Protein AF-0000000067824342 (afdb_homodimer)

Nearest PDB structures (foldseek):
  2a8i-assembly1_A  TM=8.427E-01  e=1.294E-23  Homo sapiens
  4o48-assembly1_B  TM=7.522E-01  e=8.226E-19  Cavia porcellus
  2zak-assembly1_A  TM=7.603E-01  e=1.027E-16  Escherichia coli K-12
  9gaf-assembly1_A  TM=7.137E-01  e=9.092E-17  Elizabethkingia meningoseptica
  9gaf-assembly1_C  TM=7.128E-01  e=8.721E-16  Elizabethkingia meningoseptica

Organism: Candidozyma auris (NCBI:txid498019)

Secondary structure (DSSP, 8-state):
--EEEEEEEEE---GGGHHHHHHHHHHHHHS--HHHHHHHHHTSTTSSSSTTPPB-TTS-B-EEEEEEEEETTEEEEEEEEEE-S-S-HHHHHHHHHHHHHHHHHHS--TTPPPPSEEEHHHHHHHHS-S-------HHHHHHHHHHTT-SS--TT-----EEEEEESSSEEEEEEE--STTPPTTBPPGGGSBTTTEEEEEETTEEEEEEEEE-HHHHHHTTHHHHHHHHHHHHHHTT----HHHHHHHHHHHHHTTB----B-TTS-B---EEEEEEEEETTEEEEEEEESSSEEEEEEE-TT--EEEEEEE-S-GGGBTB-EEEEEE-/--EEEEEEEEE---GGGHHHHHHHHHHHHHS--HHHHHHHHHTSTTSSSSTTPPB-TTS-B-EEEEEEEEETTEEEEEEEEEE-S-S-HHHHHHHHHHHHHHHHHHS--TTPPPPSEEEHHHHHHHHS-S-------HHHHHHHHHHTT-SS--TT-----EEEEEESSSEEEEEEE--STTPPTTBPPGGGSBTTTEEEEEETTEEEEEEEEE-HHHHHHTTHHHHHHHHHHHHHHTT----HHHHHHHHHHHHHTTB----B-TTS-B---EEEEEEEEETTEEEEEEEESSSEEEEEEE-TT--EEEEEEE-S-GGGBTB-EEEEEE-

Solvent-accessible surface area (backbone atoms only — not comparable to full-atom values): 31995 Å² total; per-residue (Å²): 113,38,36,38,38,36,34,65,18,12,27,47,73,58,74,90,45,45,66,58,51,51,51,50,49,52,56,25,57,70,57,81,34,64,60,57,22,49,34,54,51,19,55,28,67,89,27,24,15,26,19,22,13,26,32,22,74,82,70,46,44,35,21,17,19,24,41,39,38,32,56,94,54,27,37,43,55,41,19,36,37,53,42,51,33,45,34,30,49,63,51,49,48,55,50,33,48,51,53,51,52,54,55,64,69,70,46,70,43,34,81,54,60,67,75,33,31,34,34,30,81,59,36,38,88,83,50,41,70,91,71,74,40,79,23,74,30,74,65,40,50,51,52,44,69,68,38,74,84,47,66,55,45,70,89,65,64,55,30,18,25,28,32,40,37,29,40,54,92,40,40,41,34,37,26,32,17,14,40,48,68,53,28,61,57,45,53,56,38,20,26,34,32,79,30,15,15,31,30,75,48,51,55,95,60,34,34,33,38,25,37,36,21,26,46,34,44,42,30,42,70,49,28,38,13,37,52,41,44,50,51,51,50,52,39,55,74,67,68,46,88,58,63,60,44,56,54,45,51,52,48,50,55,61,48,52,70,25,31,60,55,52,38,56,49,97,85,68,39,71,40,55,42,38,20,42,44,32,38,44,31,49,70,93,43,35,37,38,33,33,39,28,13,28,48,22,40,36,34,34,36,26,24,58,85,65,52,72,49,77,45,80,46,64,50,87,50,73,88,41,56,46,43,76,50,67,46,72,46,78,73,114,38,35,38,38,36,35,65,17,11,27,50,71,59,73,91,42,45,66,58,52,51,51,51,49,51,55,26,58,68,58,81,34,64,60,57,22,49,34,52,50,20,54,27,67,88,27,23,15,26,19,24,13,26,31,23,73,83,70,47,44,36,20,17,17,25,40,39,37,32,54,94,53,27,36,44,53,40,19,38,35,53,44,51,33,44,35,30,50,64,51,51,49,55,49,34,49,51,53,50,51,54,55,63,68,69,46,71,42,33,81,53,59,68,76,33,30,33,33,30,82,58,33,38,87,83,50,41,72,90,72,75,40,79,23,73,30,72,66,41,50,52,52,44,70,66,36,71,82,45,66,56,45,71,88,64,64,55,28,19,25,30,31,40,37,28,38,54,91,41,41,41,34,38,28,30,17,15,40,49,67,52,26,61,57,44,54,56,38,19,24,36,34,76,30,14,16,30,31,75,46,51,54,93,59,34,36,34,38,24,37,36,22,26,44,35,43,41,31,41,70,48,28,38,15,36,51,39,43,51,49,52,50,52,40,55,72,67,67,47,88,60,62,61,44,56,55,45,52,51,46,51,54,60,46,51,71,26,34,59,57,51,38,59,47,98,84,70,39,71,39,56,43,38,21,41,43,32,37,43,31,48,70,93,43,35,36,37,32,33,37,29,12,29,48,22,42,37,34,32,35,25,24,59,86,65,52,72,48,78,44,81,47,63,49,88,51,73,87,42,56,46,42,76,49,67,45,72,45,77,73

Radius of gyration: 23.12 Å; Cα contacts (8 Å, |Δi|>4): 1811; chains: 2; bounding box: 53×66×58 Å

InterPro domains:
  IPR000246 Peptidase T2, asparaginase 2 [PF01112] (24-231)
  IPR000246 Peptidase T2, asparaginase 2 [PTHR10188] (2-300)
  IPR029055 Nucleophile aminohydrolases, N-terminal [SSF56235] (2-311)

Sequence (662 aa):
MAFLVIHVGAGNHPESQKEDYKRLLRTALRSRSFVQSSAIIERSPLTNTGYGSSLDRFGKASCDCTLVQSTDGAVDVLSLLGVDDKTSPTRECVQVKKKIDDEFSSVDKLGLSKPTVLQYEKIRDQFGTGESSSLVSSNSKALYEKYKNLTSAPIESIQDTIGVLHWDKKLSMATSSGGTFLKFPGRVSCAGIYGSGIAHIEMENLSISCMCSGNGDDIIKIRLASIVADNLLQSHKKEKWPEYPKVIVDSIIEQSRHASLSGLNDKSEPIIYVGVLAVIRIGERATLIYCHSTESFYFGFSNFKGEREIVLSRQLDKSHIGSFVSGQYKLMAFLVIHVGAGNHPESQKEDYKRLLRTALRSRSFVQSSAIIERSPLT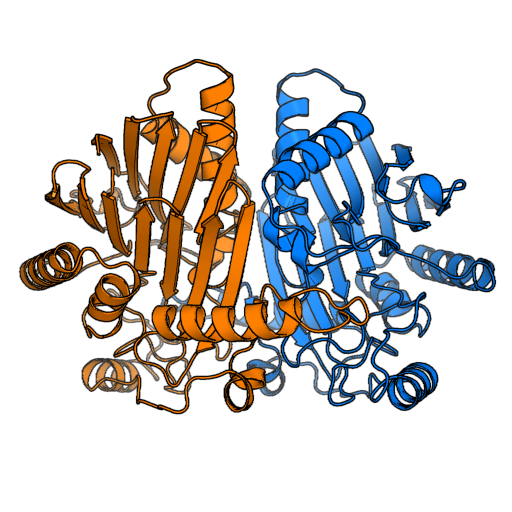NTGYGSSLDRFGKASCDCTLVQSTDGAVDVLSLLGVDDKTSPTRECVQVKKKIDDEFSSVDKLGLSKPTVLQYEKIRDQFGTGESSSLVSSNSKALYEKYKNLTSAPIESIQDTIGVLHWDKKLSMATSSGGTFLKFPGRVSCAGIYGSGIAHIEMENLSISCMCSGNGDDIIKIRLASIVADNLLQSHKKEKWPEYPKVIVDSIIEQSRHASLSGLNDKSEPIIYVGVLAVIRIGERATLIYCHSTESFYFGFSNFKGEREIVLSRQLDKSHIGSFVSGQYKL

Foldseek 3Di:
DKKKKKWQFFAFQDPVCVVVVVVLQVVLLVVLDQQSSQLSSLLDCSGQHQAVHAAALVRAWFKKKKKWKDAPQDIAIAIEFTHGFGSRVPNFRVQLVVVLVVVCVPDPCVPPDRDHYDHCVVCCVPRTDPHGHHRHDPVNNVQCVVPSPPPDHDPRFRQGWMKMWMDDNMIMIMIMGRGTHNHDVRDGFLRRPELQQWYWDGDDQKIKIKGKHWHRVLSVQLSLRNQLRVQVVVCVVVVPPDPSQVSSQVSQVVSSVPGPAPDADPVRHHADFMKMWMWMGGHPWIKIKIKGLHQWIWMKMQDPVRDIDTDTDGDPDPVSRRPMDMDMDID/DKKKKKWQFFAFQDPVCVVVLVVLQVVLLVVLDQQSSQLSSLLDCSGQHQAVHAAALVRAWFKKKKKWKDAPQDIAIAIEFTHGFGSRVVNFRVQLVVVLVVVCVPDPCVPPDRDHYDHCVVCCVPRTDPHGHHRHDPVNNVQCVVPSPPPDHDPRFRQGWMKMWMDDNMIMIMIMGRGTHNHDVRDGFLRRPELQQWYWDGDDQKIKIKGKHWHRVLSVQLSLRNQLRVQVVVCVVVVPPDPSQVSSQVSQVVSSVPGPADDADPVRHHADFMKMWMWMGGHPWIKIKIKGLHQWIWMKMQDPVRDIDTDTDGDPDPVSRRPMDMDMDID

pLDDT: mean 91.69, std 9.99, range [50.28, 98.94]

Structure (mmCIF, N/CA/C/O backbone):
data_AF-0000000067824342-model_v1
#
loop_
_entity.id
_entity.type
_entity.pdbx_description
1 polymer 'Uncharacterized protein'
#
loop_
_atom_site.group_PDB
_atom_site.id
_atom_site.type_symbol
_atom_site.label_atom_id
_atom_site.label_alt_id
_atom_site.label_comp_id
_atom_site.label_asym_id
_atom_site.label_entity_id
_atom_site.label_seq_id
_atom_site.pdbx_PDB_ins_code
_atom_site.Cartn_x
_atom_site.Cartn_y
_atom_site.Cartn_z
_atom_site.occupancy
_atom_site.B_iso_or_equiv
_atom_site.auth_seq_id
_atom_site.auth_comp_id
_atom_site.auth_asym_id
_atom_site.auth_atom_id
_atom_site.pdbx_PDB_model_num
ATOM 1 N N . MET A 1 1 ? 27.125 -16.047 -3.258 1 77 1 MET A N 1
ATOM 2 C CA . MET A 1 1 ? 26.016 -16.984 -3.061 1 77 1 MET A CA 1
ATOM 3 C C . MET A 1 1 ? 24.703 -16.406 -3.576 1 77 1 MET A C 1
ATOM 5 O O . MET A 1 1 ? 24.281 -15.344 -3.121 1 77 1 MET A O 1
ATOM 9 N N . ALA A 1 2 ? 24.281 -16.984 -4.793 1 90.31 2 ALA A N 1
ATOM 10 C CA . ALA A 1 2 ? 23.109 -16.438 -5.469 1 90.31 2 ALA A CA 1
ATOM 11 C C . ALA A 1 2 ? 21.969 -17.453 -5.496 1 90.31 2 ALA A C 1
ATOM 13 O O . ALA A 1 2 ? 22.203 -18.656 -5.508 1 90.31 2 ALA A O 1
ATOM 14 N N . PHE A 1 3 ? 20.781 -17.062 -5.254 1 95.88 3 PHE A N 1
ATOM 15 C CA . PHE A 1 3 ? 19.625 -17.938 -5.441 1 95.88 3 PHE A CA 1
ATOM 16 C C . PHE A 1 3 ? 18.5 -17.188 -6.137 1 95.88 3 PHE A C 1
ATOM 18 O O . PHE A 1 3 ? 18.484 -15.953 -6.172 1 95.88 3 PHE A O 1
ATOM 25 N N . LEU A 1 4 ? 17.625 -17.922 -6.766 1 97.81 4 LEU A N 1
ATOM 26 C CA . LEU A 1 4 ? 16.438 -17.422 -7.48 1 97.81 4 LEU A CA 1
ATOM 27 C C . LEU A 1 4 ? 15.188 -18.156 -7.023 1 97.81 4 LEU A C 1
ATOM 29 O O . LEU A 1 4 ? 15.195 -19.391 -6.887 1 97.81 4 LEU A O 1
ATOM 33 N N . VAL A 1 5 ? 14.164 -17.422 -6.641 1 98.5 5 VAL A N 1
ATOM 34 C CA . VAL A 1 5 ? 12.875 -17.969 -6.242 1 98.5 5 VAL A CA 1
ATOM 35 C C . VAL A 1 5 ? 11.766 -17.375 -7.113 1 98.5 5 VAL A C 1
ATOM 37 O O . VAL A 1 5 ? 11.695 -16.156 -7.285 1 98.5 5 VAL A O 1
ATOM 40 N N . ILE A 1 6 ? 10.93 -18.25 -7.668 1 98.44 6 ILE A N 1
ATOM 41 C CA . ILE A 1 6 ? 9.852 -17.812 -8.555 1 98.44 6 ILE A CA 1
ATOM 42 C C . ILE A 1 6 ? 8.547 -18.5 -8.164 1 98.44 6 ILE A C 1
ATOM 44 O O . ILE A 1 6 ? 8.523 -19.719 -7.938 1 98.44 6 ILE A O 1
ATOM 48 N N . HIS A 1 7 ? 7.496 -17.75 -8.008 1 98.56 7 HIS A N 1
ATOM 49 C CA . HIS A 1 7 ? 6.188 -18.391 -7.992 1 98.56 7 HIS A CA 1
ATOM 50 C C . HIS A 1 7 ? 5.309 -17.891 -9.133 1 98.56 7 HIS A C 1
ATOM 52 O O . HIS A 1 7 ? 5.457 -16.75 -9.586 1 98.56 7 HIS A O 1
ATOM 58 N N . VAL A 1 8 ? 4.391 -18.75 -9.586 1 97.31 8 VAL A N 1
ATOM 59 C CA . VAL A 1 8 ? 3.512 -18.375 -10.695 1 97.31 8 VAL A CA 1
ATOM 60 C C . VAL A 1 8 ? 2.072 -18.266 -10.195 1 97.31 8 VAL A C 1
ATOM 62 O O . VAL A 1 8 ? 1.127 -18.516 -10.945 1 97.31 8 VAL A O 1
ATOM 65 N N . GLY A 1 9 ? 1.97 -17.984 -8.844 1 95.94 9 GLY A N 1
ATOM 66 C CA . GLY A 1 9 ? 0.672 -17.609 -8.305 1 95.94 9 GLY A CA 1
ATOM 67 C C . GLY A 1 9 ? 0.017 -18.703 -7.492 1 95.94 9 GLY A C 1
ATOM 68 O O . GLY A 1 9 ? 0.355 -19.875 -7.645 1 95.94 9 GLY A O 1
ATOM 69 N N . ALA A 1 10 ? -0.822 -18.312 -6.566 1 95.81 10 ALA A N 1
ATOM 70 C CA . ALA A 1 10 ? -1.728 -19.156 -5.801 1 95.81 10 ALA A CA 1
ATOM 71 C C . ALA A 1 10 ? -3.158 -19.047 -6.316 1 95.81 10 ALA A C 1
ATOM 73 O O . ALA A 1 10 ? -3.643 -17.938 -6.578 1 95.81 10 ALA A O 1
ATOM 74 N N . GLY A 1 11 ? -3.744 -20.094 -6.512 1 92.5 11 GLY A N 1
ATOM 75 C CA . GLY A 1 11 ? -5.098 -20.156 -7.039 1 92.5 11 GLY A CA 1
ATOM 76 C C . GLY A 1 11 ? -5.512 -21.562 -7.43 1 92.5 11 GLY A C 1
ATOM 77 O O . GLY A 1 11 ? -5.336 -22.516 -6.656 1 92.5 11 GLY A O 1
ATOM 78 N N . ASN A 1 12 ? -6.141 -21.625 -8.594 1 90.12 12 ASN A N 1
ATOM 79 C CA . ASN A 1 12 ? -6.613 -22.906 -9.109 1 90.12 12 ASN A CA 1
ATOM 80 C C . ASN A 1 12 ? -6.027 -23.219 -10.484 1 90.12 12 ASN A C 1
ATOM 82 O O . ASN A 1 12 ? -6.688 -23 -11.508 1 90.12 12 ASN A O 1
ATOM 86 N N . HIS A 1 13 ? -4.801 -23.812 -10.492 1 91.56 13 HIS A N 1
ATOM 87 C CA . HIS A 1 13 ? -4.16 -24.203 -11.742 1 91.56 13 HIS A CA 1
ATOM 88 C C . HIS A 1 13 ? -4.77 -25.5 -12.297 1 91.56 13 HIS A C 1
ATOM 90 O O . HIS A 1 13 ? -4.852 -26.5 -11.586 1 91.56 13 HIS A O 1
ATOM 96 N N . PRO A 1 14 ? -5.102 -25.438 -13.547 1 89 14 PRO A N 1
ATOM 97 C CA . PRO A 1 14 ? -5.633 -26.672 -14.117 1 89 14 PRO A CA 1
ATOM 98 C C . PRO A 1 14 ? -4.621 -27.812 -14.078 1 89 14 PRO A C 1
ATOM 100 O O . PRO A 1 14 ? -3.463 -27.641 -14.453 1 89 14 PRO A O 1
ATOM 103 N N . GLU A 1 15 ? -5.09 -28.953 -13.719 1 90 15 GLU A N 1
ATOM 104 C CA . GLU A 1 1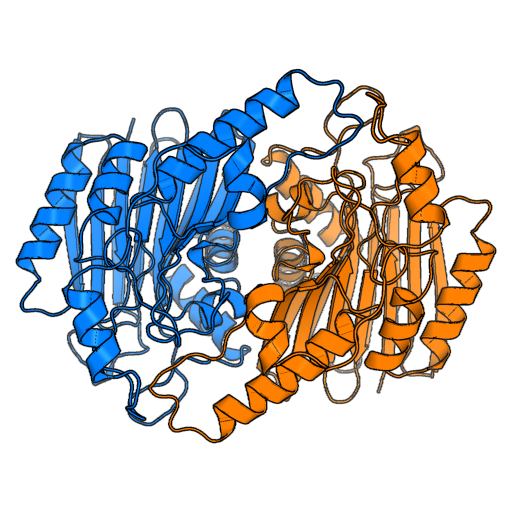5 ? -4.215 -30.125 -13.633 1 90 15 GLU A CA 1
ATOM 105 C C . GLU A 1 15 ? -3.703 -30.516 -15.016 1 90 15 GLU A C 1
ATOM 107 O O . GLU A 1 15 ? -2.582 -31.016 -15.148 1 90 15 GLU A O 1
ATOM 112 N N . SER A 1 16 ? -4.516 -30.219 -16 1 92.75 16 SER A N 1
ATOM 113 C CA . SER A 1 16 ? -4.168 -30.594 -17.375 1 92.75 16 SER A CA 1
ATOM 114 C C . SER A 1 16 ? -2.955 -29.797 -17.859 1 92.75 16 SER A C 1
ATOM 116 O O . SER A 1 16 ? -2.295 -30.203 -18.812 1 92.75 16 SER A O 1
ATOM 118 N N . GLN A 1 17 ? -2.629 -28.719 -17.156 1 93.69 17 GLN A N 1
ATOM 119 C CA . GLN A 1 17 ? -1.523 -27.875 -17.594 1 93.69 17 GLN A CA 1
ATOM 120 C C . GLN A 1 17 ? -0.331 -27.984 -16.656 1 93.69 17 GLN A C 1
ATOM 122 O O . GLN A 1 17 ? 0.585 -27.172 -16.688 1 93.69 17 GLN A O 1
ATOM 127 N N . LYS A 1 18 ? -0.395 -28.969 -15.867 1 95.06 18 LYS A N 1
ATOM 128 C CA . LYS A 1 18 ? 0.636 -29.156 -14.852 1 95.06 18 LYS A CA 1
ATOM 129 C C . LYS A 1 18 ? 2.025 -29.203 -15.477 1 95.06 18 LYS A C 1
ATOM 131 O O . LYS A 1 18 ? 2.947 -28.531 -15.016 1 95.06 18 LYS A O 1
ATOM 136 N N . GLU A 1 19 ? 2.154 -29.984 -16.531 1 97.38 19 GLU A N 1
ATOM 137 C CA . GLU A 1 19 ? 3.449 -30.141 -17.172 1 97.38 19 GLU A CA 1
ATOM 138 C C . GLU A 1 19 ? 3.887 -28.844 -17.859 1 97.38 19 GLU A C 1
ATOM 140 O O . GLU A 1 19 ? 5.082 -28.547 -17.938 1 97.38 19 GLU A O 1
ATOM 145 N N . ASP A 1 20 ? 2.961 -28.109 -18.344 1 97.19 20 ASP A N 1
ATOM 146 C CA . ASP A 1 20 ? 3.271 -26.812 -18.953 1 97.19 20 ASP A CA 1
ATOM 147 C C . ASP A 1 20 ? 3.846 -25.844 -17.938 1 97.19 20 ASP A C 1
ATOM 149 O O . ASP A 1 20 ? 4.82 -25.141 -18.203 1 97.19 20 ASP A O 1
ATOM 153 N N . TYR A 1 21 ? 3.244 -25.844 -16.766 1 96.75 21 TYR A N 1
ATOM 154 C CA . TYR A 1 21 ? 3.748 -24.984 -15.695 1 96.75 21 TYR A CA 1
ATOM 155 C C . TYR A 1 21 ? 5.141 -25.422 -15.258 1 96.75 21 TYR A C 1
ATOM 157 O O . TYR A 1 21 ? 6.008 -24.594 -14.992 1 96.75 21 TYR A O 1
ATOM 165 N N . LYS A 1 22 ? 5.273 -26.719 -15.18 1 97.94 22 LYS A N 1
ATOM 166 C CA . LYS A 1 22 ? 6.582 -27.266 -14.812 1 97.94 22 LYS A CA 1
ATOM 167 C C . LYS A 1 22 ? 7.656 -26.812 -15.797 1 97.94 22 LYS A C 1
ATOM 169 O O . LYS A 1 22 ? 8.734 -26.375 -15.391 1 97.94 22 LYS A O 1
ATOM 174 N N . ARG A 1 23 ? 7.391 -26.938 -17.016 1 98.12 23 ARG A N 1
ATOM 175 C CA . ARG A 1 23 ? 8.328 -26.531 -18.062 1 98.12 23 ARG A CA 1
ATOM 176 C C . ARG A 1 23 ? 8.609 -25.047 -18 1 98.12 23 ARG A C 1
ATOM 178 O O . ARG A 1 23 ? 9.75 -24.609 -18.188 1 98.12 23 ARG A O 1
ATOM 185 N N . LEU A 1 24 ? 7.582 -24.297 -17.781 1 97.62 24 LEU A N 1
ATOM 186 C CA . LEU A 1 24 ? 7.73 -22.844 -17.688 1 97.62 24 LEU A CA 1
ATOM 187 C C . LEU A 1 24 ? 8.672 -22.469 -16.562 1 97.62 24 LEU A C 1
ATOM 189 O O . LEU A 1 24 ? 9.602 -21.672 -16.75 1 97.62 24 LEU A O 1
ATOM 193 N N . LEU A 1 25 ? 8.445 -23.047 -15.383 1 98.06 25 LEU A N 1
ATOM 194 C CA . LEU A 1 25 ? 9.281 -22.766 -14.219 1 98.06 25 LEU A CA 1
ATOM 195 C C . LEU A 1 25 ? 10.719 -23.219 -14.453 1 98.06 25 LEU A C 1
ATOM 197 O O . LEU A 1 25 ? 11.664 -22.516 -14.086 1 98.06 25 LEU A O 1
ATOM 201 N N . ARG A 1 26 ? 10.828 -24.359 -15.062 1 97.75 26 ARG A N 1
ATOM 202 C CA . ARG A 1 26 ? 12.164 -24.875 -15.367 1 97.75 26 ARG A CA 1
ATOM 203 C C . ARG A 1 26 ? 12.93 -23.906 -16.266 1 97.75 26 ARG A C 1
ATOM 205 O O . ARG A 1 26 ? 14.102 -23.625 -16.031 1 97.75 26 ARG A O 1
ATOM 212 N N . THR A 1 27 ? 12.266 -23.484 -17.266 1 98 27 THR A N 1
ATOM 213 C CA . THR A 1 27 ? 12.883 -22.547 -18.203 1 98 27 THR A CA 1
ATOM 214 C C . THR A 1 27 ? 13.266 -21.25 -17.516 1 98 27 THR A C 1
ATOM 216 O O . THR A 1 27 ? 14.359 -20.734 -17.734 1 98 27 THR A O 1
ATOM 219 N N . ALA A 1 28 ? 12.367 -20.703 -16.734 1 97.88 28 ALA A N 1
ATOM 220 C CA . ALA A 1 28 ? 12.617 -19.453 -16.031 1 97.88 28 ALA A CA 1
ATOM 221 C C . ALA A 1 28 ? 13.797 -19.594 -15.07 1 97.88 28 ALA A C 1
ATOM 223 O O . ALA A 1 28 ? 14.617 -18.672 -14.961 1 97.88 28 ALA A O 1
ATOM 224 N N . LEU A 1 29 ? 13.922 -20.703 -14.414 1 97.5 29 LEU A N 1
ATOM 225 C CA . LEU A 1 29 ? 14.969 -20.922 -13.422 1 97.5 29 LEU A CA 1
ATOM 226 C C . LEU A 1 29 ? 16.328 -21.109 -14.094 1 97.5 29 LEU A C 1
ATOM 228 O O . LEU A 1 29 ? 17.359 -20.859 -13.484 1 97.5 29 LEU A O 1
ATOM 232 N N . ARG A 1 30 ? 16.375 -21.484 -15.32 1 94.94 30 ARG A N 1
ATOM 233 C CA . ARG A 1 30 ? 17.625 -21.703 -16.062 1 94.94 30 ARG A CA 1
ATOM 234 C C . ARG A 1 30 ? 18.281 -20.375 -16.406 1 94.94 30 ARG A C 1
ATOM 236 O O . ARG A 1 30 ? 19.5 -20.297 -16.562 1 94.94 30 ARG A O 1
ATOM 243 N N . SER A 1 31 ? 17.562 -19.297 -16.562 1 88.75 31 SER A N 1
ATOM 244 C CA . SER A 1 31 ? 18.094 -18 -16.953 1 88.75 31 SER A CA 1
ATOM 245 C C . SER A 1 31 ? 18.969 -17.422 -15.844 1 88.75 31 SER A C 1
ATOM 247 O O . SER A 1 31 ? 19.891 -16.641 -16.109 1 88.75 31 SER A O 1
ATOM 249 N N . ARG A 1 32 ? 18.922 -17.656 -14.656 1 79.06 32 ARG A N 1
ATOM 250 C CA . ARG A 1 32 ? 19.594 -17.172 -13.453 1 79.06 32 ARG A CA 1
ATOM 251 C C . ARG A 1 32 ? 19.625 -15.648 -13.422 1 79.06 32 ARG A C 1
ATOM 253 O O . ARG A 1 32 ? 20.453 -15.047 -12.742 1 79.06 32 ARG A O 1
ATOM 260 N N . SER A 1 33 ? 18.875 -15 -14.297 1 91.38 33 SER A N 1
ATOM 261 C CA . SER A 1 33 ? 18.719 -13.547 -14.352 1 91.38 33 SER A CA 1
ATOM 262 C C . SER A 1 33 ? 17.344 -13.125 -13.844 1 91.38 33 SER A C 1
ATOM 264 O O . SER A 1 33 ? 16.328 -13.703 -14.234 1 91.38 33 SER A O 1
ATOM 266 N N . PHE A 1 34 ? 17.453 -12.141 -12.984 1 96.94 34 PHE A N 1
ATOM 267 C CA . PHE A 1 34 ? 16.219 -11.609 -12.422 1 96.94 34 PHE A CA 1
ATOM 268 C C . PHE A 1 34 ? 15.281 -11.141 -13.531 1 96.94 34 PHE A C 1
ATOM 270 O O . PHE A 1 34 ? 14.125 -11.562 -13.594 1 96.94 34 PHE A O 1
ATOM 277 N N . VAL A 1 35 ? 15.742 -10.281 -14.445 1 97.62 35 VAL A N 1
ATOM 278 C CA . VAL A 1 35 ? 14.93 -9.664 -15.484 1 97.62 35 VAL A CA 1
ATOM 279 C C . VAL A 1 35 ? 14.492 -10.719 -16.5 1 97.62 35 VAL A C 1
ATOM 281 O O . VAL A 1 35 ? 13.336 -10.742 -16.922 1 97.62 35 VAL A O 1
ATOM 284 N N . GLN A 1 36 ? 15.375 -11.617 -16.859 1 97.5 36 GLN A N 1
ATOM 285 C CA . GLN A 1 36 ? 15.062 -12.625 -17.859 1 97.5 36 GLN A CA 1
ATOM 286 C C . GLN A 1 36 ? 14.062 -13.641 -17.328 1 97.5 36 GLN A C 1
ATOM 288 O O . GLN A 1 36 ? 13.133 -14.055 -18.031 1 97.5 36 GLN A O 1
ATOM 293 N N . SER A 1 37 ? 14.273 -14.094 -16.078 1 97.75 37 SER A N 1
ATOM 294 C CA . SER A 1 37 ? 13.352 -15.055 -15.484 1 97.75 37 SER A CA 1
ATOM 295 C C . SER A 1 37 ? 11.945 -14.469 -15.375 1 97.75 37 SER A C 1
ATOM 297 O O . SER A 1 37 ? 10.961 -15.148 -15.688 1 97.75 37 SER A O 1
ATOM 299 N N . SER A 1 38 ? 11.875 -13.203 -14.969 1 98 38 SER A N 1
ATOM 300 C CA . SER A 1 38 ? 10.578 -12.539 -14.883 1 98 38 SER A CA 1
ATOM 301 C C . SER A 1 38 ? 9.914 -12.445 -16.25 1 98 38 SER A C 1
ATOM 303 O O . SER A 1 38 ? 8.711 -12.688 -16.375 1 98 38 SER A O 1
ATOM 305 N N . ALA A 1 39 ? 10.727 -12.109 -17.219 1 97.69 39 ALA A N 1
ATOM 306 C CA . ALA A 1 39 ? 10.195 -11.93 -18.562 1 97.69 39 ALA A CA 1
ATOM 307 C C . ALA A 1 39 ? 9.641 -13.242 -19.109 1 97.69 39 ALA A C 1
ATOM 309 O O . ALA A 1 39 ? 8.602 -13.25 -19.781 1 97.69 39 ALA A O 1
ATOM 310 N N . ILE A 1 40 ? 10.32 -14.32 -18.859 1 98.06 40 ILE A N 1
ATOM 311 C CA . ILE A 1 40 ? 9.898 -15.633 -19.344 1 98.06 40 ILE A CA 1
ATOM 312 C C . ILE A 1 40 ? 8.516 -15.969 -18.797 1 98.06 40 ILE A C 1
ATOM 314 O O . ILE A 1 40 ? 7.633 -16.406 -19.547 1 98.06 40 ILE A O 1
ATOM 318 N N . ILE A 1 41 ? 8.289 -15.703 -17.547 1 97.25 41 ILE A N 1
ATOM 319 C CA . ILE A 1 41 ? 7.02 -16.016 -16.906 1 97.25 41 ILE A CA 1
ATOM 320 C C . ILE A 1 41 ? 5.945 -15.039 -17.375 1 97.25 41 ILE A C 1
ATOM 322 O O . ILE A 1 41 ? 4.812 -15.438 -17.641 1 97.25 41 ILE A O 1
ATOM 326 N N . GLU A 1 42 ? 6.262 -13.789 -17.547 1 97.25 42 GLU A N 1
ATOM 327 C CA . GLU A 1 42 ? 5.305 -12.734 -17.859 1 97.25 42 GLU A CA 1
ATOM 328 C C . GLU A 1 42 ? 4.883 -12.789 -19.312 1 97.25 42 GLU A C 1
ATOM 330 O O . GLU A 1 42 ? 3.799 -12.32 -19.672 1 97.25 42 GLU A O 1
ATOM 335 N N . ARG A 1 43 ? 5.684 -13.43 -20.141 1 96.75 43 ARG A N 1
ATOM 336 C CA . ARG A 1 43 ? 5.371 -13.531 -21.562 1 96.75 43 ARG A CA 1
ATOM 337 C C . ARG A 1 43 ? 4.617 -14.82 -21.875 1 96.75 43 ARG A C 1
ATOM 339 O O . ARG A 1 43 ? 4.258 -15.07 -23.016 1 96.75 43 ARG A O 1
ATOM 346 N N . SER A 1 44 ? 4.391 -15.609 -20.875 1 96.12 44 SER A N 1
ATOM 347 C CA . SER A 1 44 ? 3.664 -16.859 -21.062 1 96.12 44 SER A CA 1
ATOM 348 C C . SER A 1 44 ? 2.162 -16.656 -20.891 1 96.12 44 SER A C 1
ATOM 350 O O . SER A 1 44 ? 1.723 -15.992 -19.938 1 96.12 44 SER A O 1
ATOM 352 N N . PRO A 1 45 ? 1.364 -17.25 -21.75 1 93.31 45 PRO A N 1
ATOM 353 C CA . PRO A 1 45 ? -0.088 -17.172 -21.578 1 93.31 45 PRO A CA 1
ATOM 354 C C . PRO A 1 45 ? -0.598 -18 -20.406 1 93.31 45 PRO A C 1
ATOM 356 O O . PRO A 1 45 ? -1.782 -17.938 -20.062 1 93.31 45 PRO A O 1
ATOM 359 N N . LEU A 1 46 ? 0.351 -18.766 -19.766 1 93.56 46 LEU A N 1
ATOM 360 C CA . LEU A 1 46 ? -0.047 -19.609 -18.641 1 93.56 46 LEU A CA 1
ATOM 361 C C . LEU A 1 46 ? -0.25 -18.781 -17.391 1 93.56 46 LEU A C 1
ATOM 363 O O . LEU A 1 46 ? -0.878 -19.234 -16.422 1 93.56 46 LEU A O 1
ATOM 367 N N . THR A 1 47 ? 0.332 -17.594 -17.391 1 94.56 47 THR A N 1
ATOM 368 C CA . THR A 1 47 ? 0.268 -16.766 -16.188 1 94.56 47 THR A CA 1
ATOM 369 C C . THR A 1 47 ? -0.634 -15.555 -16.422 1 94.56 47 THR A C 1
ATOM 371 O O . THR A 1 47 ? -0.897 -15.18 -17.562 1 94.56 47 THR A O 1
ATOM 374 N N . ASN A 1 48 ? -1.143 -15.016 -15.289 1 93.25 48 ASN A N 1
ATOM 375 C CA . ASN A 1 48 ? -2.045 -13.867 -15.344 1 93.25 48 ASN A CA 1
ATOM 376 C C . ASN A 1 48 ? -1.297 -12.555 -15.156 1 93.25 48 ASN A C 1
ATOM 378 O O . ASN A 1 48 ? -1.599 -11.789 -14.234 1 93.25 48 ASN A O 1
ATOM 382 N N . THR A 1 49 ? -0.358 -12.305 -16 1 95.94 49 THR A N 1
ATOM 383 C CA . THR A 1 49 ? 0.417 -11.07 -16.062 1 95.94 49 THR A CA 1
ATOM 384 C C . THR A 1 49 ? 1.077 -10.906 -17.422 1 95.94 49 THR A C 1
ATOM 386 O O . THR A 1 49 ? 1.399 -11.898 -18.094 1 95.94 49 THR A O 1
ATOM 389 N N . GLY A 1 50 ? 1.305 -9.633 -17.828 1 95.81 50 GLY A N 1
ATOM 390 C CA . GLY A 1 50 ? 1.885 -9.438 -19.141 1 95.81 50 GLY A CA 1
ATOM 391 C C . GLY A 1 50 ? 1.027 -10 -20.266 1 95.81 50 GLY A C 1
ATOM 392 O O . GLY A 1 50 ? -0.169 -9.711 -20.344 1 95.81 50 GLY A O 1
ATOM 393 N N . TYR A 1 51 ? 1.607 -10.82 -21.078 1 95.69 51 TYR A N 1
ATOM 394 C CA . TYR A 1 51 ? 0.891 -11.398 -22.203 1 95.69 51 TYR A CA 1
ATOM 395 C C . TYR A 1 51 ? -0.139 -12.422 -21.734 1 95.69 51 TYR A C 1
ATOM 397 O O . TYR A 1 51 ? 0.202 -13.383 -21.031 1 95.69 51 TYR A O 1
ATOM 405 N N . GLY A 1 52 ? -1.396 -12.172 -22.109 1 93.38 52 GLY A N 1
ATOM 406 C CA . GLY A 1 52 ? -2.449 -13.109 -21.766 1 93.38 52 GLY A CA 1
ATOM 407 C C . GLY A 1 52 ? -3.094 -12.797 -20.422 1 93.38 52 GLY A C 1
ATOM 408 O O . GLY A 1 52 ? -3.871 -13.602 -19.906 1 93.38 52 GLY A O 1
ATOM 409 N N . SER A 1 53 ? -2.811 -11.656 -19.844 1 93.75 53 SER A N 1
ATOM 410 C CA . SER A 1 53 ? -3.371 -11.297 -18.547 1 93.75 53 SER A CA 1
ATOM 411 C C . SER A 1 53 ? -4.887 -11.133 -18.625 1 93.75 53 SER A C 1
ATOM 413 O O . SER A 1 53 ? -5.441 -10.961 -19.719 1 93.75 53 SER A O 1
ATOM 415 N N . SER A 1 54 ? -5.539 -11.18 -17.5 1 91.44 54 SER A N 1
ATOM 416 C CA . SER A 1 54 ? -6.988 -11.086 -17.375 1 91.44 54 SER A CA 1
ATOM 417 C C . SER A 1 54 ? -7.504 -9.758 -17.922 1 91.44 54 SER A C 1
ATOM 419 O O . SER A 1 54 ? -6.863 -8.719 -17.766 1 91.44 54 SER A O 1
ATOM 421 N N . LEU A 1 55 ? -8.68 -9.867 -18.531 1 93.31 55 LEU A N 1
ATOM 422 C CA . LEU A 1 55 ? -9.289 -8.672 -19.109 1 93.31 55 LEU A CA 1
ATOM 423 C C . LEU A 1 55 ? -10.305 -8.062 -18.156 1 93.31 55 LEU A C 1
ATOM 425 O O . LEU A 1 55 ? -10.969 -8.781 -17.406 1 93.31 55 LEU A O 1
ATOM 429 N N . ASP A 1 56 ? -10.383 -6.727 -18.203 1 92.31 56 ASP A N 1
ATOM 430 C CA . ASP A 1 56 ? -11.367 -6.043 -17.359 1 92.31 56 ASP A CA 1
ATOM 431 C C . ASP A 1 56 ? -12.75 -6.059 -18 1 92.31 56 ASP A C 1
ATOM 433 O O . ASP A 1 56 ? -12.953 -6.711 -19.031 1 92.31 56 ASP A O 1
ATOM 437 N N . ARG A 1 57 ? -13.758 -5.445 -17.438 1 89.25 57 ARG A N 1
ATOM 438 C CA . ARG A 1 57 ? -15.156 -5.488 -17.859 1 89.25 57 ARG A CA 1
ATOM 439 C C . ARG A 1 57 ? -15.328 -4.883 -19.234 1 89.25 57 ARG A C 1
ATOM 441 O O . ARG A 1 57 ? -16.375 -5.059 -19.875 1 89.25 57 ARG A O 1
ATOM 448 N N . PHE A 1 58 ? -14.273 -4.207 -19.75 1 92.94 58 PHE A N 1
ATOM 449 C CA . PHE A 1 58 ? -14.336 -3.605 -21.078 1 92.94 58 PHE A CA 1
ATOM 450 C C . PHE A 1 58 ? -13.414 -4.328 -22.047 1 92.94 58 PHE A C 1
ATOM 452 O O . PHE A 1 58 ? -13.156 -3.838 -23.141 1 92.94 58 PHE A O 1
ATOM 459 N N . GLY A 1 59 ? -12.82 -5.402 -21.609 1 93.5 59 GLY A N 1
ATOM 460 C CA . GLY A 1 59 ? -12.008 -6.234 -22.484 1 93.5 59 GLY A CA 1
ATOM 461 C C . GLY A 1 59 ? -10.586 -5.727 -22.641 1 93.5 59 GLY A C 1
ATOM 462 O O . GLY A 1 59 ? -9.922 -6.016 -23.641 1 93.5 59 GLY A O 1
ATOM 463 N N . LYS A 1 60 ? -10.156 -4.945 -21.656 1 95.25 60 LYS A N 1
ATOM 464 C CA . LYS A 1 60 ? -8.797 -4.402 -21.703 1 95.25 60 LYS A CA 1
ATOM 465 C C . LYS A 1 60 ? -7.906 -5.07 -20.656 1 95.25 60 LYS A C 1
ATOM 467 O O . LYS A 1 60 ? -8.367 -5.43 -19.578 1 95.25 60 LYS A O 1
ATOM 472 N N . ALA A 1 61 ? -6.617 -5.227 -21.109 1 95.75 61 ALA A N 1
ATOM 473 C CA . ALA A 1 61 ? -5.645 -5.82 -20.188 1 95.75 61 ALA A CA 1
ATOM 474 C C . ALA A 1 61 ? -4.742 -4.75 -19.578 1 95.75 61 ALA A C 1
ATOM 476 O O . ALA A 1 61 ? -4.359 -3.795 -20.266 1 95.75 61 ALA A O 1
ATOM 477 N N . SER A 1 62 ? -4.453 -4.793 -18.344 1 96.5 62 SER A N 1
ATOM 478 C CA . SER A 1 62 ? -3.461 -3.994 -17.625 1 96.5 62 SER A CA 1
ATOM 479 C C . SER A 1 62 ? -2.875 -4.762 -16.453 1 96.5 62 SER A C 1
ATOM 481 O O . SER A 1 62 ? -3.529 -5.645 -15.891 1 96.5 62 SER A O 1
ATOM 483 N N . CYS A 1 63 ? -1.612 -4.426 -16.156 1 97.56 63 CYS A N 1
ATOM 484 C CA . CYS A 1 63 ? -0.924 -5.117 -15.078 1 97.56 63 CYS A CA 1
ATOM 485 C C . CYS A 1 63 ? -0.342 -4.129 -14.078 1 97.56 63 CYS A C 1
ATOM 487 O O . CYS A 1 63 ? -0.018 -2.994 -14.438 1 97.56 63 CYS A O 1
ATOM 489 N N . ASP A 1 64 ? -0.286 -4.547 -12.891 1 98.56 64 ASP A N 1
ATOM 490 C CA . ASP A 1 64 ? 0.436 -3.834 -11.844 1 98.56 64 ASP A CA 1
ATOM 491 C C . ASP A 1 64 ? 1.74 -4.547 -11.492 1 98.56 64 ASP A C 1
ATOM 493 O O . ASP A 1 64 ? 1.829 -5.773 -11.586 1 98.56 64 ASP A O 1
ATOM 497 N N . CYS A 1 65 ? 2.707 -3.75 -11.102 1 98.81 65 CYS A N 1
ATOM 498 C CA . CYS A 1 65 ? 4.02 -4.316 -10.812 1 98.81 65 CYS A CA 1
ATOM 499 C C . CYS A 1 65 ? 4.734 -3.514 -9.727 1 98.81 65 CYS A C 1
ATOM 501 O O . CYS A 1 65 ? 4.691 -2.283 -9.734 1 98.81 65 CYS A O 1
ATOM 503 N N . THR A 1 66 ? 5.328 -4.18 -8.766 1 98.94 66 THR A N 1
ATOM 504 C CA . THR A 1 66 ? 6.199 -3.553 -7.781 1 98.94 66 THR A CA 1
ATOM 505 C C . THR A 1 66 ? 7.594 -4.172 -7.824 1 98.94 66 THR A C 1
ATOM 507 O O . THR A 1 66 ? 7.734 -5.398 -7.828 1 98.94 66 THR A O 1
ATOM 510 N N . LEU A 1 67 ? 8.562 -3.34 -7.887 1 98.81 67 LEU A N 1
ATOM 511 C CA . LEU A 1 67 ? 9.969 -3.715 -7.84 1 98.81 67 LEU A CA 1
ATOM 512 C C . LEU A 1 67 ? 10.609 -3.271 -6.527 1 98.81 67 LEU A C 1
ATOM 514 O O . LEU A 1 67 ? 10.445 -2.121 -6.109 1 98.81 67 LEU A O 1
ATOM 518 N N . VAL A 1 68 ? 11.273 -4.195 -5.859 1 98.62 68 VAL A N 1
ATOM 519 C CA . VAL A 1 68 ? 12.031 -3.914 -4.645 1 98.62 68 VAL A CA 1
ATOM 520 C C . VAL A 1 68 ? 13.492 -4.293 -4.852 1 98.62 68 VAL A C 1
ATOM 522 O O . VAL A 1 68 ? 13.805 -5.414 -5.266 1 98.62 68 VAL A O 1
ATOM 525 N N . GLN A 1 69 ? 14.328 -3.381 -4.602 1 97.69 69 GLN A N 1
ATOM 526 C CA . GLN A 1 69 ? 15.766 -3.629 -4.684 1 97.69 69 GLN A CA 1
ATOM 527 C C . GLN A 1 69 ? 16.469 -3.172 -3.412 1 97.69 69 GLN A C 1
ATOM 529 O O . GLN A 1 69 ? 16.094 -2.168 -2.809 1 97.69 69 GLN A O 1
ATOM 534 N N . SER A 1 70 ? 17.328 -3.949 -3.01 1 94.75 70 SER A N 1
ATOM 535 C CA . SER A 1 70 ? 18.141 -3.594 -1.853 1 94.75 70 SER A CA 1
ATOM 536 C C . SER A 1 70 ? 19.625 -3.688 -2.174 1 94.75 70 SER A C 1
ATOM 538 O O . SER A 1 70 ? 20.109 -4.742 -2.586 1 94.75 70 SER A O 1
ATOM 540 N N . THR A 1 71 ? 20.281 -2.512 -2.053 1 86.88 71 THR A N 1
ATOM 541 C CA . THR A 1 71 ? 21.734 -2.43 -2.219 1 86.88 71 THR A CA 1
ATOM 542 C C . THR A 1 71 ? 22.391 -1.879 -0.957 1 86.88 71 THR A C 1
ATOM 544 O O . THR A 1 71 ? 22 -0.828 -0.45 1 86.88 71 THR A O 1
ATOM 547 N N . ASP A 1 72 ? 23.359 -2.57 -0.39 1 82.44 72 ASP A N 1
ATOM 548 C CA . ASP A 1 72 ? 24.109 -2.16 0.795 1 82.44 72 ASP A CA 1
ATOM 549 C C . ASP A 1 72 ? 23.156 -1.841 1.953 1 82.44 72 ASP A C 1
ATOM 551 O O . ASP A 1 72 ? 23.328 -0.827 2.635 1 82.44 72 ASP A O 1
ATOM 555 N N . GLY A 1 73 ? 22.109 -2.555 1.968 1 81.62 73 GLY A N 1
ATOM 556 C CA . GLY A 1 73 ? 21.203 -2.445 3.102 1 81.62 73 GLY A CA 1
ATOM 557 C C . GLY A 1 73 ? 20.125 -1.395 2.904 1 81.62 73 GLY A C 1
ATOM 558 O O . GLY A 1 73 ? 19.266 -1.217 3.766 1 81.62 73 GLY A O 1
ATOM 559 N N . ALA A 1 74 ? 20.109 -0.752 1.824 1 88.81 74 ALA A N 1
ATOM 560 C CA . ALA A 1 74 ? 19.125 0.292 1.574 1 88.81 74 ALA A CA 1
ATOM 561 C C . ALA A 1 74 ? 18.031 -0.196 0.614 1 88.81 74 ALA A C 1
ATOM 563 O O . ALA A 1 74 ? 18.328 -0.509 -0.544 1 88.81 74 ALA A O 1
ATOM 564 N N . VAL A 1 75 ? 16.812 -0.255 1.087 1 95.31 75 VAL A N 1
ATOM 565 C CA . VAL A 1 75 ? 15.688 -0.771 0.318 1 95.31 75 VAL A CA 1
ATOM 566 C C . VAL A 1 75 ? 15.078 0.35 -0.52 1 95.31 75 VAL A C 1
ATOM 568 O O . VAL A 1 75 ? 14.789 1.435 -0.005 1 95.31 75 VAL A O 1
ATOM 571 N N . ASP A 1 76 ? 14.945 0.115 -1.768 1 96.31 76 ASP A N 1
ATOM 572 C CA . ASP A 1 76 ? 14.273 1.022 -2.691 1 96.31 76 ASP A CA 1
ATOM 573 C C . ASP A 1 76 ? 13.117 0.323 -3.404 1 96.31 76 ASP A C 1
ATOM 575 O O . ASP A 1 76 ? 13.133 -0.898 -3.574 1 96.31 76 ASP A O 1
ATOM 579 N N . VAL A 1 77 ? 12.094 1.116 -3.725 1 98.12 77 VAL A N 1
ATOM 580 C CA . VAL A 1 77 ? 10.859 0.534 -4.234 1 98.12 77 VAL A CA 1
ATOM 581 C C . VAL A 1 77 ? 10.328 1.377 -5.391 1 98.12 77 VAL A C 1
ATOM 583 O O . VAL A 1 77 ? 10.422 2.607 -5.363 1 98.12 77 VAL A O 1
ATOM 586 N N . LEU A 1 78 ? 9.789 0.714 -6.398 1 98.56 78 LEU A N 1
ATOM 587 C CA . LEU A 1 78 ? 8.977 1.365 -7.418 1 98.56 78 LEU A CA 1
ATOM 588 C C . LEU A 1 78 ? 7.781 0.494 -7.801 1 98.56 78 LEU A C 1
ATOM 590 O O . LEU A 1 78 ? 7.949 -0.681 -8.133 1 98.56 78 LEU A O 1
ATOM 594 N N . SER A 1 79 ? 6.629 1.049 -7.73 1 98.88 79 SER A N 1
ATOM 595 C CA . SER A 1 79 ? 5.426 0.408 -8.25 1 98.88 79 SER A CA 1
ATOM 596 C C . SER A 1 79 ? 4.914 1.123 -9.492 1 98.88 79 SER A C 1
ATOM 598 O O . SER A 1 79 ? 4.809 2.352 -9.516 1 98.88 79 SER A O 1
ATOM 600 N N . LEU A 1 80 ? 4.672 0.392 -10.516 1 98.75 80 LEU A N 1
ATOM 601 C CA . LEU A 1 80 ? 3.973 0.884 -11.695 1 98.75 80 LEU A CA 1
ATOM 602 C C . LEU A 1 80 ? 2.559 0.317 -11.766 1 98.75 80 LEU A C 1
ATOM 604 O O . LEU A 1 80 ? 2.375 -0.902 -11.789 1 98.75 80 LEU A O 1
ATOM 608 N N . LEU A 1 81 ? 1.599 1.231 -11.836 1 98.81 81 LEU A N 1
ATOM 609 C CA . LEU A 1 81 ? 0.198 0.824 -11.836 1 98.81 81 LEU A CA 1
ATOM 610 C C . LEU A 1 81 ? -0.401 0.938 -13.234 1 98.81 81 LEU A C 1
ATOM 612 O O . LEU A 1 81 ? -0.222 1.954 -13.914 1 98.81 81 LEU A O 1
ATOM 616 N N . GLY A 1 82 ? -1.033 -0.129 -13.656 1 98.06 82 GLY A N 1
ATOM 617 C CA . GLY A 1 82 ? -1.804 -0.113 -14.883 1 98.06 82 GLY A CA 1
ATOM 618 C C . GLY A 1 82 ? -0.939 -0.182 -16.125 1 98.06 82 GLY A C 1
ATOM 619 O O . GLY A 1 82 ? -1.181 0.539 -17.094 1 98.06 82 GLY A O 1
ATOM 620 N N . VAL A 1 83 ? 0.125 -0.971 -16.109 1 98.12 83 VAL A N 1
ATOM 621 C CA . VAL A 1 83 ? 0.917 -1.202 -17.312 1 98.12 83 VAL A CA 1
ATOM 622 C C . VAL A 1 83 ? 0.084 -1.963 -18.328 1 98.12 83 VAL A C 1
ATOM 624 O O . VAL A 1 83 ? -0.288 -3.117 -18.109 1 98.12 83 VAL A O 1
ATOM 627 N N . ASP A 1 84 ? -0.186 -1.358 -19.5 1 96.81 84 ASP A N 1
ATOM 628 C CA . ASP A 1 84 ? -1.173 -1.954 -20.391 1 96.81 84 ASP A CA 1
ATOM 629 C C . ASP A 1 84 ? -0.575 -2.217 -21.766 1 96.81 84 ASP A C 1
ATOM 631 O O . ASP A 1 84 ? -1.285 -2.619 -22.688 1 96.81 84 ASP A O 1
ATOM 635 N N . ASP A 1 85 ? 0.76 -2.043 -21.859 1 96.69 85 ASP A N 1
ATOM 636 C CA . ASP A 1 85 ? 1.293 -2.176 -23.219 1 96.69 85 ASP A CA 1
ATOM 637 C C . ASP A 1 85 ? 2.645 -2.885 -23.203 1 96.69 85 ASP A C 1
ATOM 639 O O . ASP A 1 85 ? 3.422 -2.766 -24.156 1 96.69 85 ASP A O 1
ATOM 643 N N . LYS A 1 86 ? 3.006 -3.459 -22.109 1 96.94 86 LYS A N 1
ATOM 644 C CA . LYS A 1 86 ? 4.27 -4.184 -22 1 96.94 86 LYS A CA 1
ATOM 645 C C . LYS A 1 86 ? 4.035 -5.641 -21.625 1 96.94 86 LYS A C 1
ATOM 647 O O . LYS A 1 86 ? 3.363 -5.926 -20.625 1 96.94 86 LYS A O 1
ATOM 652 N N . THR A 1 87 ? 4.656 -6.566 -22.328 1 96.94 87 THR A N 1
ATOM 653 C CA . THR A 1 87 ? 4.484 -7.988 -22.062 1 96.94 87 THR A CA 1
ATOM 654 C C . THR A 1 87 ? 5.32 -8.422 -20.859 1 96.94 87 THR A C 1
ATOM 656 O O . THR A 1 87 ? 5.152 -9.531 -20.344 1 96.94 87 THR A O 1
ATOM 659 N N . SER A 1 88 ? 6.215 -7.578 -20.469 1 96.94 88 SER A N 1
ATOM 660 C CA . SER A 1 88 ? 7.039 -7.816 -19.281 1 96.94 88 SER A CA 1
ATOM 661 C C . SER A 1 88 ? 7.027 -6.613 -18.359 1 96.94 88 SER A C 1
ATOM 663 O O . SER A 1 88 ? 7.969 -5.816 -18.344 1 96.94 88 SER A O 1
ATOM 665 N N . PRO A 1 89 ? 6.004 -6.547 -17.5 1 97.94 89 PRO A N 1
ATOM 666 C CA . PRO A 1 89 ? 5.891 -5.402 -16.594 1 97.94 89 PRO A CA 1
ATOM 667 C C . PRO A 1 89 ? 7.121 -5.238 -15.695 1 97.94 89 PRO A C 1
ATOM 669 O O . PRO A 1 89 ? 7.52 -4.109 -15.391 1 97.94 89 PRO A O 1
ATOM 672 N N . THR A 1 90 ? 7.738 -6.297 -15.273 1 98.38 90 THR A N 1
ATOM 673 C CA . THR A 1 90 ? 8.906 -6.215 -14.406 1 98.38 90 THR A CA 1
ATOM 674 C C . THR A 1 90 ? 10.078 -5.555 -15.133 1 98.38 90 THR A C 1
ATOM 676 O O . THR A 1 90 ? 10.758 -4.691 -14.578 1 98.38 90 THR A O 1
ATOM 679 N N . ARG A 1 91 ? 10.273 -5.965 -16.344 1 97.12 91 ARG A N 1
ATOM 680 C CA . ARG A 1 91 ? 11.328 -5.332 -17.141 1 97.12 91 ARG A CA 1
ATOM 681 C C . ARG A 1 91 ? 11.07 -3.838 -17.297 1 97.12 91 ARG A C 1
ATOM 683 O O . ARG A 1 91 ? 11.992 -3.029 -17.188 1 97.12 91 ARG A O 1
ATOM 690 N N . GLU A 1 92 ? 9.812 -3.516 -17.594 1 97.88 92 GLU A N 1
ATOM 691 C CA . GLU A 1 92 ? 9.453 -2.105 -17.719 1 97.88 92 GLU A CA 1
ATOM 692 C C . GLU A 1 92 ? 9.727 -1.348 -16.422 1 97.88 92 GLU A C 1
ATOM 694 O O . GLU A 1 92 ? 10.242 -0.231 -16.453 1 97.88 92 GLU A O 1
ATOM 699 N N . CYS A 1 93 ? 9.398 -1.952 -15.336 1 98 93 CYS A N 1
ATOM 700 C CA . CYS A 1 93 ? 9.617 -1.332 -14.031 1 98 93 CYS A CA 1
ATOM 701 C C . CYS A 1 93 ? 11.102 -1.095 -13.789 1 98 93 CYS A C 1
ATOM 703 O O . CYS A 1 93 ? 11.484 -0.042 -13.273 1 98 93 CYS A O 1
ATOM 705 N N . VAL A 1 94 ? 11.922 -2.064 -14.094 1 97.69 94 VAL A N 1
ATOM 706 C CA . VAL A 1 94 ? 13.367 -1.94 -13.922 1 97.69 94 VAL A CA 1
ATOM 707 C C . VAL A 1 94 ? 13.883 -0.762 -14.742 1 97.69 94 VAL A C 1
ATOM 709 O O . VAL A 1 94 ? 14.68 0.043 -14.25 1 97.69 94 VAL A O 1
ATOM 712 N N . GLN A 1 95 ? 13.398 -0.625 -15.93 1 97 95 GLN A N 1
ATOM 713 C CA . GLN A 1 95 ? 13.859 0.427 -16.828 1 97 95 GLN A CA 1
ATOM 714 C C . GLN A 1 95 ? 13.391 1.8 -16.359 1 97 95 GLN A C 1
ATOM 716 O O . GLN A 1 95 ? 14.164 2.758 -16.359 1 97 95 GLN A O 1
ATOM 721 N N . VAL A 1 96 ? 12.156 1.86 -16.016 1 97.25 96 VAL A N 1
ATOM 722 C CA . VAL A 1 96 ? 11.617 3.123 -15.523 1 97.25 96 VAL A CA 1
ATOM 723 C C . VAL A 1 96 ? 12.367 3.549 -14.258 1 97.25 96 VAL A C 1
ATOM 725 O O . VAL A 1 96 ? 12.719 4.723 -14.109 1 97.25 96 VAL A O 1
ATOM 728 N N . LYS A 1 97 ? 12.602 2.609 -13.398 1 96.75 97 LYS A N 1
ATOM 729 C CA . LYS A 1 97 ? 13.32 2.92 -12.164 1 96.75 97 LYS A CA 1
ATOM 730 C C . LYS A 1 97 ? 14.719 3.461 -12.469 1 96.75 97 LYS A C 1
ATOM 732 O O . LYS A 1 97 ? 15.172 4.414 -11.836 1 96.75 97 LYS A O 1
ATOM 737 N N . LYS A 1 98 ? 15.406 2.83 -13.398 1 95.5 98 LYS A N 1
ATOM 738 C CA . LYS A 1 98 ? 16.734 3.291 -13.781 1 95.5 98 LYS A CA 1
ATOM 739 C C . LYS A 1 98 ? 16.703 4.746 -14.242 1 95.5 98 LYS A C 1
ATOM 741 O O . LYS A 1 98 ? 17.547 5.547 -13.844 1 95.5 98 LYS A O 1
ATOM 746 N N . LYS A 1 99 ? 15.758 5.07 -15.031 1 94.31 99 LYS A N 1
ATOM 747 C CA . LYS A 1 99 ? 15.633 6.434 -15.539 1 94.31 99 LYS A CA 1
ATOM 748 C C . LYS A 1 99 ? 15.336 7.414 -14.414 1 94.31 99 LYS A C 1
ATOM 750 O O . LYS A 1 99 ? 15.867 8.523 -14.391 1 94.31 99 LYS A O 1
ATOM 755 N N . ILE A 1 100 ? 14.477 6.996 -13.508 1 93 100 ILE A N 1
ATOM 756 C CA . ILE A 1 100 ? 14.141 7.836 -12.367 1 93 100 ILE A CA 1
ATOM 757 C C . ILE A 1 100 ? 15.375 8.039 -11.492 1 93 100 ILE A C 1
ATOM 759 O O . ILE A 1 100 ? 15.656 9.156 -11.047 1 93 100 ILE A O 1
ATOM 763 N N . ASP A 1 101 ? 16.109 6.949 -11.25 1 91.88 101 ASP A N 1
ATOM 764 C CA . ASP A 1 101 ? 17.344 7.039 -10.469 1 91.88 101 ASP A CA 1
ATOM 765 C C . ASP A 1 101 ? 18.328 8.016 -11.109 1 91.88 101 ASP A C 1
ATOM 767 O O . ASP A 1 101 ? 18.969 8.805 -10.406 1 91.88 101 ASP A O 1
ATOM 771 N N . ASP A 1 102 ? 18.422 7.984 -12.375 1 90.38 102 ASP A N 1
ATOM 772 C CA . ASP A 1 102 ? 19.328 8.875 -13.102 1 90.38 102 ASP A CA 1
ATOM 773 C C . ASP A 1 102 ? 18.906 10.336 -12.953 1 90.38 102 ASP A C 1
ATOM 775 O O . ASP A 1 102 ? 19.734 11.211 -12.75 1 90.38 102 ASP A O 1
ATOM 779 N N . GLU A 1 103 ? 17.672 10.547 -13.055 1 84.56 103 GLU A N 1
ATOM 780 C CA . GLU A 1 103 ? 17.141 11.906 -12.93 1 84.56 103 GLU A CA 1
ATOM 781 C C . GLU A 1 103 ? 17.391 12.461 -11.531 1 84.56 103 GLU A C 1
ATOM 783 O O . GLU A 1 103 ? 17.719 13.641 -11.375 1 84.56 103 GLU A O 1
ATOM 788 N N . PHE A 1 104 ? 17.281 11.703 -10.547 1 84.88 104 PHE A N 1
ATOM 789 C CA . PHE A 1 104 ? 17.375 12.172 -9.164 1 84.88 104 PHE A CA 1
ATOM 790 C C . PHE A 1 104 ? 18.812 12.125 -8.664 1 84.88 104 PHE A C 1
ATOM 792 O O . PHE A 1 104 ? 19.109 12.625 -7.582 1 84.88 104 PHE A O 1
ATOM 799 N N . SER A 1 105 ? 19.719 11.5 -9.352 1 79.12 105 SER A N 1
ATOM 800 C CA . SER A 1 105 ? 21.125 11.523 -9.016 1 79.12 105 SER A CA 1
ATOM 801 C C . SER A 1 105 ? 21.781 12.836 -9.438 1 79.12 105 SER A C 1
ATOM 803 O O . SER A 1 105 ? 22.781 13.25 -8.859 1 79.12 105 SER A O 1
ATOM 805 N N . SER A 1 106 ? 21.469 13.391 -10.461 1 65.06 106 SER A N 1
ATOM 806 C CA . SER A 1 106 ? 22.109 14.57 -11.039 1 65.06 106 SER A CA 1
ATOM 807 C C . SER A 1 106 ? 21.547 15.859 -10.438 1 65.06 106 SER A C 1
ATOM 809 O O . SER A 1 106 ? 22.25 16.875 -10.375 1 65.06 106 SER A O 1
ATOM 811 N N . VAL A 1 107 ? 20.328 15.977 -10.477 1 55.69 107 VAL A N 1
ATOM 812 C CA . VAL A 1 107 ? 19.656 17.266 -10.406 1 55.69 107 VAL A CA 1
ATOM 813 C C . VAL A 1 107 ? 19.609 17.75 -8.961 1 55.69 107 VAL A C 1
ATOM 815 O O . VAL A 1 107 ? 19.516 16.953 -8.031 1 55.69 107 VAL A O 1
ATOM 818 N N . ASP A 1 108 ? 19.969 18.984 -8.859 1 54.41 108 ASP A N 1
ATOM 819 C CA . ASP A 1 108 ? 19.562 19.781 -7.707 1 54.41 108 ASP A CA 1
ATOM 820 C C . ASP A 1 108 ? 18.078 19.578 -7.395 1 54.41 108 ASP A C 1
ATOM 822 O O . ASP A 1 108 ? 17.219 19.891 -8.219 1 54.41 108 ASP A O 1
ATOM 826 N N . LYS A 1 109 ? 17.688 18.5 -6.613 1 56.09 109 LYS A N 1
ATOM 827 C CA . LYS A 1 109 ? 16.406 17.828 -6.355 1 56.09 109 LYS A CA 1
ATOM 828 C C . LYS A 1 109 ? 15.367 18.828 -5.855 1 56.09 109 LYS A C 1
ATOM 830 O O . LYS A 1 109 ? 14.242 18.438 -5.512 1 56.09 109 LYS A O 1
ATOM 835 N N . LEU A 1 110 ? 15.469 20.062 -6.496 1 53.12 110 LEU A N 1
ATOM 836 C CA . LEU A 1 110 ? 14.469 21.047 -6.082 1 53.12 110 LEU A CA 1
ATOM 837 C C . LEU A 1 110 ? 13.695 20.562 -4.863 1 53.12 110 LEU A C 1
ATOM 839 O O . LEU A 1 110 ? 12.508 20.859 -4.715 1 53.12 110 LEU A O 1
ATOM 843 N N . GLY A 1 111 ? 14.336 19.578 -4.156 1 58.06 111 GLY A N 1
ATOM 844 C CA . GLY A 1 111 ? 13.625 19.125 -2.971 1 58.06 111 GLY A CA 1
ATOM 845 C C . GLY A 1 111 ? 12.602 18.047 -3.271 1 58.06 111 GLY A C 1
ATOM 846 O O . GLY A 1 111 ? 11.844 17.641 -2.389 1 58.06 111 GLY A O 1
ATOM 847 N N . LEU A 1 112 ? 12.625 17.641 -4.598 1 69.88 112 LEU A N 1
ATOM 848 C CA . LEU A 1 112 ? 11.648 16.625 -4.98 1 69.88 112 LEU A CA 1
ATOM 849 C C . LEU A 1 112 ? 12.102 15.242 -4.523 1 69.88 112 LEU A C 1
ATOM 851 O O . LEU A 1 112 ? 13.297 14.938 -4.543 1 69.88 112 LEU A O 1
ATOM 855 N N . SER A 1 113 ? 11.086 14.594 -3.986 1 79.88 113 SER A N 1
ATOM 856 C CA . SER A 1 113 ? 11.352 13.211 -3.596 1 79.88 113 SER A CA 1
ATOM 857 C C . SER A 1 113 ? 11.18 12.258 -4.773 1 79.88 113 SER A C 1
ATOM 859 O O . SER A 1 113 ? 10.297 12.461 -5.613 1 79.88 113 SER A O 1
ATOM 861 N N . LYS A 1 114 ? 12.117 11.367 -4.848 1 89.56 114 LYS A N 1
ATOM 862 C CA . LYS A 1 114 ? 12.008 10.297 -5.832 1 89.56 114 LYS A CA 1
ATOM 863 C C . LYS A 1 114 ? 10.703 9.523 -5.66 1 89.56 114 LYS A C 1
ATOM 865 O O . LYS A 1 114 ? 10.398 9.055 -4.562 1 89.56 114 LYS A O 1
ATOM 870 N N . PRO A 1 115 ? 9.906 9.398 -6.781 1 94.31 115 PRO A N 1
ATOM 871 C CA . PRO A 1 115 ? 8.617 8.719 -6.637 1 94.31 115 PRO A CA 1
ATOM 872 C C . PRO A 1 115 ? 8.766 7.223 -6.371 1 94.31 115 PRO A C 1
ATOM 874 O O . PRO A 1 115 ? 9.664 6.578 -6.914 1 94.31 115 PRO A O 1
ATOM 877 N N . THR A 1 116 ? 7.793 6.68 -5.594 1 97.44 116 THR A N 1
ATOM 878 C CA . THR A 1 116 ? 7.77 5.262 -5.262 1 97.44 116 THR A CA 1
ATOM 879 C C . THR A 1 116 ? 6.633 4.555 -5.992 1 97.44 116 THR A C 1
ATOM 881 O O . THR A 1 116 ? 6.707 3.348 -6.246 1 97.44 116 THR A O 1
ATOM 884 N N . VAL A 1 117 ? 5.602 5.227 -6.316 1 98.69 117 VAL A N 1
ATOM 885 C CA . VAL A 1 117 ? 4.441 4.664 -7 1 98.69 117 VAL A CA 1
ATOM 886 C C . VAL A 1 117 ? 3.992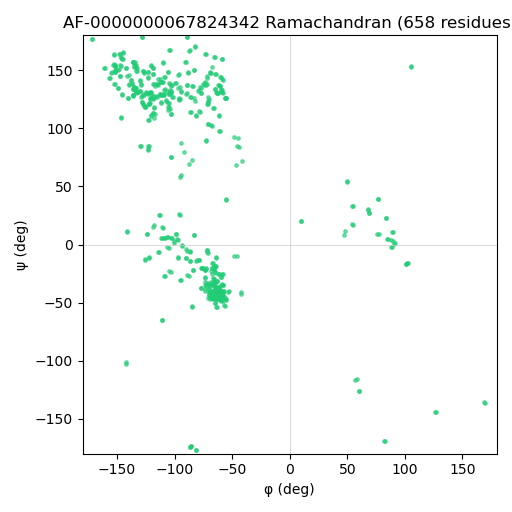 5.605 -8.117 1 98.69 117 VAL A C 1
ATOM 888 O O . VAL A 1 117 ? 3.799 6.801 -7.887 1 98.69 117 VAL A O 1
ATOM 891 N N . LEU A 1 118 ? 3.842 5.066 -9.305 1 98.38 118 LEU A N 1
ATOM 892 C CA . LEU A 1 118 ? 3.475 5.875 -10.469 1 98.38 118 LEU A CA 1
ATOM 893 C C . LEU A 1 118 ? 2.355 5.207 -11.258 1 98.38 118 LEU A C 1
ATOM 895 O O . LEU A 1 118 ? 2.359 3.986 -11.438 1 98.38 118 LEU A O 1
ATOM 899 N N . GLN A 1 119 ? 1.382 5.984 -11.633 1 98.38 119 GLN A N 1
ATOM 900 C CA . GLN A 1 119 ? 0.453 5.535 -12.672 1 98.38 119 GLN A CA 1
ATOM 901 C C . GLN A 1 119 ? 1.124 5.516 -14.039 1 98.38 119 GLN A C 1
ATOM 903 O O . GLN A 1 119 ? 1.506 6.562 -14.562 1 98.38 119 GLN A O 1
ATOM 908 N N . TYR A 1 120 ? 1.164 4.418 -14.633 1 97.81 120 TYR A N 1
ATOM 909 C CA . TYR A 1 120 ? 2.01 4.172 -15.797 1 97.81 120 TYR A CA 1
ATOM 910 C C . TYR A 1 120 ? 1.596 5.055 -16.969 1 97.81 120 TYR A C 1
ATOM 912 O O . TYR A 1 120 ? 2.445 5.633 -17.656 1 97.81 120 TYR A O 1
ATOM 920 N N . GLU A 1 121 ? 0.335 5.18 -17.172 1 95.88 121 GLU A N 1
ATOM 921 C CA . GLU A 1 121 ? -0.177 5.922 -18.328 1 95.88 121 GLU A CA 1
ATOM 922 C C . GLU A 1 121 ? 0.307 7.367 -18.312 1 95.88 121 GLU A C 1
ATOM 924 O O . GLU A 1 121 ? 0.44 7.996 -19.359 1 95.88 121 GLU A O 1
ATOM 929 N N . LYS A 1 122 ? 0.606 7.84 -17.125 1 96.31 122 LYS A N 1
ATOM 930 C CA . LYS A 1 122 ? 0.969 9.25 -16.984 1 96.31 122 LYS A CA 1
ATOM 931 C C . LYS A 1 122 ? 2.463 9.453 -17.219 1 96.31 122 LYS A C 1
ATOM 933 O O . LYS A 1 122 ? 2.914 10.586 -17.422 1 96.31 122 LYS A O 1
ATOM 938 N N . ILE A 1 123 ? 3.234 8.367 -17.219 1 94.62 123 ILE A N 1
ATOM 939 C CA . ILE A 1 123 ? 4.68 8.555 -17.297 1 94.62 123 ILE A CA 1
ATOM 940 C C . ILE A 1 123 ? 5.238 7.824 -18.516 1 94.62 123 ILE A C 1
ATOM 942 O O . ILE A 1 123 ? 6.406 7.992 -18.859 1 94.62 123 ILE A O 1
ATOM 946 N N . ARG A 1 124 ? 4.477 6.984 -19.172 1 95.25 124 ARG A N 1
ATOM 947 C CA . ARG A 1 124 ? 4.98 6.055 -20.172 1 95.25 124 ARG A CA 1
ATOM 948 C C . ARG A 1 124 ? 5.668 6.801 -21.312 1 95.25 124 ARG A C 1
ATOM 950 O O . ARG A 1 124 ? 6.676 6.336 -21.844 1 95.25 124 ARG A O 1
ATOM 957 N N . ASP A 1 125 ? 5.199 7.973 -21.672 1 92.12 125 ASP A N 1
ATOM 958 C CA . ASP A 1 125 ? 5.766 8.695 -22.812 1 92.12 125 ASP A CA 1
ATOM 959 C C . ASP A 1 125 ? 7.156 9.234 -22.484 1 92.12 125 ASP A C 1
ATOM 961 O O . ASP A 1 125 ? 8.039 9.25 -23.328 1 92.12 125 ASP A O 1
ATOM 965 N N . GLN A 1 126 ? 7.344 9.609 -21.266 1 89.44 126 GLN A N 1
ATOM 966 C CA . GLN A 1 126 ? 8.602 10.242 -20.875 1 89.44 126 GLN A CA 1
ATOM 967 C C . GLN A 1 126 ? 9.586 9.219 -20.312 1 89.44 126 GLN A C 1
ATOM 969 O O . GLN A 1 126 ? 10.797 9.344 -20.516 1 89.44 126 GLN A O 1
ATOM 974 N N . PHE A 1 127 ? 9.031 8.203 -19.703 1 91.81 127 PHE A N 1
ATOM 975 C CA . PHE A 1 127 ? 9.938 7.352 -18.953 1 91.81 127 PHE A CA 1
ATOM 976 C C . PHE A 1 127 ? 9.812 5.898 -19.391 1 91.81 127 PHE A C 1
ATOM 978 O O . PHE A 1 127 ? 10.648 5.059 -19.031 1 91.81 127 PHE A O 1
ATOM 985 N N . GLY A 1 128 ? 8.75 5.598 -20.141 1 90.12 128 GLY A N 1
ATOM 986 C CA . GLY A 1 128 ? 8.57 4.234 -20.609 1 90.12 128 GLY A CA 1
ATOM 987 C C . GLY A 1 128 ? 9.539 3.85 -21.719 1 90.12 128 GLY A C 1
ATOM 988 O O . GLY A 1 128 ? 10.219 4.711 -22.281 1 90.12 128 GLY A O 1
ATOM 989 N N . THR A 1 129 ? 9.516 2.512 -21.812 1 85.81 129 THR A N 1
ATOM 990 C CA . THR A 1 129 ? 10.32 2.014 -22.922 1 85.81 129 THR A CA 1
ATOM 991 C C . THR A 1 129 ? 9.539 2.094 -24.234 1 85.81 129 THR A C 1
ATOM 993 O O . THR A 1 129 ? 8.305 2.062 -24.234 1 85.81 129 THR A O 1
ATOM 996 N N . GLY A 1 130 ? 9.945 2.705 -25.234 1 80.5 130 GLY A N 1
ATOM 997 C CA . GLY A 1 130 ? 9.328 3.02 -26.516 1 80.5 130 GLY A CA 1
ATOM 998 C C . GLY A 1 130 ? 8.625 1.832 -27.141 1 80.5 130 GLY A C 1
ATOM 999 O O . GLY A 1 130 ? 7.707 2.002 -27.953 1 80.5 130 GLY A O 1
ATOM 1000 N N . GLU A 1 131 ? 8.695 0.562 -26.719 1 85.69 131 GLU A N 1
ATOM 1001 C CA . GLU A 1 131 ? 8.062 -0.59 -27.359 1 85.69 131 GLU A CA 1
ATOM 1002 C C . GLU A 1 131 ? 6.723 -0.917 -26.703 1 85.69 131 GLU A C 1
ATOM 1004 O O . GLU A 1 131 ? 6.574 -0.811 -25.484 1 85.69 131 GLU A O 1
ATOM 1009 N N . SER A 1 132 ? 5.66 -0.973 -27.656 1 90.94 132 SER A N 1
ATOM 1010 C CA . SER A 1 132 ? 4.336 -1.364 -27.188 1 90.94 132 SER A CA 1
ATOM 1011 C C . SER A 1 132 ? 3.926 -2.719 -27.766 1 90.94 132 SER A C 1
ATOM 1013 O O . SER A 1 132 ? 4.223 -3.027 -28.922 1 90.94 132 SER A O 1
ATOM 1015 N N . SER A 1 133 ? 3.328 -3.484 -26.938 1 92.81 133 SER A N 1
ATOM 1016 C CA . SER A 1 133 ? 2.83 -4.801 -27.312 1 92.81 133 SER A CA 1
ATOM 1017 C C . SER A 1 133 ? 1.403 -5.02 -26.828 1 92.81 133 SER A C 1
ATOM 1019 O O . SER A 1 133 ? 0.989 -4.426 -25.828 1 92.81 133 SER A O 1
ATOM 1021 N N . SER A 1 134 ? 0.722 -5.855 -27.594 1 92.69 134 SER A N 1
ATOM 1022 C CA . SER A 1 134 ? -0.588 -6.273 -27.094 1 92.69 134 SER A CA 1
ATOM 1023 C C . SER A 1 134 ? -0.461 -7.289 -25.969 1 92.69 134 SER A C 1
ATOM 1025 O O . SER A 1 134 ? 0.377 -8.195 -26.031 1 92.69 134 SER A O 1
ATOM 1027 N N . LEU A 1 135 ? -1.272 -7.09 -25 1 96.06 135 LEU A N 1
ATOM 1028 C CA . LEU A 1 135 ? -1.283 -8.016 -23.875 1 96.06 135 LEU A CA 1
ATOM 1029 C C . LEU A 1 135 ? -2.398 -9.047 -24.031 1 96.06 135 LEU A C 1
ATOM 1031 O O . LEU A 1 135 ? -2.432 -10.047 -23.297 1 96.06 135 LEU A O 1
ATOM 1035 N N . VAL A 1 136 ? -3.277 -8.844 -24.953 1 95 136 VAL A N 1
ATOM 1036 C CA . VAL A 1 136 ? -4.469 -9.672 -25.109 1 95 136 VAL A CA 1
ATOM 1037 C C . VAL A 1 136 ? -4.137 -10.898 -25.969 1 95 136 VAL A C 1
ATOM 1039 O O . VAL A 1 136 ? -3.844 -10.766 -27.156 1 95 136 VAL A O 1
ATOM 1042 N N . SER A 1 137 ? -4.215 -12.008 -25.328 1 93.5 137 SER A N 1
ATOM 1043 C CA . SER A 1 137 ? -4.039 -13.25 -26.062 1 93.5 137 SER A CA 1
ATOM 1044 C C . SER A 1 137 ? -5.359 -13.734 -26.656 1 93.5 137 SER A C 1
ATOM 1046 O O . SER A 1 137 ? -6.43 -13.266 -26.266 1 93.5 137 SER A O 1
ATOM 1048 N N . SER A 1 138 ? -5.254 -14.719 -27.578 1 93.19 138 SER A N 1
ATOM 1049 C CA . SER A 1 138 ? -6.461 -15.312 -28.141 1 93.19 138 SER A CA 1
ATOM 1050 C C . SER A 1 138 ? -7.297 -15.992 -27.078 1 93.19 138 SER A C 1
ATOM 1052 O O . SER A 1 138 ? -8.523 -15.898 -27.078 1 93.19 138 SER A O 1
ATOM 1054 N N . ASN A 1 139 ? -6.602 -16.594 -26.188 1 90 139 ASN A N 1
ATOM 1055 C CA . ASN A 1 139 ? -7.293 -17.297 -25.109 1 90 139 ASN A CA 1
ATOM 1056 C C . ASN A 1 139 ? -8.031 -16.312 -24.203 1 90 139 ASN A C 1
ATOM 1058 O O . ASN A 1 139 ? -9.188 -16.547 -23.844 1 90 139 ASN A O 1
ATOM 1062 N N . SER A 1 140 ? -7.371 -15.25 -23.812 1 89.06 140 SER A N 1
ATOM 1063 C CA . SER A 1 140 ? -8 -14.281 -22.922 1 89.06 140 SER A CA 1
ATOM 1064 C C . SER A 1 140 ? -9.18 -13.594 -23.594 1 89.06 140 SER A C 1
ATOM 1066 O O . SER A 1 140 ? -10.188 -13.297 -22.953 1 89.06 140 SER A O 1
ATOM 1068 N N . LYS A 1 141 ? -9.062 -13.367 -24.859 1 92.5 141 LYS A N 1
ATOM 1069 C CA . LYS A 1 141 ? -10.156 -12.758 -25.609 1 92.5 141 LYS A CA 1
ATOM 1070 C C . LYS A 1 141 ? -11.359 -13.695 -25.688 1 92.5 141 LYS A C 1
ATOM 1072 O O . LYS A 1 141 ? -12.5 -13.266 -25.516 1 92.5 141 LYS A O 1
ATOM 1077 N N . ALA A 1 142 ? -11.086 -14.906 -25.953 1 91 142 ALA A N 1
ATOM 1078 C CA . ALA A 1 142 ? -12.156 -15.898 -26.047 1 91 142 ALA A CA 1
ATOM 1079 C C . ALA A 1 142 ? -12.891 -16.031 -24.703 1 91 142 ALA A C 1
ATOM 1081 O O . ALA A 1 142 ? -14.125 -16.109 -24.672 1 91 142 ALA A O 1
ATOM 1082 N N . LEU A 1 143 ? -12.102 -16.094 -23.688 1 86.69 143 LEU A N 1
ATOM 1083 C CA . LEU A 1 143 ? -12.688 -16.172 -22.344 1 86.69 143 LEU A CA 1
ATOM 1084 C C . LEU A 1 143 ? -13.562 -14.953 -22.062 1 86.69 143 LEU A C 1
ATOM 1086 O O . LEU A 1 143 ? -14.656 -15.086 -21.516 1 86.69 143 LEU A O 1
ATOM 1090 N N . TYR A 1 144 ? -13.117 -13.781 -22.391 1 89.75 144 TYR A N 1
ATOM 1091 C CA . TYR A 1 144 ? -13.859 -12.539 -22.188 1 89.75 144 TYR A CA 1
ATOM 1092 C C . TYR A 1 144 ? -15.18 -12.562 -22.953 1 89.75 144 TYR A C 1
ATOM 1094 O O . TYR A 1 144 ? -16.234 -12.242 -22.391 1 89.75 144 TYR A O 1
ATOM 1102 N N . GLU A 1 145 ? -15.133 -12.977 -24.172 1 91.38 145 GLU A N 1
ATOM 1103 C CA . GLU A 1 145 ? -16.328 -13 -25.016 1 91.38 145 GLU A CA 1
ATOM 1104 C C . GLU A 1 145 ? -17.359 -13.984 -24.469 1 91.38 145 GLU A C 1
ATOM 1106 O O . GLU A 1 145 ? -18.562 -13.734 -24.547 1 91.38 145 GLU A O 1
ATOM 1111 N N . LYS A 1 146 ? -16.859 -14.977 -23.922 1 86.19 146 LYS A N 1
ATOM 1112 C CA . LYS A 1 146 ? -17.734 -16.016 -23.391 1 86.19 146 LYS A CA 1
ATOM 1113 C C . LYS A 1 146 ? -18.438 -15.555 -22.125 1 86.19 146 LYS A C 1
ATOM 1115 O O . LYS A 1 146 ? -19.609 -15.883 -21.891 1 86.19 146 LYS A O 1
ATOM 1120 N N . TYR A 1 147 ? -17.734 -14.758 -21.312 1 83.19 147 TYR A N 1
ATOM 1121 C CA . TYR A 1 147 ? -18.25 -14.539 -19.969 1 83.19 147 TYR A CA 1
ATOM 1122 C C . TYR A 1 147 ? -18.672 -13.094 -19.766 1 83.19 147 TYR A C 1
ATOM 1124 O O . TYR A 1 147 ? -19.25 -12.742 -18.734 1 83.19 147 TYR A O 1
ATOM 1132 N N . LYS A 1 148 ? -18.438 -12.242 -20.672 1 82.38 148 LYS A N 1
ATOM 1133 C CA . LYS A 1 148 ? -18.688 -10.82 -20.484 1 82.38 148 LYS A CA 1
ATOM 1134 C C . LYS A 1 148 ? -20.156 -10.555 -20.172 1 82.38 148 LYS A C 1
ATOM 1136 O O . LYS A 1 148 ? -20.484 -9.57 -19.5 1 82.38 148 LYS A O 1
ATOM 1141 N N . ASN A 1 149 ? -21.016 -11.438 -20.656 1 78.44 149 ASN A N 1
ATOM 1142 C CA . ASN A 1 149 ? -22.453 -11.211 -20.469 1 78.44 149 ASN A CA 1
ATOM 1143 C C . ASN A 1 149 ? -23.031 -12.148 -19.422 1 78.44 149 ASN A C 1
ATOM 1145 O O . ASN A 1 149 ? -24.234 -12.148 -19.172 1 78.44 149 ASN A O 1
ATOM 1149 N N . LEU A 1 150 ? -22.078 -12.984 -18.969 1 66.44 150 LEU A N 1
ATOM 1150 C CA . LEU A 1 150 ? -22.594 -13.977 -18.016 1 66.44 150 LEU A CA 1
ATOM 1151 C C . LEU A 1 150 ? -22.547 -13.43 -16.594 1 66.44 150 LEU A C 1
ATOM 1153 O O . LEU A 1 150 ? -21.719 -12.562 -16.281 1 66.44 150 LEU A O 1
ATOM 1157 N N . THR A 1 151 ? -23.531 -13.922 -15.859 1 60.06 151 THR A N 1
ATOM 1158 C CA . THR A 1 151 ? -23.688 -13.484 -14.477 1 60.06 151 THR A CA 1
ATOM 1159 C C . THR A 1 151 ? -22.734 -14.242 -13.562 1 60.06 151 THR A C 1
ATOM 1161 O O . THR A 1 151 ? -22.609 -13.922 -12.375 1 60.06 151 THR A O 1
ATOM 1164 N N . SER A 1 152 ? -22.125 -15.406 -14.141 1 56.59 152 SER A N 1
ATOM 1165 C CA . SER A 1 152 ? -21.219 -16.172 -13.297 1 56.59 152 SER A CA 1
ATOM 1166 C C . SER A 1 152 ? -19.812 -16.203 -13.883 1 56.59 152 SER A C 1
ATOM 1168 O O . SER A 1 152 ? -19.641 -16.297 -15.094 1 56.59 152 SER A O 1
ATOM 1170 N N . ALA A 1 153 ? -18.797 -15.781 -13.062 1 56.72 153 ALA A N 1
ATOM 1171 C CA . ALA A 1 153 ? -17.406 -15.844 -13.5 1 56.72 153 ALA A CA 1
ATOM 1172 C C . ALA A 1 153 ? -16.969 -17.297 -13.703 1 56.72 153 ALA A C 1
ATOM 1174 O O . ALA A 1 153 ? -17.516 -18.203 -13.086 1 56.72 153 ALA A O 1
ATOM 1175 N N . PRO A 1 154 ? -16.031 -17.484 -14.742 1 55.44 154 PRO A N 1
ATOM 1176 C CA . PRO A 1 154 ? -15.492 -18.844 -14.883 1 55.44 154 PRO A CA 1
ATOM 1177 C C . PRO A 1 154 ? -14.867 -19.375 -13.594 1 55.44 154 PRO A C 1
ATOM 1179 O O . PRO A 1 154 ? -14.32 -18.594 -12.812 1 55.44 154 PRO A O 1
ATOM 1182 N N . ILE A 1 155 ? -15.266 -20.531 -13.109 1 50.75 155 ILE A N 1
ATOM 1183 C CA . ILE A 1 155 ? -14.805 -21.234 -11.914 1 50.75 155 ILE A CA 1
ATOM 1184 C C . ILE A 1 155 ? -13.281 -21.156 -11.82 1 50.75 155 ILE A C 1
ATOM 1186 O O . ILE A 1 155 ? -12.727 -21 -10.734 1 50.75 155 ILE A O 1
ATOM 1190 N N . GLU A 1 156 ? -12.602 -21.328 -13.062 1 50.66 156 GLU A N 1
ATOM 1191 C CA . GLU A 1 156 ? -11.156 -21.547 -13.031 1 50.66 156 GLU A CA 1
ATOM 1192 C C . GLU A 1 156 ? -10.406 -20.234 -13.258 1 50.66 156 GLU A C 1
ATOM 1194 O O . GLU A 1 156 ? -9.273 -20.234 -13.742 1 50.66 156 GLU A O 1
ATOM 1199 N N . SER A 1 157 ? -11.07 -19.141 -12.906 1 53.88 157 SER A N 1
ATOM 1200 C CA . SER A 1 157 ? -10.32 -17.906 -13.195 1 53.88 157 SER A CA 1
ATOM 1201 C C . SER A 1 157 ? -9.102 -17.797 -12.289 1 53.88 157 SER A C 1
ATOM 1203 O O . SER A 1 157 ? -9.211 -17.875 -11.062 1 53.88 157 SER A O 1
ATOM 1205 N N . ILE A 1 158 ? -7.852 -18.156 -13.016 1 54.34 158 ILE A N 1
ATOM 1206 C CA . ILE A 1 158 ? -6.531 -18.156 -12.391 1 54.34 158 ILE A CA 1
ATOM 1207 C C . ILE A 1 158 ? -6.199 -16.734 -11.906 1 54.34 158 ILE A C 1
ATOM 1209 O O . ILE A 1 158 ? -6.172 -15.797 -12.703 1 54.34 158 ILE A O 1
ATOM 1213 N N . GLN A 1 159 ? -6.398 -16.406 -10.641 1 58.81 159 GLN A N 1
ATOM 1214 C CA . GLN A 1 159 ? -6.078 -15.133 -10.008 1 58.81 159 GLN A CA 1
ATOM 1215 C C . GLN A 1 159 ? -4.645 -15.117 -9.492 1 58.81 159 GLN A C 1
ATOM 1217 O O . GLN A 1 159 ? -4.41 -15.117 -8.281 1 58.81 159 GLN A O 1
ATOM 1222 N N . ASP A 1 160 ? -3.662 -15.109 -10.602 1 80.12 160 ASP A N 1
ATOM 1223 C CA . ASP A 1 160 ? -2.367 -15.414 -10 1 80.12 160 ASP A CA 1
ATOM 1224 C C . ASP A 1 160 ? -1.399 -14.25 -10.156 1 80.12 160 ASP A C 1
ATOM 1226 O O . ASP A 1 160 ? -1.216 -13.727 -11.266 1 80.12 160 ASP A O 1
ATOM 1230 N N . THR A 1 161 ? -1.061 -13.617 -9.039 1 88.31 161 THR A N 1
ATOM 1231 C CA . THR A 1 161 ? 0.102 -12.734 -8.953 1 88.31 161 THR A CA 1
ATOM 1232 C C . THR A 1 161 ? 1.396 -13.547 -9.016 1 88.31 161 THR A C 1
ATOM 1234 O O . THR A 1 161 ? 1.506 -14.602 -8.391 1 88.31 161 THR A O 1
ATOM 1237 N N . ILE A 1 162 ? 2.268 -13.172 -9.93 1 97.88 162 ILE A N 1
ATOM 1238 C CA . ILE A 1 162 ? 3.549 -13.867 -9.953 1 97.88 162 ILE A CA 1
ATOM 1239 C C . ILE A 1 162 ? 4.547 -13.133 -9.062 1 97.88 162 ILE A C 1
ATOM 1241 O O . ILE A 1 162 ? 4.363 -11.953 -8.75 1 97.88 162 ILE A O 1
ATOM 1245 N N . GLY A 1 163 ? 5.551 -13.812 -8.609 1 98.44 163 GLY A N 1
ATOM 1246 C CA . GLY A 1 163 ? 6.637 -13.25 -7.832 1 98.44 163 GLY A CA 1
ATOM 1247 C C . GLY A 1 163 ? 7.996 -13.812 -8.203 1 98.44 163 GLY A C 1
ATOM 1248 O O . GLY A 1 163 ? 8.117 -15.008 -8.477 1 98.44 163 GLY A O 1
ATOM 1249 N N . VAL A 1 164 ? 8.969 -12.945 -8.273 1 98.62 164 VAL A N 1
ATOM 1250 C CA . VAL A 1 164 ? 10.344 -13.352 -8.539 1 98.62 164 VAL A CA 1
ATOM 1251 C C . VAL A 1 164 ? 11.289 -12.688 -7.535 1 98.62 164 VAL A C 1
ATOM 1253 O O . VAL A 1 164 ? 11.172 -11.492 -7.262 1 98.62 164 VAL A O 1
ATOM 1256 N N . LEU A 1 165 ? 12.141 -13.422 -6.93 1 98.5 165 LEU A N 1
ATOM 1257 C CA . LEU A 1 165 ? 13.164 -12.945 -6.008 1 98.5 165 LEU A CA 1
ATOM 1258 C C . LEU A 1 165 ? 14.539 -13.477 -6.398 1 98.5 165 LEU A C 1
ATOM 1260 O O . LEU A 1 165 ? 14.719 -14.68 -6.582 1 98.5 165 LEU A O 1
ATOM 1264 N N . HIS A 1 166 ? 15.43 -12.609 -6.625 1 97.56 166 HIS A N 1
ATOM 1265 C CA . HIS A 1 166 ? 16.812 -12.953 -6.934 1 97.56 166 HIS A CA 1
ATOM 1266 C C . HIS A 1 166 ? 17.781 -12.32 -5.93 1 97.56 166 HIS A C 1
ATOM 1268 O O . HIS A 1 166 ? 17.734 -11.109 -5.699 1 97.56 166 HIS A O 1
ATOM 1274 N N . TRP A 1 167 ? 18.531 -13.148 -5.27 1 94.94 167 TRP A N 1
ATOM 1275 C CA . TRP A 1 167 ? 19.594 -12.688 -4.383 1 94.94 167 TRP A CA 1
ATOM 1276 C C . TRP A 1 167 ? 20.969 -13.047 -4.945 1 94.94 167 TRP A C 1
ATOM 1278 O O . TRP A 1 167 ? 21.234 -14.211 -5.258 1 94.94 167 TRP A O 1
ATOM 1288 N N . ASP A 1 168 ? 21.812 -12.117 -5.027 1 90.31 168 ASP A N 1
ATOM 1289 C CA . ASP A 1 168 ? 23.234 -12.25 -5.324 1 90.31 168 ASP A CA 1
ATOM 1290 C C . ASP A 1 168 ? 24.062 -11.273 -4.5 1 90.31 168 ASP A C 1
ATOM 1292 O O . ASP A 1 168 ? 24.094 -11.344 -3.271 1 90.31 168 ASP A O 1
ATOM 1296 N N . LYS A 1 169 ? 24.547 -10.219 -4.906 1 83.62 169 LYS A N 1
ATOM 1297 C CA . LYS A 1 169 ? 25.156 -9.141 -4.152 1 83.62 169 LYS A CA 1
ATOM 1298 C C . LYS A 1 169 ? 24.109 -8.125 -3.686 1 83.62 169 LYS A C 1
ATOM 1300 O O . LYS A 1 169 ? 24.328 -7.41 -2.703 1 83.62 169 LYS A O 1
ATOM 1305 N N . LYS A 1 170 ? 23.203 -8.18 -4.473 1 91.12 170 LYS A N 1
ATOM 1306 C CA . LYS A 1 170 ? 22.047 -7.316 -4.184 1 91.12 170 LYS A CA 1
ATOM 1307 C C . LYS A 1 170 ? 20.734 -8.078 -4.34 1 91.12 170 LYS A C 1
ATOM 1309 O O . LYS A 1 170 ? 20.703 -9.148 -4.953 1 91.12 170 LYS A O 1
ATOM 1314 N N . LEU A 1 171 ? 19.766 -7.633 -3.666 1 95.81 171 LEU A N 1
ATOM 1315 C CA . LEU A 1 171 ? 18.438 -8.25 -3.768 1 95.81 171 LEU A CA 1
ATOM 1316 C C . LEU A 1 171 ? 17.578 -7.527 -4.797 1 95.81 171 LEU A C 1
ATOM 1318 O O . LEU A 1 171 ? 17.531 -6.297 -4.816 1 95.81 171 LEU A O 1
ATOM 1322 N N . SER A 1 172 ? 16.969 -8.273 -5.66 1 97.75 172 SER A N 1
ATOM 1323 C CA . SER A 1 172 ? 15.883 -7.801 -6.516 1 97.75 172 SER A CA 1
ATOM 1324 C C . SER A 1 172 ? 14.656 -8.703 -6.395 1 97.75 172 SER A C 1
ATOM 1326 O O . SER A 1 172 ? 14.773 -9.93 -6.457 1 97.75 172 SER A O 1
ATOM 1328 N N . MET A 1 173 ? 13.57 -8.164 -6.168 1 98.69 173 MET A N 1
ATOM 1329 C CA . MET A 1 173 ? 12.328 -8.938 -6.176 1 98.69 173 MET A CA 1
ATOM 1330 C C . MET A 1 173 ? 11.188 -8.125 -6.789 1 98.69 173 MET A C 1
ATOM 1332 O O . MET A 1 173 ? 11.219 -6.895 -6.77 1 98.69 173 MET A O 1
ATOM 1336 N N . ALA A 1 174 ? 10.227 -8.781 -7.367 1 98.88 174 ALA A N 1
ATOM 1337 C CA . ALA A 1 174 ? 9.094 -8.117 -8.008 1 98.88 174 ALA A CA 1
ATOM 1338 C C . ALA A 1 174 ? 7.852 -9 -7.98 1 98.88 174 ALA A C 1
ATOM 1340 O O . ALA A 1 174 ? 7.953 -10.227 -7.957 1 98.88 174 ALA A O 1
ATOM 1341 N N . THR A 1 175 ? 6.758 -8.391 -7.91 1 98.88 175 THR A N 1
ATOM 1342 C CA . THR A 1 175 ? 5.469 -9.023 -8.172 1 98.88 175 THR A CA 1
ATOM 1343 C C . THR A 1 175 ? 4.77 -8.352 -9.352 1 98.88 175 THR A C 1
ATOM 1345 O O . THR A 1 175 ? 4.93 -7.145 -9.57 1 98.88 175 THR A O 1
ATOM 1348 N N . SER A 1 176 ? 4.043 -9.086 -10.094 1 98.62 176 SER A N 1
ATOM 1349 C CA . SER A 1 176 ? 3.238 -8.539 -11.188 1 98.62 176 SER A CA 1
ATOM 1350 C C . SER A 1 176 ? 1.952 -9.336 -11.375 1 98.62 176 SER A C 1
ATOM 1352 O O . SER A 1 176 ? 1.919 -10.539 -11.117 1 98.62 176 SER A O 1
ATOM 1354 N N . SER A 1 177 ? 0.882 -8.703 -11.734 1 97.69 177 SER A N 1
ATOM 1355 C CA . SER A 1 177 ? -0.424 -9.352 -11.844 1 97.69 177 SER A CA 1
ATOM 1356 C C . SER A 1 177 ? -1.34 -8.578 -12.789 1 97.69 177 SER A C 1
ATOM 1358 O O . SER A 1 177 ? -1.312 -7.344 -12.82 1 97.69 177 SER A O 1
ATOM 1360 N N . GLY A 1 178 ? -2.102 -9.32 -13.516 1 95.31 178 GLY A N 1
ATOM 1361 C CA . GLY A 1 178 ? -3.15 -8.734 -14.336 1 95.31 178 GLY A CA 1
ATOM 1362 C C . GLY A 1 178 ? -4.453 -8.531 -13.586 1 95.31 178 GLY A C 1
ATOM 1363 O O . GLY A 1 178 ? -5.387 -7.922 -14.102 1 95.31 178 GLY A O 1
ATOM 1364 N N . GLY A 1 179 ? -4.477 -9.008 -12.422 1 91.62 179 GLY A N 1
ATOM 1365 C CA . GLY A 1 179 ? -5.684 -8.852 -11.625 1 91.62 179 GLY A CA 1
ATOM 1366 C C . GLY A 1 179 ? -6.738 -9.898 -11.93 1 91.62 179 GLY A C 1
ATOM 1367 O O . GLY A 1 179 ? -6.465 -10.875 -12.633 1 91.62 179 GLY A O 1
ATOM 1368 N N . THR A 1 180 ? -7.965 -9.68 -11.391 1 86.31 180 THR A N 1
ATOM 1369 C CA . THR A 1 180 ? -9.047 -10.656 -11.539 1 86.31 180 THR A CA 1
ATOM 1370 C C . THR A 1 180 ? -9.75 -10.484 -12.883 1 86.31 180 THR A C 1
ATOM 1372 O O . THR A 1 180 ? -9.82 -9.375 -13.414 1 86.31 180 THR A O 1
ATOM 1375 N N . PHE A 1 181 ? -10.211 -11.57 -13.305 1 86.81 181 PHE A N 1
ATOM 1376 C CA . PHE A 1 181 ? -10.977 -11.547 -14.547 1 86.81 181 PHE A CA 1
ATOM 1377 C C . PHE A 1 181 ? -12.227 -10.688 -14.398 1 86.81 181 PHE A C 1
ATOM 1379 O O . PHE A 1 181 ? -12.922 -10.766 -13.383 1 86.81 181 PHE A O 1
ATOM 1386 N N . LEU A 1 182 ? -12.469 -9.789 -15.312 1 88.19 182 LEU A N 1
ATOM 1387 C CA . LEU A 1 182 ? -13.602 -8.867 -15.375 1 88.19 182 LEU A CA 1
ATOM 1388 C C . LEU A 1 182 ? -13.523 -7.836 -14.258 1 88.19 182 LEU A C 1
ATOM 1390 O O . LEU A 1 182 ? -14.555 -7.34 -13.797 1 88.19 182 LEU A O 1
ATOM 1394 N N . LYS A 1 183 ? -12.344 -7.621 -13.875 1 88.31 183 LYS A N 1
ATOM 1395 C CA . LYS A 1 183 ? -12.109 -6.598 -12.859 1 88.31 183 LYS A CA 1
ATOM 1396 C C . LYS A 1 183 ? -12.617 -5.234 -13.328 1 88.31 183 LYS A C 1
ATOM 1398 O O . LYS A 1 183 ? -12.773 -5.004 -14.523 1 88.31 183 LYS A O 1
ATOM 1403 N N . PHE A 1 184 ? -12.852 -4.32 -12.328 1 91.75 184 PHE A N 1
ATOM 1404 C CA . PHE A 1 184 ? -13.109 -2.924 -12.656 1 91.75 184 PHE A CA 1
ATOM 1405 C C . PHE A 1 184 ? -11.945 -2.324 -13.438 1 91.75 184 PHE A C 1
ATOM 1407 O O . PHE A 1 184 ? -10.781 -2.59 -13.125 1 91.75 184 PHE A O 1
ATOM 1414 N N . PRO A 1 185 ? -12.383 -1.472 -14.391 1 93.81 185 PRO A N 1
ATOM 1415 C CA . PRO A 1 185 ? -11.281 -0.713 -14.992 1 93.81 185 PRO A CA 1
ATOM 1416 C C . PRO A 1 185 ? -10.523 0.131 -13.969 1 93.81 185 PRO A C 1
ATOM 1418 O O . PRO A 1 185 ? -11.141 0.777 -13.117 1 93.81 185 PRO A O 1
ATOM 1421 N N . GLY A 1 186 ? -9.227 0.063 -13.977 1 95.75 186 GLY A N 1
ATOM 1422 C CA . GLY A 1 186 ? -8.414 0.868 -13.07 1 95.75 186 GLY A CA 1
ATOM 1423 C C . GLY A 1 186 ? -8.164 0.197 -11.734 1 95.75 186 GLY A C 1
ATOM 1424 O O . GLY A 1 186 ? -7.484 0.753 -10.875 1 95.75 186 GLY A O 1
ATOM 1425 N N . ARG A 1 187 ? -8.773 -1.009 -11.594 1 96.75 187 ARG A N 1
ATOM 1426 C CA . ARG A 1 187 ? -8.492 -1.731 -10.359 1 96.75 187 ARG A CA 1
ATOM 1427 C C . ARG A 1 187 ? -6.996 -2.004 -10.211 1 96.75 187 ARG A C 1
ATOM 1429 O O . ARG A 1 187 ? -6.332 -2.377 -11.18 1 96.75 187 ARG A O 1
ATOM 1436 N N . VAL A 1 188 ? -6.461 -1.728 -9.016 1 98 188 VAL A N 1
ATOM 1437 C CA . VAL A 1 188 ? -5.059 -1.998 -8.719 1 98 188 VAL A CA 1
ATOM 1438 C C . VAL A 1 188 ? -4.945 -3.275 -7.891 1 98 188 VAL A C 1
ATOM 1440 O O . VAL A 1 188 ? -5.605 -3.414 -6.859 1 98 188 VAL A O 1
ATOM 1443 N N . SER A 1 189 ? -4.141 -4.211 -8.305 1 96.69 189 SER A N 1
ATOM 1444 C CA . SER A 1 189 ? -3.959 -5.473 -7.594 1 96.69 189 SER A CA 1
ATOM 1445 C C . SER A 1 189 ? -2.959 -5.328 -6.453 1 96.69 189 SER A C 1
ATOM 1447 O O . SER A 1 189 ? -2.256 -4.32 -6.359 1 96.69 189 SER A O 1
ATOM 1449 N N . CYS A 1 190 ? -2.885 -6.363 -5.641 1 97.69 190 CYS A N 1
ATOM 1450 C CA . CYS A 1 190 ? -1.939 -6.359 -4.527 1 97.69 190 CYS A CA 1
ATOM 1451 C C . CYS A 1 190 ? -0.502 -6.352 -5.035 1 97.69 190 CYS A C 1
ATOM 1453 O O . CYS A 1 190 ? 0.408 -5.918 -4.324 1 97.69 190 CYS A O 1
ATOM 1455 N N . ALA A 1 191 ? -0.293 -6.734 -6.309 1 98.5 191 ALA A N 1
ATOM 1456 C CA . ALA A 1 191 ? 1.042 -6.746 -6.902 1 98.5 191 ALA A CA 1
ATOM 1457 C C . ALA A 1 191 ? 1.589 -5.328 -7.051 1 98.5 191 ALA A C 1
ATOM 1459 O O . ALA A 1 191 ? 2.799 -5.137 -7.191 1 98.5 191 ALA A O 1
ATOM 1460 N N . GLY A 1 192 ? 0.716 -4.383 -7.039 1 98.62 192 GLY A N 1
ATOM 1461 C CA . GLY A 1 192 ? 1.123 -2.996 -7.191 1 98.62 192 GLY A CA 1
ATOM 1462 C C . GLY A 1 192 ? 1.246 -2.264 -5.867 1 98.62 192 GLY A C 1
ATOM 1463 O O . GLY A 1 192 ? 1.501 -1.059 -5.84 1 98.62 192 GLY A O 1
ATOM 1464 N N . ILE A 1 193 ? 1.079 -2.922 -4.805 1 98.69 193 ILE A N 1
ATOM 1465 C CA . ILE A 1 193 ? 1.045 -2.27 -3.5 1 98.69 193 ILE A CA 1
ATOM 1466 C C . ILE A 1 193 ? 2.117 -2.869 -2.594 1 98.69 193 ILE A C 1
ATOM 1468 O O . ILE A 1 193 ? 1.954 -3.979 -2.078 1 98.69 193 ILE A O 1
ATOM 1472 N N . TYR A 1 194 ? 3.236 -2.053 -2.354 1 98.81 194 TYR A N 1
ATOM 1473 C CA . TYR A 1 194 ? 4.266 -2.469 -1.409 1 98.81 194 TYR A CA 1
ATOM 1474 C C . TYR A 1 194 ? 3.703 -2.574 0.002 1 98.81 194 TYR A C 1
ATOM 1476 O O . TYR A 1 194 ? 3 -1.674 0.466 1 98.81 194 TYR A O 1
ATOM 1484 N N . GLY A 1 195 ? 3.955 -3.695 0.697 1 98.56 195 GLY A N 1
ATOM 1485 C CA . GLY A 1 195 ? 3.385 -3.986 2.004 1 98.56 195 GLY A CA 1
ATOM 1486 C C . GLY A 1 195 ? 2.215 -4.949 1.943 1 98.56 195 GLY A C 1
ATOM 1487 O O . GLY A 1 195 ? 1.817 -5.516 2.965 1 98.56 195 GLY A O 1
ATOM 1488 N N . SER A 1 196 ? 1.624 -5.141 0.758 1 98.44 196 SER A N 1
ATOM 1489 C CA . SER A 1 196 ? 0.502 -6.059 0.585 1 98.44 196 SER A CA 1
ATOM 1490 C C . SER A 1 196 ? 0.906 -7.277 -0.237 1 98.44 196 SER A C 1
ATOM 1492 O O . SER A 1 196 ? 1.079 -8.367 0.307 1 98.44 196 SER A O 1
ATOM 1494 N N . GLY A 1 197 ? 1.24 -7.066 -1.474 1 98.44 197 GLY A N 1
ATOM 1495 C CA . GLY A 1 197 ? 1.633 -8.172 -2.326 1 98.44 197 GLY A CA 1
ATOM 1496 C C . GLY A 1 197 ? 3.098 -8.547 -2.188 1 98.44 197 GLY A C 1
ATOM 1497 O O . GLY A 1 197 ? 3.496 -9.656 -2.539 1 98.44 197 GLY A O 1
ATOM 1498 N N . ILE A 1 198 ? 3.883 -7.617 -1.721 1 98.88 198 ILE A N 1
ATOM 1499 C CA . ILE A 1 198 ? 5.332 -7.777 -1.649 1 98.88 198 ILE A CA 1
ATOM 1500 C C . ILE A 1 198 ? 5.891 -6.93 -0.509 1 98.88 198 ILE A C 1
ATOM 1502 O O . ILE A 1 198 ? 5.422 -5.812 -0.272 1 98.88 198 ILE A O 1
ATOM 1506 N N . ALA A 1 199 ? 6.797 -7.41 0.259 1 98.56 199 ALA A N 1
ATOM 1507 C CA . ALA A 1 199 ? 7.473 -6.668 1.32 1 98.56 199 ALA A CA 1
ATOM 1508 C C . ALA A 1 199 ? 8.875 -7.219 1.562 1 98.56 199 ALA A C 1
ATOM 1510 O O . ALA A 1 199 ? 9.156 -8.383 1.265 1 98.56 199 ALA A O 1
ATOM 1511 N N . HIS A 1 200 ? 9.703 -6.395 2.037 1 98 200 HIS A N 1
ATOM 1512 C CA . HIS A 1 200 ? 11.086 -6.766 2.324 1 98 200 HIS A CA 1
ATOM 1513 C C . HIS A 1 200 ? 11.609 -6.035 3.555 1 98 200 HIS A C 1
ATOM 1515 O O . HIS A 1 200 ? 11.352 -4.84 3.725 1 98 200 HIS A O 1
ATOM 1521 N N . ILE A 1 201 ? 12.148 -6.762 4.445 1 94.94 201 ILE A N 1
ATOM 1522 C CA . ILE A 1 201 ? 12.867 -6.219 5.59 1 94.94 201 ILE A CA 1
ATOM 1523 C C . ILE A 1 201 ? 14.352 -6.566 5.48 1 94.94 201 ILE A C 1
ATOM 1525 O O . ILE A 1 201 ? 14.711 -7.719 5.238 1 94.94 201 ILE A O 1
ATOM 1529 N N . GLU A 1 202 ? 15.195 -5.586 5.629 1 93 202 GLU A N 1
ATOM 1530 C CA . GLU A 1 202 ? 16.641 -5.805 5.602 1 93 202 GLU A CA 1
ATOM 1531 C C . GLU A 1 202 ? 17.312 -5.199 6.832 1 93 202 GLU A C 1
ATOM 1533 O O . GLU A 1 202 ? 17.109 -4.023 7.148 1 93 202 GLU A O 1
ATOM 1538 N N . MET A 1 203 ? 17.953 -5.957 7.57 1 88.75 203 MET A N 1
ATOM 1539 C CA . MET A 1 203 ? 18.766 -5.562 8.719 1 88.75 203 MET A CA 1
ATOM 1540 C C . MET A 1 203 ? 20.172 -6.16 8.625 1 88.75 203 MET A C 1
ATOM 1542 O O . MET A 1 203 ? 20.469 -6.895 7.688 1 88.75 203 MET A O 1
ATOM 1546 N N . GLU A 1 204 ? 20.984 -5.781 9.695 1 84.56 204 GLU A N 1
ATOM 1547 C CA . GLU A 1 204 ? 22.328 -6.359 9.695 1 84.56 204 GLU A CA 1
ATOM 1548 C C . GLU A 1 204 ? 22.266 -7.883 9.773 1 84.56 204 GLU A C 1
ATOM 1550 O O . GLU A 1 204 ? 21.719 -8.438 10.727 1 84.56 204 GLU A O 1
ATOM 1555 N N . ASN A 1 205 ? 22.609 -8.594 8.82 1 88.88 205 ASN A N 1
ATOM 1556 C CA . ASN A 1 205 ? 22.766 -10.039 8.727 1 88.88 205 ASN A CA 1
ATOM 1557 C C . ASN A 1 205 ? 21.422 -10.75 8.633 1 88.88 205 ASN A C 1
ATOM 1559 O O . ASN A 1 205 ? 21.297 -11.93 8.969 1 88.88 205 ASN A O 1
ATOM 1563 N N . LEU A 1 206 ? 20.344 -10.062 8.461 1 93.19 206 LEU A N 1
ATOM 1564 C CA . LEU A 1 206 ? 19.016 -10.648 8.328 1 93.19 206 LEU A CA 1
ATOM 1565 C C . LEU A 1 206 ? 18.25 -9.984 7.195 1 93.19 206 LEU A C 1
ATOM 1567 O O . LEU A 1 206 ? 18.266 -8.758 7.055 1 93.19 206 LEU A O 1
ATOM 1571 N N . SER A 1 207 ? 17.656 -10.781 6.414 1 95.12 207 SER A N 1
ATOM 1572 C CA . SER A 1 207 ? 16.688 -10.258 5.453 1 95.12 207 SER A CA 1
ATOM 1573 C C . SER A 1 207 ? 15.445 -11.141 5.387 1 95.12 207 SER A C 1
ATOM 1575 O O . SER A 1 207 ? 15.531 -12.359 5.508 1 95.12 207 SER A O 1
ATOM 1577 N N . ILE A 1 208 ? 14.336 -10.578 5.305 1 96.75 208 ILE A N 1
ATOM 1578 C CA . ILE A 1 208 ? 13.062 -11.266 5.156 1 96.75 208 ILE A CA 1
ATOM 1579 C C . ILE A 1 208 ? 12.312 -10.711 3.945 1 96.75 208 ILE A C 1
ATOM 1581 O O . ILE A 1 208 ? 12.055 -9.508 3.861 1 96.75 208 ILE A O 1
ATOM 1585 N N . SER A 1 209 ? 12.055 -11.578 2.982 1 98.38 209 SER A N 1
ATOM 1586 C CA . SER A 1 209 ? 11.297 -11.227 1.784 1 98.38 209 SER A CA 1
ATOM 1587 C C . SER A 1 209 ? 9.984 -12 1.716 1 98.38 209 SER A C 1
ATOM 1589 O O . SER A 1 209 ? 9.93 -13.18 2.068 1 98.38 209 SER A O 1
ATOM 1591 N N . CYS A 1 210 ? 8.969 -11.312 1.342 1 98.75 210 CYS A N 1
ATOM 1592 C CA . CYS A 1 210 ? 7.66 -11.953 1.26 1 98.75 210 CYS A CA 1
ATOM 1593 C C . CYS A 1 210 ? 6.941 -11.555 -0.025 1 98.75 210 CYS A C 1
ATOM 1595 O O . CYS A 1 210 ? 6.879 -10.375 -0.368 1 98.75 210 CYS A O 1
ATOM 1597 N N . MET A 1 211 ? 6.441 -12.5 -0.8 1 98.81 211 MET A N 1
ATOM 1598 C CA . MET A 1 211 ? 5.617 -12.305 -1.989 1 98.81 211 MET A CA 1
ATOM 1599 C C . MET A 1 211 ? 4.305 -13.078 -1.879 1 98.81 211 MET A C 1
ATOM 1601 O O . MET A 1 211 ? 4.309 -14.273 -1.583 1 98.81 211 MET A O 1
ATOM 1605 N N . CYS A 1 212 ? 3.221 -12.406 -2.145 1 98.5 212 CYS A N 1
ATOM 1606 C CA . CYS A 1 212 ? 1.904 -12.977 -1.894 1 98.5 212 CYS A CA 1
ATOM 1607 C C . CYS A 1 212 ? 1.093 -13.062 -3.182 1 98.5 212 CYS A C 1
ATOM 1609 O O . CYS A 1 212 ? 1.359 -12.336 -4.137 1 98.5 212 CYS A O 1
ATOM 1611 N N . SER A 1 213 ? 0.184 -13.977 -3.209 1 97.56 213 SER A N 1
ATOM 1612 C CA . SER A 1 213 ? -0.79 -14.172 -4.277 1 97.56 213 SER A CA 1
ATOM 1613 C C . SER A 1 213 ? -2.135 -14.633 -3.727 1 97.56 213 SER A C 1
ATOM 1615 O O . SER A 1 213 ? -2.232 -15.016 -2.559 1 97.56 213 SER A O 1
ATOM 1617 N N . GLY A 1 214 ? -3.209 -14.578 -4.5 1 95.19 214 GLY A N 1
ATOM 1618 C CA . GLY A 1 214 ? -4.551 -14.938 -4.078 1 95.19 214 GLY A CA 1
ATOM 1619 C C . GLY A 1 214 ? -5.574 -13.844 -4.332 1 95.19 214 GLY A C 1
ATOM 1620 O O . GLY A 1 214 ? -5.551 -13.203 -5.379 1 95.19 214 GLY A O 1
ATOM 1621 N N . ASN A 1 215 ? -6.531 -13.742 -3.391 1 93.81 215 ASN A N 1
ATOM 1622 C CA . ASN A 1 215 ? -7.465 -12.625 -3.49 1 93.81 215 ASN A CA 1
ATOM 1623 C C . ASN A 1 215 ? -6.789 -11.297 -3.156 1 93.81 215 ASN A C 1
ATOM 1625 O O . ASN A 1 215 ? -6.57 -10.984 -1.985 1 93.81 215 ASN A O 1
ATOM 1629 N N . GLY A 1 216 ? -6.516 -10.555 -4.199 1 95.19 216 GLY A N 1
ATOM 1630 C CA . GLY A 1 216 ? -5.695 -9.359 -4.074 1 95.19 216 GLY A CA 1
ATOM 1631 C C . GLY A 1 216 ? -6.301 -8.312 -3.16 1 95.19 216 GLY A C 1
ATOM 1632 O O . GLY A 1 216 ? -5.582 -7.621 -2.432 1 95.19 216 GLY A O 1
ATOM 1633 N N . ASP A 1 217 ? -7.613 -8.211 -3.217 1 95.31 217 ASP A N 1
ATOM 1634 C CA . ASP A 1 217 ? -8.281 -7.191 -2.412 1 95.31 217 ASP A CA 1
ATOM 1635 C C . ASP A 1 217 ? -8.211 -7.535 -0.925 1 95.31 217 ASP A C 1
ATOM 1637 O O . ASP A 1 217 ? -8 -6.652 -0.089 1 95.31 217 ASP A O 1
ATOM 1641 N N . ASP A 1 218 ? -8.344 -8.773 -0.603 1 95.62 218 ASP A N 1
ATOM 1642 C CA . ASP A 1 218 ? -8.18 -9.211 0.781 1 95.62 218 ASP A CA 1
ATOM 1643 C C . ASP A 1 218 ? -6.734 -9.039 1.243 1 95.62 218 ASP A C 1
ATOM 1645 O O . ASP A 1 218 ? -6.484 -8.641 2.385 1 95.62 218 ASP A O 1
ATOM 1649 N N . ILE A 1 219 ? -5.82 -9.359 0.375 1 97.19 219 ILE A N 1
ATOM 1650 C CA . ILE A 1 219 ? -4.398 -9.219 0.67 1 97.19 219 ILE A CA 1
ATOM 1651 C C . ILE A 1 219 ? -4.086 -7.773 1.043 1 97.19 219 ILE A C 1
ATOM 1653 O O . ILE A 1 219 ? -3.32 -7.516 1.977 1 97.19 219 ILE A O 1
ATOM 1657 N N . ILE A 1 220 ? -4.695 -6.836 0.362 1 97.81 220 ILE A N 1
ATOM 1658 C CA . ILE A 1 220 ? -4.496 -5.422 0.65 1 97.81 220 ILE A CA 1
ATOM 1659 C C . ILE A 1 220 ? -5.121 -5.078 2 1 97.81 220 ILE A C 1
ATOM 1661 O O . ILE A 1 220 ? -4.473 -4.465 2.854 1 97.81 220 ILE A O 1
ATOM 1665 N N . LYS A 1 221 ? -6.332 -5.543 2.277 1 96.88 221 LYS A N 1
ATOM 1666 C CA . LYS A 1 221 ? -7.062 -5.199 3.496 1 96.88 221 LYS A CA 1
ATOM 1667 C C . LYS A 1 221 ? -6.332 -5.707 4.734 1 96.88 221 LYS A C 1
ATOM 1669 O O . LYS A 1 221 ? -6.359 -5.062 5.785 1 96.88 221 LYS A O 1
ATOM 1674 N N . ILE A 1 222 ? -5.629 -6.836 4.539 1 96.94 222 ILE A N 1
ATOM 1675 C CA . ILE A 1 222 ? -4.996 -7.395 5.727 1 96.94 222 ILE A CA 1
ATOM 1676 C C . ILE A 1 222 ? -3.502 -7.074 5.715 1 96.94 222 ILE A C 1
ATOM 1678 O O . ILE A 1 222 ? -2.754 -7.543 6.578 1 96.94 222 ILE A O 1
ATOM 1682 N N . ARG A 1 223 ? -3.018 -6.262 4.719 1 97.75 223 ARG A N 1
ATOM 1683 C CA . ARG A 1 223 ? -1.606 -5.902 4.625 1 97.75 223 ARG A CA 1
ATOM 1684 C C . ARG A 1 223 ? -0.718 -7.137 4.723 1 97.75 223 ARG A C 1
ATOM 1686 O O . ARG A 1 223 ? 0.226 -7.172 5.516 1 97.75 223 ARG A O 1
ATOM 1693 N N . LEU A 1 224 ? -0.941 -8.117 3.895 1 98.31 224 LEU A N 1
ATOM 1694 C CA . LEU A 1 224 ? -0.496 -9.492 4.09 1 98.31 224 LEU A CA 1
ATOM 1695 C C . LEU A 1 224 ? 1.027 -9.57 4.098 1 98.31 224 LEU A C 1
ATOM 1697 O O . LEU A 1 224 ? 1.618 -10.109 5.039 1 98.31 224 LEU A O 1
ATOM 1701 N N . ALA A 1 225 ? 1.687 -9.078 3.123 1 98.69 225 ALA A N 1
ATOM 1702 C CA . ALA A 1 225 ? 3.141 -9.203 3.049 1 98.69 225 ALA A CA 1
ATOM 1703 C C . ALA A 1 225 ? 3.809 -8.555 4.258 1 98.69 225 ALA A C 1
ATOM 1705 O O . ALA A 1 225 ? 4.77 -9.102 4.809 1 98.69 225 ALA A O 1
ATOM 1706 N N . SER A 1 226 ? 3.309 -7.402 4.668 1 97.88 226 SER A N 1
ATOM 1707 C CA . SER A 1 226 ? 3.859 -6.688 5.812 1 97.88 226 SER A CA 1
ATOM 1708 C C . SER A 1 226 ? 3.697 -7.492 7.098 1 97.88 226 SER A C 1
ATOM 1710 O O . SER A 1 226 ? 4.648 -7.637 7.871 1 97.88 226 SER A O 1
ATOM 1712 N N . ILE A 1 227 ? 2.533 -8.008 7.305 1 96.69 227 ILE A N 1
ATOM 1713 C CA . ILE A 1 227 ? 2.254 -8.703 8.555 1 96.69 227 ILE A CA 1
ATOM 1714 C C . ILE A 1 227 ? 3.105 -9.969 8.641 1 96.69 227 ILE A C 1
ATOM 1716 O O . ILE A 1 227 ? 3.627 -10.305 9.703 1 96.69 227 ILE A O 1
ATOM 1720 N N . VAL A 1 228 ? 3.234 -10.625 7.527 1 97.19 228 VAL A N 1
ATOM 1721 C CA . VAL A 1 228 ? 4.043 -11.836 7.5 1 97.19 228 VAL A CA 1
ATOM 1722 C C . VAL A 1 228 ? 5.504 -11.492 7.785 1 97.19 228 VAL A C 1
ATOM 1724 O O . VAL A 1 228 ? 6.133 -12.094 8.656 1 97.19 228 VAL A O 1
ATOM 1727 N N . ALA A 1 229 ? 6.035 -10.516 7.074 1 96.25 229 ALA A N 1
ATOM 1728 C CA . ALA A 1 229 ? 7.43 -10.117 7.254 1 96.25 229 ALA A CA 1
ATOM 1729 C C . ALA A 1 229 ? 7.691 -9.656 8.688 1 96.25 229 ALA A C 1
ATOM 1731 O O . ALA A 1 229 ? 8.68 -10.055 9.305 1 96.25 229 ALA A O 1
ATOM 1732 N N . ASP A 1 230 ? 6.816 -8.883 9.227 1 94.31 230 ASP A N 1
ATOM 1733 C CA . ASP A 1 230 ? 7.008 -8.312 10.555 1 94.31 230 ASP A CA 1
ATOM 1734 C C . ASP A 1 230 ? 6.898 -9.391 11.633 1 94.31 230 ASP A C 1
ATOM 1736 O O . ASP A 1 230 ? 7.633 -9.359 12.625 1 94.31 230 ASP A O 1
ATOM 1740 N N . ASN A 1 231 ? 5.965 -10.273 11.484 1 93.56 231 ASN A N 1
ATOM 1741 C CA . ASN A 1 231 ? 5.816 -11.328 12.477 1 93.56 231 ASN A CA 1
ATOM 1742 C C . ASN A 1 231 ? 6.977 -12.32 12.422 1 93.56 231 ASN A C 1
ATOM 1744 O O . ASN A 1 231 ? 7.383 -12.867 13.445 1 93.56 231 ASN A O 1
ATOM 1748 N N . LEU A 1 232 ? 7.461 -12.57 11.227 1 94.31 232 LEU A N 1
ATOM 1749 C CA . LEU A 1 232 ? 8.664 -13.383 11.117 1 94.31 232 LEU A CA 1
ATOM 1750 C C . LEU A 1 232 ? 9.844 -12.703 11.797 1 94.31 232 LEU A C 1
ATOM 1752 O O . LEU A 1 232 ? 10.641 -13.359 12.477 1 94.31 232 LEU A O 1
ATOM 1756 N N . LEU A 1 233 ? 9.984 -11.414 11.57 1 92.12 233 LEU A N 1
ATOM 1757 C CA . LEU A 1 233 ? 11.039 -10.656 12.234 1 92.12 233 LEU A CA 1
ATOM 1758 C C . LEU A 1 233 ? 10.914 -10.758 13.75 1 92.12 233 LEU A C 1
ATOM 1760 O O . LEU A 1 233 ? 11.906 -10.977 14.453 1 92.12 233 LEU A O 1
ATOM 1764 N N . GLN A 1 234 ? 9.695 -10.586 14.227 1 88.69 234 GLN A N 1
ATOM 1765 C CA . GLN A 1 234 ? 9.461 -10.664 15.664 1 88.69 234 GLN A CA 1
ATOM 1766 C C . GLN A 1 234 ? 9.797 -12.055 16.203 1 88.69 234 GLN A C 1
ATOM 1768 O O . GLN A 1 234 ? 10.352 -12.188 17.297 1 88.69 234 GLN A O 1
ATOM 1773 N N . SER A 1 235 ? 9.375 -12.977 15.445 1 88.12 235 SER A N 1
ATOM 1774 C CA . SER A 1 235 ? 9.68 -14.352 15.844 1 88.12 235 SER A CA 1
ATOM 1775 C C . SER A 1 235 ? 11.188 -14.586 15.906 1 88.12 235 SER A C 1
ATOM 1777 O O . SER A 1 235 ? 11.672 -15.281 16.797 1 88.12 235 SER A O 1
ATOM 1779 N N . HIS A 1 236 ? 11.914 -14.055 15.008 1 85.75 236 HIS A N 1
ATOM 1780 C CA . HIS A 1 236 ? 13.367 -14.148 14.992 1 85.75 236 HIS A CA 1
ATOM 1781 C C . HIS A 1 236 ? 13.984 -13.477 16.203 1 85.75 236 HIS A C 1
ATOM 1783 O O . HIS A 1 236 ? 14.906 -14.016 16.828 1 85.75 236 HIS A O 1
ATOM 1789 N N . LYS A 1 237 ? 13.5 -12.367 16.547 1 82.69 237 LYS A N 1
ATOM 1790 C CA . LYS A 1 237 ? 14.031 -11.602 17.672 1 82.69 237 LYS A CA 1
ATOM 1791 C C . LYS A 1 237 ? 13.805 -12.344 18.984 1 82.69 237 LYS A C 1
ATOM 1793 O O . LYS A 1 237 ? 14.586 -12.203 19.938 1 82.69 237 LYS A O 1
ATOM 1798 N N . LYS A 1 238 ? 12.773 -13.086 19.094 1 81 238 LYS A N 1
ATOM 1799 C CA . LYS A 1 238 ? 12.461 -13.82 20.312 1 81 238 LYS A CA 1
ATOM 1800 C C . LYS A 1 238 ? 13.227 -15.133 20.375 1 81 238 LYS A C 1
ATOM 1802 O O . LYS A 1 238 ? 13.125 -15.875 21.359 1 81 238 LYS A O 1
ATOM 1807 N N . GLU A 1 239 ? 14.141 -15.344 19.469 1 66.25 239 GLU A N 1
ATOM 1808 C CA . GLU A 1 239 ? 15.031 -16.5 19.391 1 66.25 239 GLU A CA 1
ATOM 1809 C C . GLU A 1 239 ? 14.234 -17.812 19.406 1 66.25 239 GLU A C 1
ATOM 1811 O O . GLU A 1 239 ? 14.695 -18.812 19.922 1 66.25 239 GLU A O 1
ATOM 1816 N N . LYS A 1 240 ? 13.062 -17.812 19.156 1 60.5 240 LYS A N 1
ATOM 1817 C CA . LYS A 1 240 ? 12.281 -19.047 19.062 1 60.5 240 LYS A CA 1
ATOM 1818 C C . LYS A 1 240 ? 12.242 -19.562 17.625 1 60.5 240 LYS A C 1
ATOM 1820 O O . LYS A 1 240 ? 11.898 -18.828 16.703 1 60.5 240 LYS A O 1
ATOM 1825 N N . TRP A 1 241 ? 13.336 -20.234 17.203 1 58.56 241 TRP A N 1
ATOM 1826 C CA . TRP A 1 241 ? 13.305 -20.766 15.836 1 58.56 241 TRP A CA 1
ATOM 1827 C C . TRP A 1 241 ? 11.984 -21.484 15.562 1 58.56 241 TRP A C 1
ATOM 1829 O O . TRP A 1 241 ? 11.914 -22.703 15.648 1 58.56 241 TRP A O 1
ATOM 1839 N N . PRO A 1 242 ? 10.945 -20.656 15.516 1 65.69 242 PRO A N 1
ATOM 1840 C CA . PRO A 1 242 ? 9.633 -21.312 15.43 1 65.69 242 PRO A CA 1
ATOM 1841 C C . PRO A 1 242 ? 9.422 -22.047 14.102 1 65.69 242 PRO A C 1
ATOM 1843 O O . PRO A 1 242 ? 10.242 -21.922 13.188 1 65.69 242 PRO A O 1
ATOM 1846 N N . GLU A 1 243 ? 8.656 -23.016 14.094 1 88.06 243 GLU A N 1
ATOM 1847 C CA . GLU A 1 243 ? 8.039 -23.516 12.867 1 88.06 243 GLU A CA 1
ATOM 1848 C C . GLU A 1 243 ? 7.5 -22.359 12.016 1 88.06 243 GLU A C 1
ATOM 1850 O O . GLU A 1 243 ? 6.363 -21.922 12.203 1 88.06 243 GLU A O 1
ATOM 1855 N N . TYR A 1 244 ? 8.484 -21.859 11.023 1 92.81 244 TYR A N 1
ATOM 1856 C CA . TYR A 1 244 ? 8.203 -20.656 10.25 1 92.81 244 TYR A CA 1
ATOM 1857 C C . TYR A 1 244 ? 6.848 -20.75 9.555 1 92.81 244 TYR A C 1
ATOM 1859 O O . TYR A 1 244 ? 6.07 -19.797 9.562 1 92.81 244 TYR A O 1
ATOM 1867 N N . PRO A 1 245 ? 6.543 -21.922 9.031 1 95.62 245 PRO A N 1
ATOM 1868 C CA . PRO A 1 245 ? 5.23 -22.016 8.383 1 95.62 245 PRO A CA 1
ATOM 1869 C C . PRO A 1 245 ? 4.078 -21.734 9.344 1 95.62 245 PRO A C 1
ATOM 1871 O O . PRO A 1 245 ? 3.102 -21.078 8.969 1 95.62 245 PRO A O 1
ATOM 1874 N N . LYS A 1 246 ? 4.199 -22.219 10.539 1 95.31 246 LYS A N 1
ATOM 1875 C CA . LYS A 1 246 ? 3.152 -22 11.531 1 95.31 246 LYS A CA 1
ATOM 1876 C C . LYS A 1 246 ? 3.023 -20.516 11.867 1 95.31 246 LYS A C 1
ATOM 1878 O O . LYS A 1 246 ? 1.913 -20 12.047 1 95.31 246 LYS A O 1
ATOM 1883 N N . VAL A 1 247 ? 4.141 -19.828 11.977 1 94.69 247 VAL A N 1
ATOM 1884 C CA . VAL A 1 247 ? 4.145 -18.406 12.258 1 94.69 247 VAL A CA 1
ATOM 1885 C C . VAL A 1 247 ? 3.373 -17.656 11.172 1 94.69 247 VAL A C 1
ATOM 1887 O O . VAL A 1 247 ? 2.541 -16.797 11.477 1 94.69 247 VAL A O 1
ATOM 1890 N N . ILE A 1 248 ? 3.656 -18 9.914 1 97.44 248 ILE A N 1
ATOM 1891 C CA . ILE A 1 248 ? 3.023 -17.328 8.781 1 97.44 248 ILE A CA 1
ATOM 1892 C C . ILE A 1 248 ? 1.524 -17.609 8.781 1 97.44 248 ILE A C 1
ATOM 1894 O O . ILE A 1 248 ? 0.708 -16.688 8.703 1 97.44 248 ILE A O 1
ATOM 1898 N N . VAL A 1 249 ? 1.184 -18.875 8.977 1 97.69 249 VAL A N 1
ATOM 1899 C CA . VAL A 1 249 ? -0.214 -19.297 8.914 1 97.69 249 VAL A CA 1
ATOM 1900 C C . VAL A 1 249 ? -0.997 -18.625 10.047 1 97.69 249 VAL A C 1
ATOM 1902 O O . VAL A 1 249 ? -2.076 -18.078 9.82 1 97.69 249 VAL A O 1
ATOM 1905 N N . ASP A 1 250 ? -0.463 -18.641 11.242 1 95.69 250 ASP A N 1
ATOM 1906 C CA . ASP A 1 250 ? -1.123 -18.016 12.391 1 95.69 250 ASP A CA 1
ATOM 1907 C C . ASP A 1 250 ? -1.307 -16.516 12.172 1 95.69 250 ASP A C 1
ATOM 1909 O O . ASP A 1 250 ? -2.336 -15.953 12.555 1 95.69 250 ASP A O 1
ATOM 1913 N N . SER A 1 251 ? -0.31 -15.914 11.578 1 94.62 251 SER A N 1
ATOM 1914 C CA . SER A 1 251 ? -0.373 -14.484 11.297 1 94.62 251 SER A CA 1
ATOM 1915 C C . SER A 1 251 ? -1.532 -14.156 10.359 1 94.62 251 SER A C 1
ATOM 1917 O O . SER A 1 251 ? -2.27 -13.195 10.586 1 94.62 251 SER A O 1
ATOM 1919 N N . ILE A 1 252 ? -1.678 -14.953 9.344 1 97.75 252 ILE A N 1
ATOM 1920 C CA . ILE A 1 252 ? -2.703 -14.727 8.336 1 97.75 252 ILE A CA 1
ATOM 1921 C C . ILE A 1 252 ? -4.086 -14.922 8.945 1 97.75 252 ILE A C 1
ATOM 1923 O O . ILE A 1 252 ? -4.977 -14.086 8.758 1 97.75 252 ILE A O 1
ATOM 1927 N N . ILE A 1 253 ? -4.23 -16.016 9.711 1 96.81 253 ILE A N 1
ATOM 1928 C CA . ILE A 1 253 ? -5.516 -16.344 10.312 1 96.81 253 ILE A CA 1
ATOM 1929 C C . ILE A 1 253 ? -5.941 -15.234 11.273 1 96.81 253 ILE A C 1
ATOM 1931 O O . ILE A 1 253 ? -7.078 -14.758 11.219 1 96.81 253 ILE A O 1
ATOM 1935 N N . GLU A 1 254 ? -5.074 -14.812 12.062 1 93 254 GLU A N 1
ATOM 1936 C CA . GLU A 1 254 ? -5.379 -13.773 13.047 1 93 254 GLU A CA 1
ATOM 1937 C C . GLU A 1 254 ? -5.785 -12.469 12.367 1 93 254 GLU A C 1
ATOM 1939 O O . GLU A 1 254 ? -6.789 -11.859 12.734 1 93 254 GLU A O 1
ATOM 1944 N N . GLN A 1 255 ? -5.039 -12.062 11.391 1 93.12 255 GLN A N 1
ATOM 1945 C CA . GLN A 1 255 ? -5.301 -10.805 10.703 1 93.12 255 GLN A CA 1
ATOM 1946 C C . GLN A 1 255 ? -6.609 -10.867 9.922 1 93.12 255 GLN A C 1
ATOM 1948 O O . GLN A 1 255 ? -7.316 -9.859 9.797 1 93.12 255 GLN A O 1
ATOM 1953 N N . SER A 1 256 ? -6.906 -12.008 9.391 1 94.69 256 SER A N 1
ATOM 1954 C CA . SER A 1 256 ? -8.07 -12.164 8.531 1 94.69 256 SER A CA 1
ATOM 1955 C C . SER A 1 256 ? -9.367 -12.125 9.344 1 94.69 256 SER A C 1
ATOM 1957 O O . SER A 1 256 ? -10.43 -11.812 8.805 1 94.69 256 SER A O 1
ATOM 1959 N N . ARG A 1 257 ? -9.289 -12.383 10.648 1 92.06 257 ARG A N 1
ATOM 1960 C CA . ARG A 1 257 ? -10.477 -12.414 11.508 1 92.06 257 ARG A CA 1
ATOM 1961 C C . ARG A 1 257 ? -11.117 -11.031 11.602 1 92.06 257 ARG A C 1
ATOM 1963 O O . ARG A 1 257 ? -12.32 -10.914 11.844 1 92.06 257 ARG A O 1
ATOM 1970 N N . HIS A 1 258 ? -10.359 -10.023 11.328 1 88.44 258 HIS A N 1
ATOM 1971 C CA . HIS A 1 258 ? -10.844 -8.672 11.578 1 88.44 258 HIS A CA 1
ATOM 1972 C C . HIS A 1 258 ? -10.93 -7.859 10.297 1 88.44 258 HIS A C 1
ATOM 1974 O O . HIS A 1 258 ? -10.891 -6.625 10.328 1 88.44 258 HIS A O 1
ATOM 1980 N N . ALA A 1 259 ? -10.906 -8.539 9.211 1 92.62 259 ALA A N 1
ATOM 1981 C CA . ALA A 1 259 ? -11.062 -7.898 7.91 1 92.62 259 ALA A CA 1
ATOM 1982 C C . ALA A 1 259 ? -12.352 -8.352 7.23 1 92.62 259 ALA A C 1
ATOM 1984 O O . ALA A 1 259 ? -12.781 -9.492 7.398 1 92.62 259 ALA A O 1
ATOM 1985 N N . SER A 1 260 ? -13.039 -7.43 6.523 1 91.62 260 SER A N 1
ATOM 1986 C CA . SER A 1 260 ? -14.148 -7.805 5.648 1 91.62 260 SER A CA 1
ATOM 1987 C C . SER A 1 260 ? -13.641 -8.5 4.387 1 91.62 260 SER A C 1
ATOM 1989 O O . SER A 1 260 ? -13.398 -7.848 3.369 1 91.62 260 SER A O 1
ATOM 1991 N N . LEU A 1 261 ? -13.523 -9.836 4.449 1 91.56 261 LEU A N 1
ATOM 1992 C CA . LEU A 1 261 ? -12.945 -10.594 3.344 1 91.56 261 LEU A CA 1
ATOM 1993 C C . LEU A 1 261 ? -13.898 -10.625 2.152 1 91.56 261 LEU A C 1
ATOM 1995 O O . LEU A 1 261 ? -15.117 -10.734 2.324 1 91.56 261 LEU A O 1
ATOM 1999 N N . SER A 1 262 ? -13.32 -10.57 1.008 1 87.88 262 SER A N 1
ATOM 2000 C CA . SER A 1 262 ? -14.102 -10.57 -0.227 1 87.88 262 SER A CA 1
ATOM 2001 C C . SER A 1 262 ? -14.07 -11.938 -0.904 1 87.88 262 SER A C 1
ATOM 2003 O O . SER A 1 262 ? -14.914 -12.227 -1.759 1 87.88 262 SER A O 1
ATOM 2005 N N . GLY A 1 263 ? -13.016 -12.711 -0.588 1 84.75 263 GLY A N 1
ATOM 2006 C CA . GLY A 1 263 ? -12.969 -14.062 -1.108 1 84.75 263 GLY A CA 1
ATOM 2007 C C . GLY A 1 263 ? -14.078 -14.945 -0.563 1 84.75 263 GLY A C 1
ATOM 2008 O O . GLY A 1 263 ? -14.398 -14.891 0.626 1 84.75 263 GLY A O 1
ATOM 2009 N N . LEU A 1 264 ? -14.766 -15.719 -1.47 1 83.5 264 LEU A N 1
ATOM 2010 C CA . LEU A 1 264 ? -15.883 -16.562 -1.07 1 83.5 264 LEU A CA 1
ATOM 2011 C C . LEU A 1 264 ? -15.68 -18 -1.535 1 83.5 264 LEU A C 1
ATOM 2013 O O . LEU A 1 264 ? -15.062 -18.234 -2.576 1 83.5 264 LEU A O 1
ATOM 2017 N N . ASN A 1 265 ? -16.203 -18.906 -0.728 1 82.56 265 ASN A N 1
ATOM 2018 C CA . ASN A 1 265 ? -16.25 -20.281 -1.187 1 82.56 265 ASN A CA 1
ATOM 2019 C C . ASN A 1 265 ? -17.5 -20.562 -2.004 1 82.56 265 ASN A C 1
ATOM 2021 O O . ASN A 1 265 ? -18.219 -19.641 -2.393 1 82.56 265 ASN A O 1
ATOM 2025 N N . ASP A 1 266 ? -17.656 -21.859 -2.352 1 74.44 266 ASP A N 1
ATOM 2026 C CA . ASP A 1 266 ? -18.766 -22.266 -3.207 1 74.44 266 ASP A CA 1
ATOM 2027 C C . ASP A 1 266 ? -20.109 -22.031 -2.518 1 74.44 266 ASP A C 1
ATOM 2029 O O . ASP A 1 266 ? -21.156 -22.016 -3.17 1 74.44 266 ASP A O 1
ATOM 2033 N N . LYS A 1 267 ? -20.172 -21.859 -1.145 1 80.69 267 LYS A N 1
ATOM 2034 C CA . LYS A 1 267 ? -21.391 -21.609 -0.385 1 80.69 267 LYS A CA 1
ATOM 2035 C C . LYS A 1 267 ? -21.531 -20.109 -0.089 1 80.69 267 LYS A C 1
ATOM 2037 O O . LYS A 1 267 ? -22.328 -19.719 0.773 1 80.69 267 LYS A O 1
ATOM 2042 N N . SER A 1 268 ? -20.625 -19.266 -0.734 1 81.06 268 SER A N 1
ATOM 2043 C CA . SER A 1 268 ? -20.656 -17.812 -0.589 1 81.06 268 SER A CA 1
ATOM 2044 C C . SER A 1 268 ? -20.281 -17.391 0.827 1 81.06 268 SER A C 1
ATOM 2046 O O . SER A 1 268 ? -20.828 -16.438 1.361 1 81.06 268 SER A O 1
ATOM 2048 N N . GLU A 1 269 ? -19.484 -18.188 1.368 1 85.62 269 GLU A N 1
ATOM 2049 C CA . GLU A 1 269 ? -18.922 -17.844 2.668 1 85.62 269 GLU A CA 1
ATOM 2050 C C . GLU A 1 269 ? -17.516 -17.266 2.521 1 85.62 269 GLU A C 1
ATOM 2052 O O . GLU A 1 269 ? -16.734 -17.734 1.684 1 85.62 269 GLU A O 1
ATOM 2057 N N . PRO A 1 270 ? -17.281 -16.234 3.318 1 88.56 270 PRO A N 1
ATOM 2058 C CA . PRO A 1 270 ? -15.938 -15.672 3.234 1 88.56 270 PRO A CA 1
ATOM 2059 C C . PRO A 1 270 ? -14.852 -16.688 3.604 1 88.56 270 PRO A C 1
ATOM 2061 O O . PRO A 1 270 ? -15.023 -17.453 4.555 1 88.56 270 PRO A O 1
ATOM 2064 N N . ILE A 1 271 ? -13.766 -16.75 2.861 1 92.69 271 ILE A N 1
ATOM 2065 C CA . ILE A 1 271 ? -12.641 -17.625 3.143 1 92.69 271 ILE A CA 1
ATOM 2066 C C . ILE A 1 271 ? -11.328 -16.875 2.953 1 92.69 271 ILE A C 1
ATOM 2068 O O . ILE A 1 271 ? -11.289 -15.852 2.271 1 92.69 271 ILE A O 1
ATOM 2072 N N . ILE A 1 272 ? -10.305 -17.375 3.611 1 96.06 272 ILE A N 1
ATOM 2073 C CA . ILE A 1 272 ? -8.953 -16.906 3.336 1 96.06 272 ILE A CA 1
ATOM 2074 C C . ILE A 1 272 ? -8.438 -17.562 2.055 1 96.06 272 ILE A C 1
ATOM 2076 O O . ILE A 1 272 ? -8.336 -18.781 1.975 1 96.06 272 ILE A O 1
ATOM 2080 N N . TYR A 1 273 ? -8.211 -16.844 1.078 1 94.25 273 TYR A N 1
ATOM 2081 C CA . TYR A 1 273 ? -7.754 -17.359 -0.21 1 94.25 273 TYR A CA 1
ATOM 2082 C C . TYR A 1 273 ? -6.441 -16.703 -0.624 1 94.25 273 TYR A C 1
ATOM 2084 O O . TYR A 1 273 ? -6.434 -15.766 -1.424 1 94.25 273 TYR A O 1
ATOM 2092 N N . VAL A 1 274 ? -5.332 -17.234 -0.07 1 96.81 274 VAL A N 1
ATOM 2093 C CA . VAL A 1 274 ? -4.051 -16.578 -0.305 1 96.81 274 VAL A CA 1
ATOM 2094 C C . VAL A 1 274 ? -2.941 -17.625 -0.399 1 96.81 274 VAL A C 1
ATOM 2096 O O . VAL A 1 274 ? -3.133 -18.781 -0.004 1 96.81 274 VAL A O 1
ATOM 2099 N N . GLY A 1 275 ? -1.873 -17.281 -0.987 1 97.81 275 GLY A N 1
ATOM 2100 C CA . GLY A 1 275 ? -0.584 -17.953 -0.964 1 97.81 275 GLY A CA 1
ATOM 2101 C C . GLY A 1 275 ? 0.569 -17.031 -0.637 1 97.81 275 GLY A C 1
ATOM 2102 O O . GLY A 1 275 ? 0.583 -15.875 -1.064 1 97.81 275 GLY A O 1
ATOM 2103 N N . VAL A 1 276 ? 1.514 -17.531 0.146 1 98.69 276 VAL A N 1
ATOM 2104 C CA . VAL A 1 276 ? 2.66 -16.734 0.568 1 98.69 276 VAL A CA 1
ATOM 2105 C C . VAL A 1 276 ? 3.953 -17.5 0.301 1 98.69 276 VAL A C 1
ATOM 2107 O O . VAL A 1 276 ? 4.039 -18.703 0.583 1 98.69 276 VAL A O 1
ATOM 2110 N N . LEU A 1 277 ? 4.883 -16.906 -0.271 1 98.69 277 LEU A N 1
ATOM 2111 C CA . LEU A 1 277 ? 6.266 -17.359 -0.374 1 98.69 277 LEU A CA 1
ATOM 2112 C C . LEU A 1 277 ? 7.211 -16.375 0.319 1 98.69 277 LEU A C 1
ATOM 2114 O O . LEU A 1 277 ? 7.277 -15.203 -0.053 1 98.69 277 LEU A O 1
ATOM 2118 N N . ALA A 1 278 ? 7.879 -16.844 1.316 1 98.62 278 ALA A N 1
ATOM 2119 C CA . ALA A 1 278 ? 8.789 -16 2.084 1 98.62 278 ALA A CA 1
ATOM 2120 C C . ALA A 1 278 ? 10.195 -16.578 2.094 1 98.62 278 ALA A C 1
ATOM 2122 O O . ALA A 1 278 ? 10.375 -17.797 2.074 1 98.62 278 ALA A O 1
ATOM 2123 N N . VAL A 1 279 ? 11.18 -15.766 2.055 1 98.06 279 VAL A N 1
ATOM 2124 C CA . VAL A 1 279 ? 12.578 -16.172 2.203 1 98.06 279 VAL A CA 1
ATOM 2125 C C . VAL A 1 279 ? 13.203 -15.438 3.391 1 98.06 279 VAL A C 1
ATOM 2127 O O . VAL A 1 279 ? 13.164 -14.203 3.459 1 98.06 279 VAL A O 1
ATOM 2130 N N . ILE A 1 280 ? 13.688 -16.172 4.324 1 96.5 280 ILE A N 1
ATOM 2131 C CA . ILE A 1 280 ? 14.453 -15.641 5.445 1 96.5 280 ILE A CA 1
ATOM 2132 C C . ILE A 1 280 ? 15.938 -15.953 5.262 1 96.5 280 ILE A C 1
ATOM 2134 O O . ILE A 1 280 ? 16.328 -17.125 5.172 1 96.5 280 ILE A O 1
ATOM 2138 N N . ARG A 1 281 ? 16.703 -14.945 5.164 1 94.88 281 ARG A N 1
ATOM 2139 C CA . ARG A 1 281 ? 18.156 -15.117 5.059 1 94.88 281 ARG A CA 1
ATOM 2140 C C . ARG A 1 281 ? 18.859 -14.609 6.316 1 94.88 281 ARG A C 1
ATOM 2142 O O . ARG A 1 281 ? 18.641 -13.477 6.734 1 94.88 281 ARG A O 1
ATOM 2149 N N . ILE A 1 282 ? 19.578 -15.43 6.953 1 92.94 282 ILE A N 1
ATOM 2150 C CA . ILE A 1 282 ? 20.406 -15.102 8.109 1 92.94 282 ILE A CA 1
ATOM 2151 C C . ILE A 1 282 ? 21.859 -15.43 7.797 1 92.94 282 ILE A C 1
ATOM 2153 O O . ILE A 1 282 ? 22.25 -16.594 7.727 1 92.94 282 ILE A O 1
ATOM 2157 N N . GLY A 1 283 ? 22.625 -14.391 7.691 1 89.94 283 GLY A N 1
ATOM 2158 C CA . GLY A 1 283 ? 23.984 -14.633 7.246 1 89.94 283 GLY A CA 1
ATOM 2159 C C . GLY A 1 283 ? 24.062 -15.344 5.906 1 89.94 283 GLY A C 1
ATOM 2160 O O . GLY A 1 283 ? 23.531 -14.852 4.91 1 89.94 283 GLY A O 1
ATOM 2161 N N . GLU A 1 284 ? 24.625 -16.562 5.941 1 89.62 284 GLU A N 1
ATOM 2162 C CA . GLU A 1 284 ? 24.812 -17.297 4.699 1 89.62 284 GLU A CA 1
ATOM 2163 C C . GLU A 1 284 ? 23.734 -18.344 4.504 1 89.62 284 GLU A C 1
ATOM 2165 O O . GLU A 1 284 ? 23.75 -19.109 3.529 1 89.62 284 GLU A O 1
ATOM 2170 N N . ARG A 1 285 ? 22.859 -18.359 5.395 1 92.94 285 ARG A N 1
ATOM 2171 C CA . ARG A 1 285 ? 21.781 -19.344 5.32 1 92.94 285 ARG A CA 1
ATOM 2172 C C . ARG A 1 285 ? 20.484 -18.688 4.867 1 92.94 285 ARG A C 1
ATOM 2174 O O . ARG A 1 285 ? 20.188 -17.547 5.246 1 92.94 285 ARG A O 1
ATOM 2181 N N . ALA A 1 286 ? 19.781 -19.406 4 1 95.75 286 ALA A N 1
ATOM 2182 C CA . ALA A 1 286 ? 18.484 -18.938 3.547 1 95.75 286 ALA A CA 1
ATOM 2183 C C . ALA A 1 286 ? 17.453 -20.047 3.564 1 95.75 286 ALA A C 1
ATOM 2185 O O . ALA A 1 286 ? 17.75 -21.188 3.215 1 95.75 286 ALA A O 1
ATOM 2186 N N . THR A 1 287 ? 16.328 -19.734 4.105 1 96.25 287 THR A N 1
ATOM 2187 C CA . THR A 1 287 ? 15.203 -20.656 4.176 1 96.25 287 THR A CA 1
ATOM 2188 C C . THR A 1 287 ? 14 -20.125 3.406 1 96.25 287 THR A C 1
ATOM 2190 O O . THR A 1 287 ? 13.633 -18.953 3.555 1 96.25 287 THR A O 1
ATOM 2193 N N . LEU A 1 288 ? 13.453 -20.938 2.514 1 98.19 288 LEU A N 1
ATOM 2194 C CA . LEU A 1 288 ? 12.227 -20.625 1.791 1 98.19 288 LEU A CA 1
ATOM 2195 C C . LEU A 1 288 ? 11.016 -21.25 2.479 1 98.19 288 LEU A C 1
ATOM 2197 O O . LEU A 1 288 ? 11.023 -22.453 2.789 1 98.19 288 LEU A O 1
ATOM 2201 N N . ILE A 1 289 ? 10.062 -20.469 2.803 1 98.19 289 ILE A N 1
ATOM 2202 C CA . ILE A 1 289 ? 8.828 -20.922 3.434 1 98.19 289 ILE A CA 1
ATOM 2203 C C . ILE A 1 289 ? 7.645 -20.625 2.523 1 98.19 289 ILE A C 1
ATOM 2205 O O . ILE A 1 289 ? 7.582 -19.547 1.904 1 98.19 289 ILE A O 1
ATOM 2209 N N . TYR A 1 290 ? 6.727 -21.594 2.434 1 98.56 290 TYR A N 1
ATOM 2210 C CA . TYR A 1 290 ? 5.512 -21.328 1.672 1 98.56 290 TYR A CA 1
ATOM 2211 C C . TYR A 1 290 ? 4.277 -21.812 2.424 1 98.56 290 TYR A C 1
ATOM 2213 O O . TYR A 1 290 ? 4.371 -22.703 3.271 1 98.56 290 TYR A O 1
ATOM 2221 N N . CYS A 1 291 ? 3.168 -21.234 2.188 1 98.5 291 CYS A N 1
ATOM 2222 C CA . CYS A 1 291 ? 1.854 -21.75 2.559 1 98.5 291 CYS A CA 1
ATOM 2223 C C . CYS A 1 291 ? 0.782 -21.25 1.597 1 98.5 291 CYS A C 1
ATOM 2225 O O . CYS A 1 291 ? 0.972 -20.234 0.919 1 98.5 291 CYS A O 1
ATOM 2227 N N . HIS A 1 292 ? -0.281 -21.969 1.458 1 97.56 292 HIS A N 1
ATOM 2228 C CA . HIS A 1 292 ? -1.407 -21.5 0.66 1 97.56 292 HIS A CA 1
ATOM 2229 C C . HIS A 1 292 ? -2.711 -22.156 1.112 1 97.56 292 HIS A C 1
ATOM 2231 O O . HIS A 1 292 ? -2.711 -23.297 1.591 1 97.56 292 HIS A O 1
ATOM 2237 N N . SER A 1 293 ? -3.762 -21.453 0.995 1 96.88 293 SER A N 1
ATOM 2238 C CA . SER A 1 293 ? -5.102 -21.938 1.307 1 96.88 293 SER A CA 1
ATOM 2239 C C . SER A 1 293 ? -5.922 -22.156 0.039 1 96.88 293 SER A C 1
ATOM 2241 O O . SER A 1 293 ? -7.137 -22.359 0.106 1 96.88 293 SER A O 1
ATOM 2243 N N . THR A 1 294 ? -5.277 -21.984 -1.089 1 94.94 294 THR A N 1
ATOM 2244 C CA . THR A 1 294 ? -5.895 -22.125 -2.404 1 94.94 294 THR A CA 1
ATOM 2245 C C . THR A 1 294 ? -5.785 -23.562 -2.898 1 94.94 294 THR A C 1
ATOM 2247 O O . THR A 1 294 ? -5.18 -24.422 -2.234 1 94.94 294 THR A O 1
ATOM 2250 N N . GLU A 1 295 ? -6.32 -23.828 -4.043 1 93.81 295 GLU A N 1
ATOM 2251 C CA . GLU A 1 295 ? -6.242 -25.156 -4.645 1 93.81 295 GLU A CA 1
ATOM 2252 C C . GLU A 1 295 ? -4.797 -25.516 -4.969 1 93.81 295 GLU A C 1
ATOM 2254 O O . GLU A 1 295 ? -4.391 -26.672 -4.781 1 93.81 295 GLU A O 1
ATOM 2259 N N . SER A 1 296 ? -4.043 -24.562 -5.398 1 95.12 296 SER A N 1
ATOM 2260 C CA . SER A 1 296 ? -2.662 -24.844 -5.789 1 95.12 296 SER A CA 1
ATOM 2261 C C . SER A 1 296 ? -1.786 -23.594 -5.621 1 95.12 296 SER A C 1
ATOM 2263 O O . SER A 1 296 ? -2.295 -22.484 -5.547 1 95.12 296 SER A O 1
ATOM 2265 N N . PHE A 1 297 ? -0.584 -23.812 -5.449 1 96.94 297 PHE A N 1
ATOM 2266 C CA . PHE A 1 297 ? 0.459 -22.797 -5.414 1 96.94 297 PHE A CA 1
ATOM 2267 C C . PHE A 1 297 ? 1.759 -23.344 -6 1 96.94 297 PHE A C 1
ATOM 2269 O O . PHE A 1 297 ? 2.438 -24.156 -5.375 1 96.94 297 PHE A O 1
ATOM 2276 N N . TYR A 1 298 ? 2.148 -22.844 -7.234 1 97.69 298 TYR A N 1
ATOM 2277 C CA . TYR A 1 298 ? 3.301 -23.359 -7.961 1 97.69 298 TYR A CA 1
ATOM 2278 C C . TYR A 1 298 ? 4.488 -22.406 -7.848 1 97.69 298 TYR A C 1
ATOM 2280 O O . TYR A 1 298 ? 4.352 -21.203 -8.047 1 97.69 298 TYR A O 1
ATOM 2288 N N . PHE A 1 299 ? 5.633 -22.953 -7.488 1 98.5 299 PHE A N 1
ATOM 2289 C CA . PHE A 1 299 ? 6.844 -22.141 -7.375 1 98.5 299 PHE A CA 1
ATOM 2290 C C . PHE A 1 299 ? 8.086 -23 -7.613 1 98.5 299 PHE A C 1
ATOM 2292 O O . PHE A 1 299 ? 7.988 -24.219 -7.758 1 98.5 299 PHE A O 1
ATOM 2299 N N . GLY A 1 300 ? 9.156 -22.422 -7.848 1 98.25 300 GLY A N 1
ATOM 2300 C CA . GLY A 1 300 ? 10.453 -23.062 -7.984 1 98.25 300 GLY A CA 1
ATOM 2301 C C . GLY A 1 300 ? 11.609 -22.188 -7.523 1 98.25 300 GLY A C 1
ATOM 2302 O O . GLY A 1 300 ? 11.422 -21 -7.254 1 98.25 300 GLY A O 1
ATOM 2303 N N . PHE A 1 301 ? 12.758 -22.812 -7.316 1 98.19 301 PHE A N 1
ATOM 2304 C CA . PHE A 1 301 ? 13.922 -22.031 -6.898 1 98.19 301 PHE A CA 1
ATOM 2305 C C . PHE A 1 301 ? 15.211 -22.703 -7.375 1 98.19 301 PHE A C 1
ATOM 2307 O O . PHE A 1 301 ? 15.234 -23.891 -7.68 1 98.19 301 PHE A O 1
ATOM 2314 N N . SER A 1 302 ? 16.188 -21.891 -7.621 1 96.75 302 SER A N 1
ATOM 2315 C CA . SER A 1 302 ? 17.578 -22.297 -7.73 1 96.75 302 SER A CA 1
ATOM 2316 C C . SER A 1 302 ? 18.375 -21.891 -6.496 1 96.75 302 SER A C 1
ATOM 2318 O O . SER A 1 302 ? 18.406 -20.719 -6.129 1 96.75 302 SER A O 1
ATOM 2320 N N . ASN A 1 303 ? 18.984 -22.891 -5.824 1 94.69 303 ASN A N 1
ATOM 2321 C CA . ASN A 1 303 ? 19.672 -22.594 -4.57 1 94.69 303 ASN A CA 1
ATOM 2322 C C . ASN A 1 303 ? 21.094 -22.125 -4.809 1 94.69 303 ASN A C 1
ATOM 2324 O O . ASN A 1 303 ? 21.5 -21.875 -5.949 1 94.69 303 ASN A O 1
ATOM 2328 N N . PHE A 1 304 ? 21.891 -21.953 -3.746 1 91.88 304 PHE A N 1
ATOM 2329 C CA . PHE A 1 304 ? 23.234 -21.406 -3.789 1 91.88 304 PHE A CA 1
ATOM 2330 C C . PHE A 1 304 ? 24.172 -22.328 -4.566 1 91.88 304 PHE A C 1
ATOM 2332 O O . PHE A 1 304 ? 25.188 -21.875 -5.098 1 91.88 304 PHE A O 1
ATOM 2339 N N . LYS A 1 305 ? 23.781 -23.625 -4.621 1 91.56 305 LYS A N 1
ATOM 2340 C CA . LYS A 1 305 ? 24.609 -24.594 -5.328 1 91.56 305 LYS A CA 1
ATOM 2341 C C . LYS A 1 305 ? 24.203 -24.703 -6.797 1 91.56 305 LYS A C 1
ATOM 2343 O O . LYS A 1 305 ? 24.828 -25.438 -7.566 1 91.56 305 LYS A O 1
ATOM 2348 N N . GLY A 1 306 ? 23.172 -23.984 -7.129 1 89.88 306 GLY A N 1
ATOM 2349 C CA . GLY A 1 306 ? 22.688 -24.016 -8.5 1 89.88 306 GLY A CA 1
ATOM 2350 C C . GLY A 1 306 ? 21.688 -25.125 -8.758 1 89.88 306 GLY A C 1
ATOM 2351 O O . GLY A 1 306 ? 21.25 -25.328 -9.898 1 89.88 306 GLY A O 1
ATOM 2352 N N . GLU A 1 307 ? 21.328 -25.859 -7.707 1 94.69 307 GLU A N 1
ATOM 2353 C CA . GLU A 1 307 ? 20.312 -26.891 -7.84 1 94.69 307 GLU A CA 1
ATOM 2354 C C . GLU A 1 307 ? 18.922 -26.281 -7.965 1 94.69 307 GLU A C 1
ATOM 2356 O O . GLU A 1 307 ? 18.625 -25.266 -7.312 1 94.69 307 GLU A O 1
ATOM 2361 N N . ARG A 1 308 ? 18.172 -26.859 -8.82 1 96.25 308 ARG A N 1
ATOM 2362 C CA . ARG A 1 308 ? 16.828 -26.344 -9.086 1 96.25 308 ARG A CA 1
ATOM 2363 C C . ARG A 1 308 ? 15.758 -27.281 -8.562 1 96.25 308 ARG A C 1
ATOM 2365 O O . ARG A 1 308 ? 15.906 -28.516 -8.641 1 96.25 308 ARG A O 1
ATOM 2372 N N . GLU A 1 309 ? 14.766 -26.703 -8.023 1 97.75 309 GLU A N 1
ATOM 2373 C CA . GLU A 1 309 ? 13.609 -27.453 -7.535 1 97.75 309 GLU A CA 1
ATOM 2374 C C . GLU A 1 309 ? 12.305 -26.781 -7.945 1 97.75 309 GLU A C 1
ATOM 2376 O O . GLU A 1 309 ? 12.195 -25.547 -7.922 1 97.75 309 GLU A O 1
ATOM 2381 N N . ILE A 1 310 ? 11.398 -27.578 -8.406 1 98.38 310 ILE A N 1
ATOM 2382 C CA . ILE A 1 310 ? 10.062 -27.109 -8.758 1 98.38 310 ILE A CA 1
ATOM 2383 C C . ILE A 1 310 ? 9.031 -27.766 -7.836 1 98.38 310 ILE A C 1
ATOM 2385 O O . ILE A 1 310 ? 9.039 -28.984 -7.648 1 98.38 310 ILE A O 1
ATOM 2389 N N . VAL A 1 311 ? 8.219 -26.984 -7.246 1 98.56 311 VAL A N 1
ATOM 2390 C CA . VAL A 1 311 ? 7.207 -27.453 -6.305 1 98.56 311 VAL A CA 1
ATOM 2391 C C . VAL A 1 311 ? 5.816 -27.094 -6.82 1 98.56 311 VAL A C 1
ATOM 2393 O O . VAL A 1 311 ? 5.453 -25.922 -6.883 1 98.56 311 VAL A O 1
ATOM 2396 N N . LEU A 1 312 ? 5.039 -28.094 -7.176 1 97.44 312 LEU A N 1
ATOM 2397 C CA . LEU A 1 312 ? 3.65 -27.906 -7.586 1 97.44 312 LEU A CA 1
ATOM 2398 C C . LEU A 1 312 ? 2.695 -28.312 -6.465 1 97.44 312 LEU A C 1
ATOM 2400 O O . LEU A 1 312 ? 2.006 -29.328 -6.559 1 97.44 312 LEU A O 1
ATOM 2404 N N . SER A 1 313 ? 2.605 -27.438 -5.465 1 97.12 313 SER A N 1
ATOM 2405 C CA . SER A 1 313 ? 1.83 -27.719 -4.262 1 97.12 313 SER A CA 1
ATOM 2406 C C . SER A 1 313 ? 0.332 -27.656 -4.539 1 97.12 313 SER A C 1
ATOM 2408 O O . SER A 1 313 ? -0.136 -26.766 -5.246 1 97.12 313 SER A O 1
ATOM 2410 N N . ARG A 1 314 ? -0.424 -28.609 -4 1 95.12 314 ARG A N 1
ATOM 2411 C CA . ARG A 1 314 ? -1.87 -28.656 -4.188 1 95.12 314 ARG A CA 1
ATOM 2412 C C . ARG A 1 314 ? -2.576 -29.062 -2.898 1 95.12 314 ARG A C 1
ATOM 2414 O O . ARG A 1 314 ? -2.02 -29.812 -2.088 1 95.12 314 ARG A O 1
ATOM 2421 N N . GLN A 1 315 ? -3.697 -28.484 -2.779 1 92.31 315 GLN A N 1
ATOM 2422 C CA . GLN A 1 315 ? -4.629 -28.953 -1.76 1 92.31 315 GLN A CA 1
ATOM 2423 C C . GLN A 1 315 ? -5.395 -30.172 -2.24 1 92.31 315 GLN A C 1
ATOM 2425 O O . GLN A 1 315 ? -6.242 -30.078 -3.131 1 92.31 315 GLN A O 1
ATOM 2430 N N . LEU A 1 316 ? -5.148 -31.281 -1.689 1 85.56 316 LEU A N 1
ATOM 2431 C CA . LEU A 1 316 ? -5.688 -32.562 -2.184 1 85.56 316 LEU A CA 1
ATOM 2432 C C . LEU A 1 316 ? -7.176 -32.656 -1.871 1 85.56 316 LEU A C 1
ATOM 2434 O O . LEU A 1 316 ? -7.926 -33.281 -2.633 1 85.56 316 LEU A O 1
ATOM 2438 N N . ASP A 1 317 ? -7.59 -32.094 -0.746 1 89.69 317 ASP A N 1
ATOM 2439 C CA . ASP A 1 317 ? -8.992 -32.125 -0.336 1 89.69 317 ASP A CA 1
ATOM 2440 C C . ASP A 1 317 ? -9.664 -30.781 -0.596 1 89.69 317 ASP A C 1
ATOM 2442 O O . ASP A 1 317 ? -9.43 -29.812 0.132 1 89.69 317 ASP A O 1
ATOM 2446 N N . LYS A 1 318 ? -10.555 -30.812 -1.522 1 86.12 318 LYS A N 1
ATOM 2447 C CA . LYS A 1 318 ? -11.227 -29.578 -1.922 1 86.12 318 LYS A CA 1
ATOM 2448 C C . LYS A 1 318 ? -12.008 -28.969 -0.756 1 86.12 318 LYS A C 1
ATOM 2450 O O . LYS A 1 318 ? -12.203 -27.75 -0.698 1 86.12 318 LYS A O 1
ATOM 2455 N N . SER A 1 319 ? -12.367 -29.781 0.121 1 86.88 319 SER A N 1
ATOM 2456 C CA . SER A 1 319 ? -13.125 -29.312 1.274 1 86.88 319 SER A CA 1
ATOM 2457 C C . SER A 1 319 ? -12.242 -28.484 2.215 1 86.88 319 SER A C 1
ATOM 2459 O O . SER A 1 319 ? -12.742 -27.797 3.098 1 86.88 319 SER A O 1
ATOM 2461 N N . HIS A 1 320 ? -10.969 -28.5 1.854 1 89.56 320 HIS A N 1
ATOM 2462 C CA . HIS A 1 320 ? -10.031 -27.828 2.744 1 89.56 320 HIS A CA 1
ATOM 2463 C C . HIS A 1 320 ? -9.562 -26.5 2.143 1 89.56 320 HIS A C 1
ATOM 2465 O O . HIS A 1 320 ? -8.68 -25.844 2.697 1 89.56 320 HIS A O 1
ATOM 2471 N N . ILE A 1 321 ? -10.219 -26.203 1.031 1 88.88 321 ILE A N 1
ATOM 2472 C CA . ILE A 1 321 ? -9.914 -24.875 0.521 1 88.88 321 ILE A CA 1
ATOM 2473 C C . ILE A 1 321 ? -10.258 -23.828 1.579 1 88.88 321 ILE A C 1
ATOM 2475 O O . ILE A 1 321 ? -11.312 -23.891 2.209 1 88.88 321 ILE A O 1
ATOM 2479 N N . GLY A 1 322 ? -9.32 -22.906 1.837 1 91 322 GLY A N 1
ATOM 2480 C CA . GLY A 1 322 ? -9.438 -21.984 2.955 1 91 322 GLY A CA 1
ATOM 2481 C C . GLY A 1 322 ? -8.578 -22.375 4.141 1 91 322 GLY A C 1
ATOM 2482 O O . GLY A 1 322 ? -8.328 -21.562 5.027 1 91 322 GLY A O 1
ATOM 2483 N N . SER A 1 323 ? -8.133 -23.625 4.102 1 93.5 323 SER A N 1
ATOM 2484 C CA . SER A 1 323 ? -7.152 -24.094 5.074 1 93.5 323 SER A CA 1
ATOM 2485 C C . SER A 1 323 ? -5.762 -24.203 4.457 1 93.5 323 SER A C 1
ATOM 2487 O O . SER A 1 323 ? -5.621 -24.219 3.23 1 93.5 323 SER A O 1
ATOM 2489 N N . PHE A 1 324 ? -4.754 -24.359 5.273 1 97.19 324 PHE A N 1
ATOM 2490 C CA . PHE A 1 324 ? -3.432 -24.062 4.73 1 97.19 324 PHE A CA 1
ATOM 2491 C C . PHE A 1 324 ? -2.635 -25.359 4.535 1 97.19 324 PHE A C 1
ATOM 2493 O O . PHE A 1 324 ? -2.662 -26.234 5.391 1 97.19 324 PHE A O 1
ATOM 2500 N N . VAL A 1 325 ? -2.035 -25.422 3.381 1 97.44 325 VAL A N 1
ATOM 2501 C CA . VAL A 1 325 ? -0.886 -26.281 3.119 1 97.44 325 VAL A CA 1
ATOM 2502 C C . VAL A 1 325 ? 0.405 -25.484 3.262 1 97.44 325 VAL A C 1
ATOM 2504 O O . VAL A 1 325 ? 0.47 -24.328 2.852 1 97.44 325 VAL A O 1
ATOM 2507 N N . SER A 1 326 ? 1.425 -26.031 3.943 1 97.5 326 SER A N 1
ATOM 2508 C CA . SER A 1 326 ? 2.645 -25.25 4.148 1 97.5 326 SER A CA 1
ATOM 2509 C C . SER A 1 326 ? 3.877 -26.156 4.148 1 97.5 326 SER A C 1
ATOM 2511 O O . SER A 1 326 ? 3.76 -27.375 4.234 1 97.5 326 SER A O 1
ATOM 2513 N N . GLY A 1 327 ? 4.973 -25.578 3.953 1 97.06 327 GLY A N 1
ATOM 2514 C CA . GLY A 1 327 ? 6.258 -26.25 3.973 1 97.06 327 GLY A CA 1
ATOM 2515 C C . GLY A 1 327 ? 7.434 -25.297 3.91 1 97.06 327 GLY A C 1
ATOM 2516 O O . GLY A 1 327 ? 7.254 -24.078 3.984 1 97.06 327 GLY A O 1
ATOM 2517 N N . GLN A 1 328 ? 8.656 -25.844 3.998 1 96.94 328 GLN A N 1
ATOM 2518 C CA . GLN A 1 328 ? 9.859 -25.016 3.918 1 96.94 328 GLN A CA 1
ATOM 2519 C C . GLN A 1 328 ? 11 -25.781 3.238 1 96.94 328 GLN A C 1
ATOM 2521 O O . GLN A 1 328 ? 11 -27.016 3.199 1 96.94 328 GLN A O 1
ATOM 2526 N N . TYR A 1 329 ? 11.867 -25.062 2.662 1 96.62 329 TYR A N 1
ATOM 2527 C CA . TYR A 1 329 ? 13.07 -25.578 2.002 1 96.62 329 TYR A CA 1
ATOM 2528 C C . TYR A 1 329 ? 14.297 -24.781 2.416 1 96.62 329 TYR A C 1
ATOM 2530 O O . TYR A 1 329 ? 14.195 -23.594 2.729 1 96.62 329 TYR A O 1
ATOM 2538 N N . LYS A 1 330 ? 15.398 -25.438 2.443 1 95.12 330 LYS A N 1
ATOM 2539 C CA . LYS A 1 330 ? 16.672 -24.734 2.582 1 95.12 330 LYS A CA 1
ATOM 2540 C C . LYS A 1 330 ? 17.234 -24.344 1.22 1 95.12 330 LYS A C 1
ATOM 2542 O O . LYS A 1 330 ? 17.203 -25.141 0.279 1 95.12 330 LYS A O 1
ATOM 2547 N N . LEU A 1 331 ? 17.609 -23.125 1.064 1 95.81 331 LEU A N 1
ATOM 2548 C CA . LEU A 1 331 ? 18.172 -22.672 -0.197 1 95.81 331 LEU A CA 1
ATOM 2549 C C . LEU A 1 331 ? 19.688 -22.828 -0.202 1 95.81 331 LEU A C 1
ATOM 2551 O O . LEU A 1 331 ? 20.344 -22.703 0.842 1 95.81 331 LEU A O 1
ATOM 2555 N N . MET B 1 1 ? -20.281 6.957 22.781 1 77.69 1 MET B N 1
ATOM 2556 C CA . MET B 1 1 ? -19.016 7.656 22.969 1 77.69 1 MET B CA 1
ATOM 2557 C C . MET B 1 1 ? -18.328 7.891 21.625 1 77.69 1 MET B C 1
ATOM 2559 O O . MET B 1 1 ? -18.031 6.941 20.906 1 77.69 1 MET B O 1
ATOM 2563 N N . ALA B 1 2 ? -18.406 9.227 21.203 1 90.38 2 ALA B N 1
ATOM 2564 C CA . ALA B 1 2 ? -17.891 9.578 19.875 1 90.38 2 ALA B CA 1
ATOM 2565 C C . ALA B 1 2 ? -16.719 10.547 19.984 1 90.38 2 ALA B C 1
ATOM 2567 O O . ALA B 1 2 ? -16.641 11.336 20.938 1 90.38 2 ALA B O 1
ATOM 2568 N N . PHE B 1 3 ? -15.695 10.375 19.266 1 95.88 3 PHE B N 1
ATOM 2569 C CA . PHE B 1 3 ? -14.625 11.359 19.188 1 95.88 3 PHE B CA 1
ATOM 2570 C C . PHE B 1 3 ? -14.203 11.586 17.734 1 95.88 3 PHE B C 1
ATOM 2572 O O . PHE B 1 3 ? -14.5 10.773 16.859 1 95.88 3 PHE B O 1
ATOM 2579 N N . LEU B 1 4 ? -13.625 12.711 17.469 1 97.81 4 LEU B N 1
ATOM 2580 C CA . LEU B 1 4 ? -13.117 13.141 16.172 1 97.81 4 LEU B CA 1
ATOM 2581 C C . LEU B 1 4 ? -11.68 13.625 16.281 1 97.81 4 LEU B C 1
ATOM 2583 O O . LEU B 1 4 ? -11.336 14.367 17.203 1 97.81 4 LEU B O 1
ATOM 2587 N N . VAL B 1 5 ? -10.805 13.078 15.453 1 98.5 5 VAL B N 1
ATOM 2588 C CA . VAL B 1 5 ? -9.398 13.477 15.391 1 98.5 5 VAL B CA 1
ATOM 2589 C C . VAL B 1 5 ? -9.047 13.922 13.969 1 98.5 5 VAL B C 1
ATOM 2591 O O . VAL B 1 5 ? -9.352 13.219 13 1 98.5 5 VAL B O 1
ATOM 2594 N N . ILE B 1 6 ? -8.422 15.094 13.867 1 98.38 6 ILE B N 1
ATOM 2595 C CA . ILE B 1 6 ? -8.07 15.648 12.562 1 98.38 6 ILE B CA 1
ATOM 2596 C C . ILE B 1 6 ? -6.625 16.141 12.594 1 98.38 6 ILE B C 1
ATOM 2598 O O . ILE B 1 6 ? -6.219 16.844 13.531 1 98.38 6 ILE B O 1
ATOM 2602 N N . HIS B 1 7 ? -5.844 15.758 11.617 1 98.5 7 HIS B N 1
ATOM 2603 C CA . HIS B 1 7 ? -4.598 16.484 11.414 1 98.5 7 HIS B CA 1
ATOM 2604 C C . HIS B 1 7 ? -4.555 17.125 10.031 1 98.5 7 HIS B C 1
ATOM 2606 O O . HIS B 1 7 ? -5.16 16.625 9.086 1 98.5 7 HIS B O 1
ATOM 2612 N N . VAL B 1 8 ? -3.814 18.25 9.93 1 97.25 8 VAL B N 1
ATOM 2613 C CA . VAL B 1 8 ? -3.719 18.953 8.664 1 97.25 8 VAL B CA 1
ATOM 2614 C C . VAL B 1 8 ? -2.293 18.859 8.125 1 97.25 8 VAL B C 1
ATOM 2616 O O . VAL B 1 8 ? -1.826 19.766 7.43 1 97.25 8 VAL B O 1
ATOM 2619 N N . GLY B 1 9 ? -1.596 17.75 8.57 1 95.94 9 GLY B N 1
ATOM 2620 C CA . GLY B 1 9 ? -0.331 17.422 7.934 1 95.94 9 GLY B CA 1
ATOM 2621 C C . GLY B 1 9 ? 0.875 17.766 8.789 1 95.94 9 GLY B C 1
ATOM 2622 O O . GLY B 1 9 ? 0.785 18.609 9.688 1 95.94 9 GLY B O 1
ATOM 2623 N N . ALA B 1 10 ? 1.945 17.047 8.578 1 95.75 10 ALA B N 1
ATOM 2624 C CA . ALA B 1 10 ? 3.279 17.312 9.109 1 95.75 10 ALA B CA 1
ATOM 2625 C C . ALA B 1 10 ? 4.188 17.922 8.039 1 95.75 10 ALA B C 1
ATOM 2627 O O . ALA B 1 10 ? 4.203 17.469 6.895 1 95.75 10 ALA B O 1
ATOM 2628 N N . GLY B 1 11 ? 4.824 18.906 8.375 1 92.5 11 GLY B N 1
ATOM 2629 C CA . GLY B 1 11 ? 5.707 19.625 7.469 1 92.5 11 GLY B CA 1
ATOM 2630 C C . GLY B 1 11 ? 6.176 20.953 8.031 1 92.5 11 GLY B C 1
ATOM 2631 O O . GLY B 1 11 ? 6.633 21.031 9.172 1 92.5 11 GLY B O 1
ATOM 2632 N N . ASN B 1 12 ? 6.133 21.953 7.156 1 90.06 12 ASN B N 1
ATOM 2633 C CA . ASN B 1 12 ? 6.562 23.297 7.539 1 90.06 12 ASN B CA 1
ATOM 2634 C C . ASN B 1 12 ? 5.457 24.328 7.324 1 90.06 12 ASN B C 1
ATOM 2636 O O . ASN B 1 12 ? 5.457 25.047 6.324 1 90.06 12 ASN B O 1
ATOM 2640 N N . HIS B 1 13 ? 4.562 24.453 8.344 1 91.5 13 HIS B N 1
ATOM 2641 C CA . HIS B 1 13 ? 3.486 25.438 8.289 1 91.5 13 HIS B CA 1
ATOM 2642 C C . HIS B 1 13 ? 4.004 26.844 8.586 1 91.5 13 HIS B C 1
ATOM 2644 O O . HIS B 1 13 ? 4.66 27.062 9.609 1 91.5 13 HIS B O 1
ATOM 2650 N N . PRO B 1 14 ? 3.633 27.734 7.734 1 89.06 14 PRO B N 1
ATOM 2651 C CA . PRO B 1 14 ? 4.07 29.094 8.031 1 89.06 14 PRO B CA 1
ATOM 2652 C C . PRO B 1 14 ? 3.51 29.625 9.359 1 89.06 14 PRO B C 1
ATOM 2654 O O . PRO B 1 14 ? 2.311 29.484 9.617 1 89.06 14 PRO B O 1
ATOM 2657 N N . GLU B 1 15 ? 4.34 30.266 10.086 1 89.94 15 GLU B N 1
ATOM 2658 C CA . GLU B 1 15 ? 3.912 30.797 11.375 1 89.94 15 GLU B CA 1
ATOM 2659 C C . GLU B 1 15 ? 2.887 31.906 11.195 1 89.94 15 GLU B C 1
ATOM 2661 O O . GLU B 1 15 ? 2 32.094 12.031 1 89.94 15 GLU B O 1
ATOM 2666 N N . SER B 1 16 ? 3.008 32.562 10.086 1 92.69 16 SER B N 1
ATOM 2667 C CA . SER B 1 16 ? 2.111 33.688 9.797 1 92.69 16 SER B CA 1
ATOM 2668 C C . SER B 1 16 ? 0.676 33.219 9.609 1 92.69 16 SER B C 1
ATOM 2670 O O . SER B 1 16 ? -0.267 34 9.719 1 92.69 16 SER B O 1
ATOM 2672 N N . GLN B 1 17 ? 0.509 31.891 9.391 1 93.69 17 GLN B N 1
ATOM 2673 C CA . GLN B 1 17 ? -0.827 31.375 9.133 1 93.69 17 GLN B CA 1
ATOM 2674 C C . GLN B 1 17 ? -1.319 30.516 10.305 1 93.69 17 GLN B C 1
ATOM 2676 O O . GLN B 1 17 ? -2.291 29.781 10.172 1 93.69 17 GLN B O 1
ATOM 2681 N N . LYS B 1 18 ? -0.655 30.656 11.344 1 94.94 18 LYS B N 1
ATOM 2682 C CA . LYS B 1 18 ? -0.96 29.859 12.523 1 94.94 18 LYS B CA 1
ATOM 2683 C C . LYS B 1 18 ? -2.424 30.016 12.93 1 94.94 18 LYS B C 1
ATOM 2685 O O . LYS B 1 18 ? -3.113 29.016 13.172 1 94.94 18 LYS B O 1
ATOM 2690 N N . GLU B 1 19 ? -2.871 31.234 12.992 1 97.38 19 GLU B N 1
ATOM 2691 C CA . GLU B 1 19 ? -4.246 31.516 13.406 1 97.38 19 GLU B CA 1
ATOM 2692 C C . GLU B 1 19 ? -5.246 31 12.375 1 97.38 19 GLU B C 1
ATOM 2694 O O . GLU B 1 19 ? -6.344 30.562 12.734 1 97.38 19 GLU B O 1
ATOM 2699 N N . ASP B 1 20 ? -4.887 31.031 11.141 1 97.19 20 ASP B N 1
ATOM 2700 C CA . ASP B 1 20 ? -5.746 30.5 10.086 1 97.19 20 ASP B CA 1
ATOM 2701 C C . ASP B 1 20 ? -5.938 29 10.242 1 97.19 20 ASP B C 1
ATOM 2703 O O . ASP B 1 20 ? -7.051 28.484 10.094 1 97.19 20 ASP B O 1
ATOM 2707 N N . TYR B 1 21 ? -4.844 28.312 10.547 1 96.75 21 TYR B N 1
ATOM 2708 C CA . TYR B 1 21 ? -4.922 26.875 10.766 1 96.75 21 TYR B CA 1
ATOM 2709 C C . TYR B 1 21 ? -5.766 26.562 11.992 1 96.75 21 TYR B C 1
ATOM 2711 O O . TYR B 1 21 ? -6.551 25.609 11.984 1 96.75 21 TYR B O 1
ATOM 2719 N N . LYS B 1 22 ? -5.547 27.359 13 1 97.94 22 LYS B N 1
ATOM 2720 C CA . LYS B 1 22 ? -6.332 27.172 14.219 1 97.94 22 LYS B CA 1
ATOM 2721 C C . LYS B 1 22 ? -7.828 27.312 13.93 1 97.94 22 LYS B C 1
ATOM 2723 O O . LYS B 1 22 ? -8.625 26.484 14.383 1 97.94 22 LYS B O 1
ATOM 2728 N N . ARG B 1 23 ? -8.188 28.297 13.242 1 98.12 23 ARG B N 1
ATOM 2729 C CA . ARG B 1 23 ? -9.586 28.531 12.906 1 98.12 23 ARG B CA 1
ATOM 2730 C C . ARG B 1 23 ? -10.141 27.406 12.039 1 98.12 23 ARG B C 1
ATOM 2732 O O . ARG B 1 23 ? -11.281 26.984 12.219 1 98.12 23 ARG B O 1
ATOM 2739 N N . LEU B 1 24 ? -9.344 26.969 11.117 1 97.62 24 LEU B N 1
ATOM 2740 C CA . LEU B 1 24 ? -9.758 25.891 10.234 1 97.62 24 LEU B CA 1
ATOM 2741 C C . LEU B 1 24 ? -10.062 24.625 11.031 1 97.62 24 LEU B C 1
ATOM 2743 O O . LEU B 1 24 ? -11.117 24.016 10.844 1 97.62 24 LEU B O 1
ATOM 2747 N N . LEU B 1 25 ? -9.141 24.266 11.938 1 98.06 25 LEU B N 1
ATOM 2748 C CA . LEU B 1 25 ? -9.32 23.078 12.758 1 98.06 25 LEU B CA 1
ATOM 2749 C C . LEU B 1 25 ? -10.531 23.219 13.672 1 98.06 25 LEU B C 1
ATOM 2751 O O . LEU B 1 25 ? -11.297 22.266 13.852 1 98.06 25 LEU B O 1
ATOM 2755 N N . ARG B 1 26 ? -10.672 24.406 14.203 1 97.75 26 ARG B N 1
ATOM 2756 C CA . ARG B 1 26 ? -11.82 24.656 15.07 1 97.75 26 ARG B CA 1
ATOM 2757 C C . ARG B 1 26 ? -13.133 24.453 14.312 1 97.75 26 ARG B C 1
ATOM 2759 O O . ARG B 1 26 ? -14.062 23.828 14.828 1 97.75 26 ARG B O 1
ATOM 2766 N N . THR B 1 27 ? -13.18 25 13.164 1 98 27 THR B N 1
ATOM 2767 C CA . THR B 1 27 ? -14.375 24.875 12.336 1 98 27 THR B CA 1
ATOM 2768 C C . THR B 1 27 ? -14.648 23.422 11.992 1 98 27 THR B C 1
ATOM 2770 O O . THR B 1 27 ? -15.789 22.953 12.07 1 98 27 THR B O 1
ATOM 2773 N N . ALA B 1 28 ? -13.617 22.703 11.578 1 97.88 28 ALA B N 1
ATOM 2774 C CA . ALA B 1 28 ? -13.758 21.312 11.195 1 97.88 28 ALA B CA 1
ATOM 2775 C C . ALA B 1 28 ? -14.234 20.469 12.375 1 97.88 28 ALA B C 1
ATOM 2777 O O . ALA B 1 28 ? -15.07 19.578 12.219 1 97.88 28 ALA B O 1
ATOM 2778 N N . LEU B 1 29 ? -13.758 20.75 13.562 1 97.5 29 LEU B N 1
ATOM 2779 C CA . LEU B 1 29 ? -14.086 19.969 14.75 1 97.5 29 LEU B CA 1
ATOM 2780 C C . LEU B 1 29 ? -15.516 20.25 15.211 1 97.5 29 LEU B C 1
ATOM 2782 O O . LEU B 1 29 ? -16.125 19.438 15.891 1 97.5 29 LEU B O 1
ATOM 2786 N N . ARG B 1 30 ? -16.094 21.344 14.852 1 94.88 30 ARG B N 1
ATOM 2787 C CA . ARG B 1 30 ? -17.453 21.719 15.242 1 94.88 30 ARG B CA 1
ATOM 2788 C C . ARG B 1 30 ? -18.484 20.891 14.477 1 94.88 30 ARG B C 1
ATOM 2790 O O . ARG B 1 30 ? -19.594 20.672 14.961 1 94.88 30 ARG B O 1
ATOM 2797 N N . SER B 1 31 ? -18.219 20.438 13.289 1 88.56 31 SER B N 1
ATOM 2798 C CA . SER B 1 31 ? -19.156 19.688 12.469 1 88.56 31 SER B CA 1
ATOM 2799 C C . SER B 1 31 ? -19.438 18.312 13.07 1 88.56 31 SER B C 1
ATOM 2801 O O . SER B 1 31 ? -20.516 17.75 12.859 1 88.56 31 SER B O 1
ATOM 2803 N N . ARG B 1 32 ? -18.75 17.672 13.836 1 78.5 32 ARG B N 1
ATOM 2804 C CA . ARG B 1 32 ? -18.812 16.359 14.453 1 78.5 32 ARG B CA 1
ATOM 2805 C C . ARG B 1 32 ? -19.141 15.273 13.43 1 78.5 32 ARG B C 1
ATOM 2807 O O . ARG B 1 32 ? -19.578 14.18 13.789 1 78.5 32 ARG B O 1
ATOM 2814 N N . SER B 1 33 ? -19.156 15.625 12.156 1 91.44 33 SER B N 1
ATOM 2815 C CA . SER B 1 33 ? -19.375 14.695 11.047 1 91.44 33 SER B CA 1
ATOM 2816 C C . SER B 1 33 ? -18.062 14.375 10.336 1 91.44 33 SER B C 1
ATOM 2818 O O . SER B 1 33 ? -17.281 15.281 10.023 1 91.44 33 SER B O 1
ATOM 2820 N N . PHE B 1 34 ? -17.938 13.07 10.148 1 96.88 34 PHE B N 1
ATOM 2821 C CA . PHE B 1 34 ? -16.75 12.609 9.461 1 96.88 34 PHE B CA 1
ATOM 2822 C C . PHE B 1 34 ? -16.625 13.266 8.086 1 96.88 34 PHE B C 1
ATOM 2824 O O . PHE B 1 34 ? -15.594 13.859 7.77 1 96.88 34 PHE B O 1
ATOM 2831 N N . VAL B 1 35 ? -17.656 13.211 7.254 1 97.56 35 VAL B N 1
ATOM 2832 C CA . VAL B 1 35 ? -17.641 13.688 5.875 1 97.56 35 VAL B CA 1
ATOM 2833 C C . VAL B 1 35 ? -17.547 15.211 5.855 1 97.56 35 VAL B C 1
ATOM 2835 O O . VAL B 1 35 ? -16.781 15.781 5.074 1 97.56 35 VAL B O 1
ATOM 2838 N N . GLN B 1 36 ? -18.266 15.875 6.73 1 97.5 36 GLN B N 1
ATOM 2839 C CA . GLN B 1 36 ? -18.266 17.328 6.75 1 97.5 36 GLN B CA 1
ATOM 2840 C C . GLN B 1 36 ? -16.938 17.891 7.234 1 97.5 36 GLN B C 1
ATOM 2842 O O . GLN B 1 36 ? -16.422 18.859 6.684 1 97.5 36 GLN B O 1
ATOM 2847 N N . SER B 1 37 ? -16.391 17.281 8.297 1 97.69 37 SER B N 1
ATOM 2848 C CA . SER B 1 37 ? -15.094 17.734 8.812 1 97.69 37 SER B CA 1
ATOM 2849 C C . SER B 1 37 ? -14 17.578 7.762 1 97.69 37 SER B C 1
ATOM 2851 O O . SER B 1 37 ? -13.188 18.484 7.574 1 97.69 37 SER B O 1
ATOM 2853 N N . SER B 1 38 ? -14.031 16.438 7.062 1 97.94 38 SER B N 1
ATOM 2854 C CA . SER B 1 38 ? -13.055 16.219 6 1 97.94 38 SER B CA 1
ATOM 2855 C C . SER B 1 38 ? -13.203 17.25 4.891 1 97.94 38 SER B C 1
ATOM 2857 O O . SER B 1 38 ? -12.203 17.781 4.387 1 97.94 38 SER B O 1
ATOM 2859 N N . ALA B 1 39 ? -14.438 17.516 4.559 1 97.69 39 ALA B N 1
ATOM 2860 C CA . ALA B 1 39 ? -14.711 18.438 3.467 1 97.69 39 ALA B CA 1
ATOM 2861 C C . ALA B 1 39 ? -14.227 19.844 3.805 1 97.69 39 ALA B C 1
ATOM 2863 O O . ALA B 1 39 ? -13.695 20.547 2.943 1 97.69 39 ALA B O 1
ATOM 2864 N N . ILE B 1 40 ? -14.43 20.266 5.023 1 98.06 40 ILE B N 1
ATOM 2865 C CA . ILE B 1 40 ? -14.023 21.594 5.465 1 98.06 40 ILE B CA 1
ATOM 2866 C C . ILE B 1 40 ? -12.516 21.766 5.289 1 98.06 40 ILE B C 1
ATOM 2868 O O . ILE B 1 40 ? -12.055 22.781 4.762 1 98.06 40 ILE B O 1
ATOM 2872 N N . ILE B 1 41 ? -11.766 20.766 5.645 1 97.25 41 ILE B N 1
ATOM 2873 C CA . ILE B 1 41 ? -10.305 20.828 5.555 1 97.25 41 ILE B CA 1
ATOM 2874 C C . ILE B 1 41 ? -9.875 20.734 4.094 1 97.25 41 ILE B C 1
ATOM 2876 O O . ILE B 1 41 ? -8.977 21.453 3.656 1 97.25 41 ILE B O 1
ATOM 2880 N N . GLU B 1 42 ? -10.5 19.906 3.307 1 97.19 42 GLU B N 1
ATOM 2881 C CA . GLU B 1 42 ? -10.102 19.625 1.934 1 97.19 42 GLU B CA 1
ATOM 2882 C C . GLU B 1 42 ? -10.469 20.766 0.999 1 97.19 42 GLU B C 1
ATOM 2884 O O . GLU B 1 42 ? -9.852 20.938 -0.053 1 97.19 42 GLU B O 1
ATOM 2889 N N . ARG B 1 43 ? -11.398 21.594 1.405 1 96.69 43 ARG B N 1
ATOM 2890 C CA . ARG B 1 43 ? -11.828 22.719 0.576 1 96.69 43 ARG B CA 1
ATOM 2891 C C . ARG B 1 43 ? -11.062 23.984 0.932 1 96.69 43 ARG B C 1
ATOM 2893 O O . ARG B 1 43 ? -11.281 25.031 0.324 1 96.69 43 ARG B O 1
ATOM 2900 N N . SER B 1 44 ? -10.195 23.891 1.891 1 96.06 44 SER B N 1
ATOM 2901 C CA . SER B 1 44 ? -9.398 25.047 2.299 1 96.06 44 SER B CA 1
ATOM 2902 C C . SER B 1 44 ? -8.109 25.141 1.493 1 96.06 44 SER B C 1
ATOM 2904 O O . SER B 1 44 ? -7.426 24.141 1.29 1 96.06 44 SER B O 1
ATOM 2906 N N . PRO B 1 45 ? -7.738 26.328 1.062 1 93.12 45 PRO B N 1
ATOM 2907 C CA . PRO B 1 45 ? -6.465 26.484 0.361 1 93.12 45 PRO B CA 1
ATOM 2908 C C . PRO B 1 45 ? -5.258 26.359 1.292 1 93.12 45 PRO B C 1
ATOM 2910 O O . PRO B 1 45 ? -4.117 26.359 0.83 1 93.12 45 PRO B O 1
ATOM 2913 N N . LEU B 1 46 ? -5.555 26.219 2.623 1 93.5 46 LEU B N 1
ATOM 2914 C CA . LEU B 1 46 ? -4.469 26.109 3.59 1 93.5 46 LEU B CA 1
ATOM 2915 C C . LEU B 1 46 ? -3.852 24.719 3.566 1 93.5 46 LEU B C 1
ATOM 2917 O O . LEU B 1 46 ? -2.742 24.516 4.066 1 93.5 46 LEU B O 1
ATOM 2921 N N . THR B 1 47 ? -4.605 23.781 3.041 1 94.56 47 THR B N 1
ATOM 2922 C CA . THR B 1 47 ? -4.141 22.391 3.059 1 94.56 47 THR B CA 1
ATOM 2923 C C . THR B 1 47 ? -3.785 21.922 1.649 1 94.56 47 THR B C 1
ATOM 2925 O O . THR B 1 47 ? -4.234 22.516 0.663 1 94.56 47 THR B O 1
ATOM 2928 N N . ASN B 1 48 ? -2.904 20.906 1.602 1 93.19 48 ASN B N 1
ATOM 2929 C CA . ASN B 1 48 ? -2.443 20.359 0.328 1 93.19 48 ASN B CA 1
ATOM 2930 C C . ASN B 1 48 ? -3.27 19.141 -0.095 1 93.19 48 ASN B C 1
ATOM 2932 O O . ASN B 1 48 ? -2.727 18.062 -0.285 1 93.19 48 ASN B O 1
ATOM 2936 N N . THR B 1 49 ? -4.539 19.344 -0.251 1 95.88 49 THR B N 1
ATOM 2937 C CA . THR B 1 49 ? -5.496 18.359 -0.744 1 95.88 49 THR B CA 1
ATOM 2938 C C . THR B 1 49 ? -6.77 19.031 -1.24 1 95.88 49 THR B C 1
ATOM 2940 O O . THR B 1 49 ? -7.141 20.109 -0.747 1 95.88 49 THR B O 1
ATOM 2943 N N . GLY B 1 50 ? -7.449 18.391 -2.201 1 95.69 50 GLY B N 1
ATOM 2944 C CA . GLY B 1 50 ? -8.641 19.031 -2.738 1 95.69 50 GLY B CA 1
ATOM 2945 C C . GLY B 1 50 ? -8.359 20.375 -3.367 1 95.69 50 GLY B C 1
ATOM 2946 O O . GLY B 1 50 ? -7.461 20.5 -4.207 1 95.69 50 GLY B O 1
ATOM 2947 N N . TYR B 1 51 ? -9.062 21.359 -2.93 1 95.69 51 TYR B N 1
ATOM 2948 C CA . TYR B 1 51 ? -8.898 22.703 -3.48 1 95.69 51 TYR B CA 1
ATOM 2949 C C . TYR B 1 51 ? -7.57 23.312 -3.053 1 95.69 51 TYR B C 1
ATOM 2951 O O . TYR B 1 51 ? -7.285 23.422 -1.857 1 95.69 51 TYR B O 1
ATOM 2959 N N . GLY B 1 52 ? -6.766 23.703 -4.059 1 93.25 52 GLY B N 1
ATOM 2960 C CA . GLY B 1 52 ? -5.496 24.344 -3.76 1 93.25 52 GLY B CA 1
ATOM 2961 C C . GLY B 1 52 ? -4.355 23.359 -3.592 1 93.25 52 GLY B C 1
ATOM 2962 O O . GLY B 1 52 ? -3.268 23.719 -3.15 1 93.25 52 GLY B O 1
ATOM 2963 N N . SER B 1 53 ? -4.57 22.109 -3.934 1 93.62 53 SER B N 1
ATOM 2964 C CA . SER B 1 53 ? -3.531 21.094 -3.783 1 93.62 53 SER B CA 1
ATOM 2965 C C . SER B 1 53 ? -2.352 21.375 -4.707 1 93.62 53 SER B C 1
ATOM 2967 O O . SER B 1 53 ? -2.479 22.125 -5.68 1 93.62 53 SER B O 1
ATOM 2969 N N . SER B 1 54 ? -1.231 20.781 -4.414 1 91.38 54 SER B N 1
ATOM 2970 C CA . SER B 1 54 ? 0.017 20.953 -5.148 1 91.38 54 SER B CA 1
ATOM 2971 C C . SER B 1 54 ? -0.144 20.547 -6.609 1 91.38 54 SER B C 1
ATOM 2973 O O . SER B 1 54 ? -0.835 19.578 -6.922 1 91.38 54 SER B O 1
ATOM 2975 N N . LEU B 1 55 ? 0.562 21.312 -7.449 1 93.25 55 LEU B N 1
ATOM 2976 C CA . LEU B 1 55 ? 0.504 21.031 -8.883 1 93.25 55 LEU B CA 1
ATOM 2977 C C . LEU B 1 55 ? 1.693 20.172 -9.312 1 93.25 55 LEU B C 1
ATOM 2979 O O . LEU B 1 55 ? 2.787 20.312 -8.758 1 93.25 55 LEU B O 1
ATOM 2983 N N . ASP B 1 56 ? 1.435 19.312 -10.297 1 92.31 56 ASP B N 1
ATOM 2984 C CA . ASP B 1 56 ? 2.514 18.484 -10.828 1 92.31 56 ASP B CA 1
ATOM 2985 C C . ASP B 1 56 ? 3.348 19.266 -11.844 1 92.31 56 ASP B C 1
ATOM 2987 O O . ASP B 1 56 ? 3.15 20.453 -12.031 1 92.31 56 ASP B O 1
ATOM 2991 N N . ARG B 1 57 ? 4.324 18.672 -12.484 1 89.25 57 ARG B N 1
ATOM 2992 C CA . ARG B 1 57 ? 5.289 19.312 -13.375 1 89.25 57 ARG B CA 1
ATOM 2993 C C . ARG B 1 57 ? 4.594 19.891 -14.602 1 89.25 57 ARG B C 1
ATOM 2995 O O . ARG B 1 57 ? 5.184 20.688 -15.336 1 89.25 57 ARG B O 1
ATOM 3002 N N . PHE B 1 58 ? 3.307 19.531 -14.797 1 92.94 58 PHE B N 1
ATOM 3003 C CA . PHE B 1 58 ? 2.557 20.047 -15.938 1 92.94 58 PHE B CA 1
ATOM 3004 C C . PHE B 1 58 ? 1.466 21.016 -15.477 1 92.94 58 PHE B C 1
ATOM 3006 O O . PHE B 1 58 ? 0.591 21.391 -16.266 1 92.94 58 PHE B O 1
ATOM 3013 N N . GLY B 1 59 ? 1.443 21.312 -14.219 1 93.5 59 GLY B N 1
ATOM 3014 C CA . GLY B 1 59 ? 0.518 22.297 -13.688 1 93.5 59 GLY B CA 1
ATOM 3015 C C . GLY B 1 59 ? -0.859 21.734 -13.398 1 93.5 59 GLY B C 1
ATOM 3016 O O . GLY B 1 59 ? -1.849 22.469 -13.383 1 93.5 59 GLY B O 1
ATOM 3017 N N . LYS B 1 60 ? -0.917 20.422 -13.211 1 95.25 60 LYS B N 1
ATOM 3018 C CA . LYS B 1 60 ? -2.193 19.781 -12.93 1 95.25 60 LYS B CA 1
ATOM 3019 C C . LYS B 1 60 ? -2.262 19.312 -11.469 1 95.25 60 LYS B C 1
ATOM 3021 O O . LYS B 1 60 ? -1.248 18.922 -10.891 1 95.25 60 LYS B O 1
ATOM 3026 N N . ALA B 1 61 ? -3.523 19.438 -10.945 1 95.75 61 ALA B N 1
ATOM 3027 C CA . ALA B 1 61 ? -3.736 18.984 -9.57 1 95.75 61 ALA B CA 1
ATOM 3028 C C . ALA B 1 61 ? -4.434 17.641 -9.531 1 95.75 61 ALA B C 1
ATOM 3030 O O . ALA B 1 61 ? -5.324 17.359 -10.344 1 95.75 61 ALA B O 1
ATOM 3031 N N . SER B 1 62 ? -4.035 16.734 -8.719 1 96.5 62 SER B N 1
ATOM 3032 C CA . SER B 1 62 ? -4.691 15.477 -8.398 1 96.5 62 SER B CA 1
ATOM 3033 C C . SER B 1 62 ? -4.406 15.055 -6.957 1 96.5 62 SER B C 1
ATOM 3035 O O . SER B 1 62 ? -3.373 15.414 -6.391 1 96.5 62 SER B O 1
ATOM 3037 N N . CYS B 1 63 ? -5.391 14.328 -6.406 1 97.5 63 CYS B N 1
ATOM 3038 C CA . CYS B 1 63 ? -5.258 13.906 -5.016 1 97.5 63 CYS B CA 1
ATOM 3039 C C . CYS B 1 63 ? -5.473 12.398 -4.887 1 97.5 63 CYS B C 1
ATOM 3041 O O . CYS B 1 63 ? -6.184 11.797 -5.688 1 97.5 63 CYS B O 1
ATOM 3043 N N . ASP B 1 64 ? -4.82 11.859 -3.949 1 98.56 64 ASP B N 1
ATOM 3044 C CA . ASP B 1 64 ? -5.059 10.484 -3.535 1 98.56 64 ASP B CA 1
ATOM 3045 C C . ASP B 1 64 ? -5.809 10.43 -2.203 1 98.56 64 ASP B C 1
ATOM 3047 O O . ASP B 1 64 ? -5.648 11.32 -1.363 1 98.56 64 ASP B O 1
ATOM 3051 N N . CYS B 1 65 ? -6.605 9.391 -2.062 1 98.81 65 CYS B N 1
ATOM 3052 C CA . CYS B 1 65 ? -7.426 9.281 -0.858 1 98.81 65 CYS B CA 1
ATOM 3053 C C . CYS B 1 65 ? -7.66 7.82 -0.492 1 98.81 65 CYS B C 1
ATOM 3055 O O . CYS B 1 65 ? -7.906 6.988 -1.367 1 98.81 65 CYS B O 1
ATOM 3057 N N . THR B 1 66 ? -7.516 7.473 0.766 1 98.94 66 THR B N 1
ATOM 3058 C CA . THR B 1 66 ? -7.895 6.16 1.285 1 98.94 66 THR B CA 1
ATOM 3059 C C . THR B 1 66 ? -8.938 6.297 2.393 1 98.94 66 THR B C 1
ATOM 3061 O O . THR B 1 66 ? -8.773 7.109 3.307 1 98.94 66 THR B O 1
ATOM 3064 N N . LEU B 1 67 ? -9.961 5.555 2.266 1 98.81 67 LEU B N 1
ATOM 3065 C CA . LEU B 1 67 ? -11.031 5.457 3.258 1 98.81 67 LEU B CA 1
ATOM 3066 C C . LEU B 1 67 ? -11 4.102 3.953 1 98.81 67 LEU B C 1
ATOM 3068 O O . LEU B 1 67 ? -10.922 3.062 3.295 1 98.81 67 LEU B O 1
ATOM 3072 N N . VAL B 1 68 ? -11.008 4.121 5.273 1 98.62 68 VAL B N 1
ATOM 3073 C CA . VAL B 1 68 ? -11.094 2.918 6.094 1 98.62 68 VAL B CA 1
ATOM 3074 C C . VAL B 1 68 ? -12.336 2.988 6.984 1 98.62 68 VAL B C 1
ATOM 3076 O O . VAL B 1 68 ? -12.539 3.973 7.695 1 98.62 68 VAL B O 1
ATOM 3079 N N . GLN B 1 69 ? -13.117 2.002 6.906 1 97.69 69 GLN B N 1
ATOM 3080 C CA . GLN B 1 69 ? -14.297 1.899 7.754 1 97.69 69 GLN B CA 1
ATOM 3081 C C . GLN B 1 69 ? -14.359 0.545 8.453 1 97.69 69 GLN B C 1
ATOM 3083 O O . GLN B 1 69 ? -13.969 -0.473 7.883 1 97.69 69 GLN B O 1
ATOM 3088 N N . SER B 1 70 ? -14.68 0.604 9.625 1 94.81 70 SER B N 1
ATOM 3089 C CA . SER B 1 70 ? -14.859 -0.628 10.391 1 94.81 70 SER B CA 1
ATOM 3090 C C . SER B 1 70 ? -16.234 -0.68 11.039 1 94.81 70 SER B C 1
ATOM 3092 O O . SER B 1 70 ? -16.609 0.216 11.805 1 94.81 70 SER B O 1
ATOM 3094 N N . THR B 1 71 ? -16.984 -1.72 10.633 1 86.69 71 THR B N 1
ATOM 3095 C CA . THR B 1 71 ? -18.297 -1.989 11.227 1 86.69 71 THR B CA 1
ATOM 3096 C C . THR B 1 71 ? -18.344 -3.389 11.836 1 86.69 71 THR B C 1
ATOM 3098 O O . THR B 1 71 ? -18 -4.371 11.164 1 86.69 71 THR B O 1
ATOM 3101 N N . ASP B 1 72 ? -18.688 -3.523 13.086 1 82.31 72 ASP B N 1
ATOM 3102 C CA . ASP B 1 72 ? -18.812 -4.793 13.797 1 82.31 72 ASP B CA 1
ATOM 3103 C C . ASP B 1 72 ? -17.531 -5.605 13.695 1 82.31 72 ASP B C 1
ATOM 3105 O O . ASP B 1 72 ? -17.562 -6.809 13.438 1 82.31 72 ASP B O 1
ATOM 3109 N N . GLY B 1 73 ? -16.469 -4.891 13.656 1 81.44 73 GLY B N 1
ATOM 3110 C CA . GLY B 1 73 ? -15.18 -5.551 13.711 1 81.44 73 GLY B CA 1
ATOM 3111 C C . GLY B 1 73 ? -14.633 -5.891 12.336 1 81.44 73 GLY B C 1
ATOM 3112 O O . GLY B 1 73 ? -13.523 -6.418 12.227 1 81.44 73 GLY B O 1
ATOM 3113 N N . ALA B 1 74 ? -15.297 -5.57 11.328 1 88.69 74 ALA B N 1
ATOM 3114 C CA . ALA B 1 74 ? -14.844 -5.891 9.977 1 88.69 74 ALA B CA 1
ATOM 3115 C C . ALA B 1 74 ? -14.312 -4.645 9.266 1 88.69 74 ALA B C 1
ATOM 3117 O O . ALA B 1 74 ? -15.062 -3.699 9.016 1 88.69 74 ALA B O 1
ATOM 3118 N N . VAL B 1 75 ? -13.031 -4.645 8.953 1 95.25 75 VAL B N 1
ATOM 3119 C CA . VAL B 1 75 ? -12.359 -3.504 8.344 1 95.25 75 VAL B CA 1
ATOM 3120 C C . VAL B 1 75 ? -12.531 -3.555 6.824 1 95.25 75 VAL B C 1
ATOM 3122 O O . VAL B 1 75 ? -12.289 -4.59 6.199 1 95.25 75 VAL B O 1
ATOM 3125 N N . ASP B 1 76 ? -12.992 -2.498 6.273 1 96.25 76 ASP B N 1
ATOM 3126 C CA . ASP B 1 76 ? -13.109 -2.328 4.828 1 96.25 76 ASP B CA 1
ATOM 3127 C C . ASP B 1 76 ? -12.344 -1.094 4.359 1 96.25 76 ASP B C 1
ATOM 3129 O O . ASP B 1 76 ? -12.164 -0.141 5.121 1 96.25 76 ASP B O 1
ATOM 3133 N N . VAL B 1 77 ? -11.836 -1.186 3.131 1 98.12 77 VAL B N 1
ATOM 3134 C CA . VAL B 1 77 ? -10.922 -0.151 2.648 1 98.12 77 VAL B CA 1
ATOM 3135 C C . VAL B 1 77 ? -11.258 0.19 1.196 1 98.12 77 VAL B C 1
ATOM 3137 O O . VAL B 1 77 ? -11.594 -0.693 0.407 1 98.12 77 VAL B O 1
ATOM 3140 N N . LEU B 1 78 ? -11.164 1.466 0.859 1 98.56 78 LEU B N 1
ATOM 3141 C CA . LEU B 1 78 ? -11.148 1.909 -0.53 1 98.56 78 LEU B CA 1
ATOM 3142 C C . LEU B 1 78 ? -10.148 3.045 -0.728 1 98.56 78 LEU B C 1
ATOM 3144 O O . LEU B 1 78 ? -10.188 4.047 -0.008 1 98.56 78 LEU B O 1
ATOM 3148 N N . SER B 1 79 ? -9.273 2.875 -1.655 1 98.88 79 SER B N 1
ATOM 3149 C CA . SER B 1 79 ? -8.391 3.951 -2.088 1 98.88 79 SER B CA 1
ATOM 3150 C C . SER B 1 79 ? -8.758 4.438 -3.488 1 98.88 79 SER B C 1
ATOM 3152 O O . SER B 1 79 ? -8.961 3.631 -4.398 1 98.88 79 SER B O 1
ATOM 3154 N N . LEU B 1 80 ? -8.898 5.699 -3.631 1 98.75 80 LEU B N 1
ATOM 3155 C CA . LEU B 1 80 ? -9.016 6.336 -4.938 1 98.75 80 LEU B CA 1
ATOM 3156 C C . LEU B 1 80 ? -7.742 7.094 -5.293 1 98.75 80 LEU B C 1
ATOM 3158 O O . LEU B 1 80 ? -7.324 7.992 -4.555 1 98.75 80 LEU B O 1
ATOM 3162 N N . LEU B 1 81 ? -7.184 6.738 -6.449 1 98.75 81 LEU B N 1
ATOM 3163 C CA . LEU B 1 81 ? -5.926 7.34 -6.875 1 98.75 81 LEU B CA 1
ATOM 3164 C C . LEU B 1 81 ? -6.156 8.367 -7.977 1 98.75 81 LEU B C 1
ATOM 3166 O O . LEU B 1 81 ? -6.875 8.094 -8.945 1 98.75 81 LEU B O 1
ATOM 3170 N N . GLY B 1 82 ? -5.598 9.531 -7.773 1 98.06 82 GLY B N 1
ATOM 3171 C CA . GLY B 1 82 ? -5.578 10.555 -8.812 1 98.06 82 GLY B CA 1
ATOM 3172 C C . GLY B 1 82 ? -6.914 11.258 -8.977 1 98.06 82 GLY B C 1
ATOM 3173 O O . GLY B 1 82 ? -7.363 11.484 -10.102 1 98.06 82 GLY B O 1
ATOM 3174 N N . VAL B 1 83 ? -7.605 11.539 -7.887 1 98.12 83 VAL B N 1
ATOM 3175 C CA . VAL B 1 83 ? -8.82 12.344 -7.957 1 98.12 83 VAL B CA 1
ATOM 3176 C C . VAL B 1 83 ? -8.469 13.766 -8.391 1 98.12 83 VAL B C 1
ATOM 3178 O O . VAL B 1 83 ? -7.785 14.492 -7.668 1 98.12 83 VAL B O 1
ATOM 3181 N N . ASP B 1 84 ? -8.969 14.211 -9.547 1 96.81 84 ASP B N 1
ATOM 3182 C CA . ASP B 1 84 ? -8.461 15.461 -10.102 1 96.81 84 ASP B CA 1
ATOM 3183 C C . ASP B 1 84 ? -9.594 16.453 -10.336 1 96.81 84 ASP B C 1
ATOM 3185 O O . ASP B 1 84 ? -9.375 17.531 -10.906 1 96.81 84 ASP B O 1
ATOM 3189 N N . ASP B 1 85 ? -10.789 16.094 -9.836 1 96.69 85 ASP B N 1
ATOM 3190 C CA . ASP B 1 85 ? -11.891 17 -10.18 1 96.69 85 ASP B CA 1
ATOM 3191 C C . ASP B 1 85 ? -12.844 17.172 -9 1 96.69 85 ASP B C 1
ATOM 3193 O O . ASP B 1 85 ? -14 17.562 -9.188 1 96.69 85 ASP B O 1
ATOM 3197 N N . LYS B 1 86 ? -12.461 16.719 -7.859 1 96.81 86 LYS B N 1
ATOM 3198 C CA . LYS B 1 86 ? -13.289 16.859 -6.664 1 96.81 86 LYS B CA 1
ATOM 3199 C C . LYS B 1 86 ? -12.562 17.625 -5.574 1 96.81 86 LYS B C 1
ATOM 3201 O O . LYS B 1 86 ? -11.445 17.281 -5.195 1 96.81 86 LYS B O 1
ATOM 3206 N N . THR B 1 87 ? -13.219 18.609 -4.992 1 96.88 87 THR B N 1
ATOM 3207 C CA . THR B 1 87 ? -12.609 19.438 -3.961 1 96.88 87 THR B CA 1
ATOM 3208 C C . THR B 1 87 ? -12.609 18.719 -2.615 1 96.88 87 THR B C 1
ATOM 3210 O O . THR B 1 87 ? -11.945 19.156 -1.672 1 96.88 87 THR B O 1
ATOM 3213 N N . SER B 1 88 ? -13.359 17.672 -2.539 1 96.94 88 SER B N 1
ATOM 3214 C CA . SER B 1 88 ? -13.391 16.828 -1.344 1 96.94 88 SER B CA 1
ATOM 3215 C C . SER B 1 88 ? -13.188 15.359 -1.694 1 96.94 88 SER B C 1
ATOM 3217 O O . SER B 1 88 ? -14.156 14.602 -1.765 1 96.94 88 SER B O 1
ATOM 3219 N N . PRO B 1 89 ? -11.922 14.961 -1.813 1 97.94 89 PRO B N 1
ATOM 3220 C CA . PRO B 1 89 ? -11.641 13.57 -2.182 1 97.94 89 PRO B CA 1
ATOM 3221 C C . PRO B 1 89 ? -12.25 12.562 -1.215 1 97.94 89 PRO B C 1
ATOM 3223 O O . PRO B 1 89 ? -12.695 11.492 -1.633 1 97.94 89 PRO B O 1
ATOM 3226 N N . THR B 1 90 ? -12.32 12.859 0.049 1 98.38 90 THR B N 1
ATOM 3227 C CA . THR B 1 90 ? -12.875 11.938 1.032 1 98.38 90 THR B CA 1
ATOM 3228 C C . THR B 1 90 ? -14.367 11.727 0.783 1 98.38 90 THR B C 1
ATOM 3230 O O . THR B 1 90 ? -14.852 10.586 0.821 1 98.38 90 THR B O 1
ATOM 3233 N N . ARG B 1 91 ? -15.047 12.805 0.535 1 97.12 91 ARG B N 1
ATOM 3234 C CA . ARG B 1 91 ? -16.469 12.672 0.213 1 97.12 91 ARG B CA 1
ATOM 3235 C C . ARG B 1 91 ? -16.672 11.812 -1.027 1 97.12 91 ARG B C 1
ATOM 3237 O O . ARG B 1 91 ? -17.578 10.977 -1.068 1 97.12 91 ARG B O 1
ATOM 3244 N N . GLU B 1 92 ? -15.836 12.086 -2.031 1 97.88 92 GLU B N 1
ATOM 3245 C CA . GLU B 1 92 ? -15.93 11.289 -3.25 1 97.88 92 GLU B CA 1
ATOM 3246 C C . GLU B 1 92 ? -15.672 9.805 -2.965 1 97.88 92 GLU B C 1
ATOM 3248 O O . GLU B 1 92 ? -16.375 8.938 -3.488 1 97.88 92 GLU B O 1
ATOM 3253 N N . CYS B 1 93 ? -14.719 9.539 -2.15 1 98.06 93 CYS B N 1
ATOM 3254 C CA . CYS B 1 93 ? -14.391 8.164 -1.791 1 98.06 93 CYS B CA 1
ATOM 3255 C C . CYS B 1 93 ? -15.555 7.492 -1.082 1 98.06 93 CYS B C 1
ATOM 3257 O O . CYS B 1 93 ? -15.867 6.332 -1.349 1 98.06 93 CYS B O 1
ATOM 3259 N N . VAL B 1 94 ? -16.172 8.188 -0.154 1 97.69 94 VAL B N 1
ATOM 3260 C CA . VAL B 1 94 ? -17.328 7.656 0.573 1 97.69 94 VAL B CA 1
ATOM 3261 C C . VAL B 1 94 ? -18.438 7.297 -0.409 1 97.69 94 VAL B C 1
ATOM 3263 O O . VAL B 1 94 ? -19.047 6.227 -0.311 1 97.69 94 VAL B O 1
ATOM 3266 N N . GLN B 1 95 ? -18.672 8.141 -1.366 1 97 95 GLN B N 1
ATOM 3267 C CA . GLN B 1 95 ? -19.734 7.934 -2.332 1 97 95 GLN B CA 1
ATOM 3268 C C . GLN B 1 95 ? -19.422 6.766 -3.266 1 97 95 GLN B C 1
ATOM 3270 O O . GLN B 1 95 ? -20.297 5.934 -3.537 1 97 95 GLN B O 1
ATOM 3275 N N . VAL B 1 96 ? -18.234 6.77 -3.748 1 97.25 96 VAL B N 1
ATOM 3276 C CA . VAL B 1 96 ? -17.828 5.684 -4.637 1 97.25 96 VAL B CA 1
ATOM 3277 C C . VAL B 1 96 ? -17.922 4.352 -3.898 1 97.25 96 VAL B C 1
ATOM 3279 O O . VAL B 1 96 ? -18.406 3.359 -4.449 1 97.25 96 VAL B O 1
ATOM 3282 N N . LYS B 1 97 ? -17.453 4.348 -2.678 1 96.75 97 LYS B N 1
ATOM 3283 C CA . LYS B 1 97 ? -17.516 3.121 -1.888 1 96.75 97 LYS B CA 1
ATOM 3284 C C . LYS B 1 97 ? -18.953 2.643 -1.721 1 96.75 97 LYS B C 1
ATOM 3286 O O . LYS B 1 97 ? -19.234 1.446 -1.817 1 96.75 97 LYS B O 1
ATOM 3291 N N . LYS B 1 98 ? -19.844 3.559 -1.421 1 95.44 98 LYS B N 1
ATOM 3292 C CA . LYS B 1 98 ? -21.25 3.201 -1.273 1 95.44 98 LYS B CA 1
ATOM 3293 C C . LYS B 1 98 ? -21.781 2.527 -2.535 1 95.44 98 LYS B C 1
ATOM 3295 O O . LYS B 1 98 ? -22.484 1.509 -2.457 1 95.44 98 LYS B O 1
ATOM 3300 N N . LYS B 1 99 ? -21.484 3.074 -3.645 1 94.19 99 LYS B N 1
ATOM 3301 C CA . LYS B 1 99 ? -21.938 2.518 -4.914 1 94.19 99 LYS B CA 1
ATOM 3302 C C . LYS B 1 99 ? -21.344 1.132 -5.152 1 94.19 99 LYS B C 1
ATOM 3304 O O . LYS B 1 99 ? -22.031 0.232 -5.641 1 94.19 99 LYS B O 1
ATOM 3309 N N . ILE B 1 100 ? -20.078 0.992 -4.828 1 92.94 100 ILE B N 1
ATOM 3310 C CA . ILE B 1 100 ? -19.406 -0.299 -4.98 1 92.94 100 ILE B CA 1
ATOM 3311 C C . ILE B 1 100 ? -20.047 -1.321 -4.043 1 92.94 100 ILE B C 1
ATOM 3313 O O . ILE B 1 100 ? -20.312 -2.459 -4.441 1 92.94 100 ILE B O 1
ATOM 3317 N N . ASP B 1 101 ? -20.297 -0.909 -2.793 1 91.75 101 ASP B N 1
ATOM 3318 C CA . ASP B 1 101 ? -20.953 -1.793 -1.831 1 91.75 101 ASP B CA 1
ATOM 3319 C C . ASP B 1 101 ? -22.312 -2.248 -2.342 1 91.75 101 ASP B C 1
ATOM 3321 O O . ASP B 1 101 ? -22.672 -3.42 -2.203 1 91.75 101 ASP B O 1
ATOM 3325 N N . ASP B 1 102 ? -23.031 -1.37 -2.934 1 90.19 102 ASP B N 1
ATOM 3326 C CA . ASP B 1 102 ? -24.344 -1.688 -3.475 1 90.19 102 ASP B CA 1
ATOM 3327 C C . ASP B 1 102 ? -24.25 -2.695 -4.617 1 90.19 102 ASP B C 1
ATOM 3329 O O . ASP B 1 102 ? -25.047 -3.629 -4.703 1 90.19 102 ASP B O 1
ATOM 3333 N N . GLU B 1 103 ? -23.328 -2.492 -5.438 1 84.38 103 GLU B N 1
ATOM 3334 C CA . GLU B 1 103 ? -23.125 -3.391 -6.574 1 84.38 103 GLU B CA 1
ATOM 3335 C C . GLU B 1 103 ? -22.766 -4.797 -6.109 1 84.38 103 GLU B C 1
ATOM 3337 O O . GLU B 1 103 ? -23.219 -5.785 -6.68 1 84.38 103 GLU B O 1
ATOM 3342 N N . PHE B 1 104 ? -22 -4.934 -5.125 1 84.75 104 PHE B N 1
ATOM 3343 C CA . PHE B 1 104 ? -21.484 -6.227 -4.691 1 84.75 104 PHE B CA 1
ATOM 3344 C C . PHE B 1 104 ? -22.422 -6.867 -3.678 1 84.75 104 PHE B C 1
ATOM 3346 O O . PHE B 1 104 ? -22.25 -8.031 -3.314 1 84.75 104 PHE B O 1
ATOM 3353 N N . SER B 1 105 ? -23.375 -6.172 -3.146 1 78.69 105 SER B N 1
ATOM 3354 C CA . SER B 1 105 ? -24.391 -6.746 -2.275 1 78.69 105 SER B CA 1
ATOM 3355 C C . SER B 1 105 ? -25.438 -7.504 -3.08 1 78.69 105 SER B C 1
ATOM 3357 O O . SER B 1 105 ? -26.094 -8.414 -2.562 1 78.69 105 SER B O 1
ATOM 3359 N N . SER B 1 106 ? -25.812 -7.113 -4.148 1 64.88 106 SER B N 1
ATOM 3360 C CA . SER B 1 106 ? -26.906 -7.656 -4.945 1 64.88 106 SER B CA 1
ATOM 3361 C C . SER B 1 106 ? -26.438 -8.828 -5.805 1 64.88 106 SER B C 1
ATOM 3363 O O . SER B 1 106 ? -27.219 -9.734 -6.109 1 64.88 106 SER B O 1
ATOM 3365 N N . VAL B 1 107 ? -25.469 -8.602 -6.52 1 55.69 1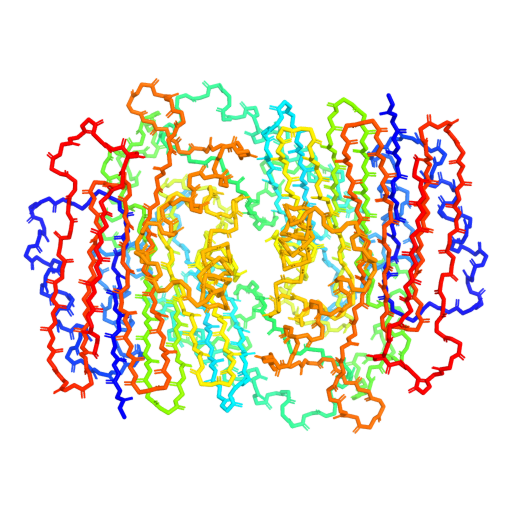07 VAL B N 1
ATOM 3366 C CA . VAL B 1 107 ? -25.172 -9.383 -7.711 1 55.69 107 VAL B CA 1
ATOM 3367 C C . VAL B 1 107 ? -24.5 -10.695 -7.312 1 55.69 107 VAL B C 1
ATOM 3369 O O . VAL B 1 107 ? -23.75 -10.742 -6.336 1 55.69 107 VAL B O 1
ATOM 3372 N N . ASP B 1 108 ? -25.031 -11.695 -7.887 1 54.69 108 ASP B N 1
ATOM 3373 C CA . ASP B 1 108 ? -24.281 -12.945 -8.023 1 54.69 108 ASP B CA 1
ATOM 3374 C C . ASP B 1 108 ? -22.844 -12.68 -8.461 1 54.69 108 ASP B C 1
ATOM 3376 O O . ASP B 1 108 ? -22.609 -12.141 -9.539 1 54.69 108 ASP B O 1
ATOM 3380 N N . LYS B 1 109 ? -21.891 -12.367 -7.52 1 56.59 109 LYS B N 1
ATOM 3381 C CA . LYS B 1 109 ? -20.547 -11.789 -7.582 1 56.59 109 LYS B CA 1
ATOM 3382 C C . LYS B 1 109 ? -19.641 -12.594 -8.516 1 56.59 109 LYS B C 1
ATOM 3384 O O . LYS B 1 109 ? -18.469 -12.273 -8.672 1 56.59 109 LYS B O 1
ATOM 3389 N N . LEU B 1 110 ? -20.312 -13.039 -9.68 1 52.94 110 LEU B N 1
ATOM 3390 C CA . LEU B 1 110 ? -19.5 -13.789 -10.633 1 52.94 110 LEU B CA 1
ATOM 3391 C C . LEU B 1 110 ? -18.141 -14.125 -10.039 1 52.94 110 LEU B C 1
ATOM 3393 O O . LEU B 1 110 ? -17.141 -14.18 -10.766 1 52.94 110 LEU B O 1
ATOM 3397 N N . GLY B 1 111 ? -18.078 -14.086 -8.664 1 58 111 GLY B N 1
ATOM 3398 C CA . GLY B 1 111 ? -16.797 -14.414 -8.078 1 58 111 GLY B CA 1
ATOM 3399 C C . GLY B 1 111 ? -15.844 -13.227 -8.016 1 58 111 GLY B C 1
ATOM 3400 O O . GLY B 1 111 ? -14.672 -13.383 -7.656 1 58 111 GLY B O 1
ATOM 3401 N N . LEU B 1 112 ? -16.453 -12.047 -8.438 1 69.88 112 LEU B N 1
ATOM 3402 C CA . LEU B 1 112 ? -15.609 -10.859 -8.43 1 69.88 112 LEU B CA 1
ATOM 3403 C C . LEU B 1 112 ? -15.438 -10.32 -7.016 1 69.88 112 LEU B C 1
ATOM 3405 O O . LEU B 1 112 ? -16.375 -10.367 -6.215 1 69.88 112 LEU B O 1
ATOM 3409 N N . SER B 1 113 ? -14.172 -10.023 -6.801 1 80.19 113 SER B N 1
ATOM 3410 C CA . SER B 1 113 ? -13.883 -9.398 -5.512 1 80.19 113 SER B CA 1
ATOM 3411 C C . SER B 1 113 ? -14.117 -7.895 -5.559 1 80.19 113 SER B C 1
ATOM 3413 O O . SER B 1 113 ? -13.852 -7.254 -6.578 1 80.19 113 SER B O 1
ATOM 3415 N N . LYS B 1 114 ? -14.742 -7.457 -4.516 1 89.44 114 LYS B N 1
ATOM 3416 C CA . LYS B 1 114 ? -14.906 -6.016 -4.348 1 89.44 114 LYS B CA 1
ATOM 3417 C C . LYS B 1 114 ? -13.562 -5.301 -4.379 1 89.44 114 LYS B C 1
ATOM 3419 O O . LYS B 1 114 ? -12.648 -5.656 -3.633 1 89.44 114 LYS B O 1
ATOM 3424 N N . PRO B 1 115 ? -13.414 -4.254 -5.277 1 94.44 115 PRO B N 1
ATOM 3425 C CA . PRO B 1 115 ? -12.117 -3.59 -5.379 1 94.44 115 PRO B CA 1
ATOM 3426 C C . PRO B 1 115 ? -11.766 -2.777 -4.133 1 94.44 115 PRO B C 1
ATOM 3428 O O . PRO B 1 115 ? -12.648 -2.168 -3.523 1 94.44 115 PRO B O 1
ATOM 3431 N N . THR B 1 116 ? -10.453 -2.723 -3.838 1 97.44 116 THR B N 1
ATOM 3432 C CA . THR B 1 116 ? -9.945 -1.971 -2.697 1 97.44 116 THR B CA 1
ATOM 3433 C C . THR B 1 116 ? -9.203 -0.721 -3.16 1 97.44 116 THR B C 1
ATOM 3435 O O . THR B 1 116 ? -9.117 0.264 -2.424 1 97.44 116 THR B O 1
ATOM 3438 N N . VAL B 1 117 ? -8.656 -0.729 -4.312 1 98.69 117 VAL B N 1
ATOM 3439 C CA . VAL B 1 117 ? -7.898 0.393 -4.863 1 98.69 117 VAL B CA 1
ATOM 3440 C C . VAL B 1 117 ? -8.297 0.619 -6.32 1 98.69 117 VAL B C 1
ATOM 3442 O O . VAL B 1 117 ? -8.297 -0.316 -7.125 1 98.69 117 VAL B O 1
ATOM 3445 N N . LEU B 1 118 ? -8.648 1.845 -6.648 1 98.31 118 LEU B N 1
ATOM 3446 C CA . LEU B 1 118 ? -9.109 2.176 -7.992 1 98.31 118 LEU B CA 1
ATOM 3447 C C . LEU B 1 118 ? -8.422 3.434 -8.508 1 98.31 118 LEU B C 1
ATOM 3449 O O . LEU B 1 118 ? -8.242 4.398 -7.762 1 98.31 118 LEU B O 1
ATOM 3453 N N . GLN B 1 119 ? -7.973 3.379 -9.734 1 98.38 119 GLN B N 1
ATOM 3454 C CA . GLN B 1 119 ? -7.613 4.609 -10.43 1 98.38 119 GLN B CA 1
ATOM 3455 C C . GLN B 1 119 ? -8.859 5.418 -10.789 1 98.38 119 GLN B C 1
ATOM 3457 O O . GLN B 1 119 ? -9.672 4.977 -11.602 1 98.38 119 GLN B O 1
ATOM 3462 N N . TYR B 1 120 ? -8.945 6.574 -10.328 1 97.81 120 TYR B N 1
ATOM 3463 C CA . TYR B 1 120 ? -10.18 7.352 -10.336 1 97.81 120 TYR B CA 1
ATOM 3464 C C . TYR B 1 120 ? -10.625 7.645 -11.766 1 97.81 120 TYR B C 1
ATOM 3466 O O . TYR B 1 120 ? -11.805 7.527 -12.086 1 97.81 120 TYR B O 1
ATOM 3474 N N . GLU B 1 121 ? -9.703 8 -12.594 1 95.94 121 GLU B N 1
ATOM 3475 C CA . GLU B 1 121 ? -10.023 8.398 -13.961 1 95.94 121 GLU B CA 1
ATOM 3476 C C . GLU B 1 121 ? -10.75 7.285 -14.703 1 95.94 121 GLU B C 1
ATOM 3478 O O . GLU B 1 121 ? -11.539 7.547 -15.617 1 95.94 121 GLU B O 1
ATOM 3483 N N . LYS B 1 122 ? -10.516 6.074 -14.266 1 96.38 122 LYS B N 1
ATOM 3484 C CA . LYS B 1 122 ? -11.07 4.926 -14.984 1 96.38 122 LYS B CA 1
ATOM 3485 C C . LYS B 1 122 ? -12.477 4.605 -14.5 1 96.38 122 LYS B C 1
ATOM 3487 O O . LYS B 1 122 ? -13.219 3.873 -15.164 1 96.38 122 LYS B O 1
ATOM 3492 N N . ILE B 1 123 ? -12.875 5.172 -13.359 1 94.62 123 ILE B N 1
ATOM 3493 C CA . ILE B 1 123 ? -14.164 4.766 -12.805 1 94.62 123 ILE B CA 1
ATOM 3494 C C . ILE B 1 123 ? -15.07 5.984 -12.648 1 94.62 123 ILE B C 1
ATOM 3496 O O . ILE B 1 123 ? -16.266 5.848 -12.359 1 94.62 123 ILE B O 1
ATOM 3500 N N . ARG B 1 124 ? -14.578 7.191 -12.789 1 95.25 124 ARG B N 1
ATOM 3501 C CA . ARG B 1 124 ? -15.289 8.406 -12.414 1 95.25 124 ARG B CA 1
ATOM 3502 C C . ARG B 1 124 ? -16.609 8.531 -13.18 1 95.25 124 ARG B C 1
ATOM 3504 O O . ARG B 1 124 ? -17.609 8.984 -12.625 1 95.25 124 ARG B O 1
ATOM 3511 N N . ASP B 1 125 ? -16.656 8.086 -14.422 1 92.19 125 ASP B N 1
ATOM 3512 C CA . ASP B 1 125 ? -17.875 8.242 -15.219 1 92.19 125 ASP B CA 1
ATOM 3513 C C . ASP B 1 125 ? -18.984 7.32 -14.727 1 92.19 125 ASP B C 1
ATOM 3515 O O . ASP B 1 125 ? -20.156 7.695 -14.742 1 92.19 125 ASP B O 1
ATOM 3519 N N . GLN B 1 126 ? -18.609 6.188 -14.25 1 89.56 126 GLN B N 1
ATOM 3520 C CA . GLN B 1 126 ? -19.609 5.195 -13.859 1 89.56 126 GLN B CA 1
ATOM 3521 C C . GLN B 1 126 ? -19.922 5.285 -12.367 1 89.56 126 GLN B C 1
ATOM 3523 O O . GLN B 1 126 ? -21.047 5.066 -11.945 1 89.56 126 GLN B O 1
ATOM 3528 N N . PHE B 1 127 ? -18.906 5.699 -11.625 1 91.94 127 PHE B N 1
ATOM 3529 C CA . PHE B 1 127 ? -19.094 5.555 -10.188 1 91.94 127 PHE B CA 1
ATOM 3530 C C . PHE B 1 127 ? -18.875 6.887 -9.477 1 91.94 127 PHE B C 1
ATOM 3532 O O . PHE B 1 127 ? -19.203 7.023 -8.297 1 91.94 127 PHE B O 1
ATOM 3539 N N . GLY B 1 128 ? -18.312 7.852 -10.211 1 90.25 128 GLY B N 1
ATOM 3540 C CA . GLY B 1 128 ? -18.094 9.156 -9.602 1 90.25 128 GLY B CA 1
ATOM 3541 C C . GLY B 1 128 ? -19.359 9.953 -9.422 1 90.25 128 GLY B C 1
ATOM 3542 O O . GLY B 1 128 ? -20.406 9.602 -9.977 1 90.25 128 GLY B O 1
ATOM 3543 N N . THR B 1 129 ? -19.094 10.938 -8.57 1 86.12 129 THR B N 1
ATOM 3544 C CA . THR B 1 129 ? -20.219 11.852 -8.398 1 86.12 129 THR B CA 1
ATOM 3545 C C . THR B 1 129 ? -20.25 12.891 -9.516 1 86.12 129 THR B C 1
ATOM 3547 O O . THR B 1 129 ? -19.203 13.195 -10.109 1 86.12 129 THR B O 1
ATOM 3550 N N . GLY B 1 130 ? -21.25 13.102 -10.242 1 80.12 130 GLY B N 1
ATOM 3551 C CA . GLY B 1 130 ? -21.438 13.914 -11.43 1 80.12 130 GLY B CA 1
ATOM 3552 C C . GLY B 1 130 ? -20.891 15.32 -11.289 1 80.12 130 GLY B C 1
ATOM 3553 O O . GLY B 1 130 ? -20.547 15.961 -12.281 1 80.12 130 GLY B O 1
ATOM 3554 N N . GLU B 1 131 ? -20.453 15.875 -10.156 1 85.56 131 GLU B N 1
ATOM 3555 C CA . GLU B 1 131 ? -19.984 17.25 -10.016 1 85.56 131 GLU B CA 1
ATOM 3556 C C . GLU B 1 131 ? -18.469 17.328 -10.109 1 85.56 131 GLU B C 1
ATOM 3558 O O . GLU B 1 131 ? -17.766 16.453 -9.594 1 85.56 131 GLU B O 1
ATOM 3563 N N . SER B 1 132 ? -18.031 18.25 -11.125 1 91 132 SER B N 1
ATOM 3564 C CA . SER B 1 132 ? -16.594 18.484 -11.273 1 91 132 SER B CA 1
ATOM 3565 C C . SER B 1 132 ? -16.234 19.906 -10.844 1 91 132 SER B C 1
ATOM 3567 O O . SER B 1 132 ? -16.984 20.844 -11.094 1 91 132 SER B O 1
ATOM 3569 N N . SER B 1 133 ? -15.148 20 -10.188 1 92.88 133 SER B N 1
ATOM 3570 C CA . SER B 1 133 ? -14.617 21.281 -9.734 1 92.88 133 SER B CA 1
ATOM 3571 C C . SER B 1 133 ? -13.133 21.406 -10.047 1 92.88 133 SER B C 1
ATOM 3573 O O . SER B 1 133 ? -12.422 20.406 -10.148 1 92.88 133 SER B O 1
ATOM 3575 N N . SER B 1 134 ? -12.758 22.656 -10.219 1 92.88 134 SER B N 1
ATOM 3576 C CA . SER B 1 134 ? -11.32 22.906 -10.336 1 92.88 134 SER B CA 1
ATOM 3577 C C . SER B 1 134 ? -10.633 22.797 -8.977 1 92.88 134 SER B C 1
ATOM 3579 O O . SER B 1 134 ? -11.156 23.281 -7.973 1 92.88 134 SER B O 1
ATOM 3581 N N . LEU B 1 135 ? -9.516 22.172 -9 1 96.12 135 LEU B N 1
ATOM 3582 C CA . LEU B 1 135 ? -8.734 22.047 -7.777 1 96.12 135 LEU B CA 1
ATOM 3583 C C . LEU B 1 135 ? -7.645 23.109 -7.711 1 96.12 135 LEU B C 1
ATOM 3585 O O . LEU B 1 135 ? -7.031 23.312 -6.66 1 96.12 135 LEU B O 1
ATOM 3589 N N . VAL B 1 136 ? -7.418 23.812 -8.773 1 95.12 136 VAL B N 1
ATOM 3590 C CA . VAL B 1 136 ? -6.312 24.766 -8.875 1 95.12 136 VAL B CA 1
ATOM 3591 C C . VAL B 1 136 ? -6.738 26.125 -8.32 1 95.12 136 VAL B C 1
ATOM 3593 O O . VAL B 1 136 ? -7.598 26.797 -8.891 1 95.12 136 VAL B O 1
ATOM 3596 N N . SER B 1 137 ? -6.105 26.453 -7.258 1 93.62 137 SER B N 1
ATOM 3597 C CA . SER B 1 137 ? -6.34 27.781 -6.695 1 93.62 137 SER B CA 1
ATOM 3598 C C . SER B 1 137 ? -5.426 28.812 -7.332 1 93.62 137 SER B C 1
ATOM 3600 O O . SER B 1 137 ? -4.449 28.469 -7.992 1 93.62 137 SER B O 1
ATOM 3602 N N . SER B 1 138 ? -5.75 30.109 -7.078 1 93.38 138 SER B N 1
ATOM 3603 C CA . SER B 1 138 ? -4.898 31.172 -7.574 1 93.38 138 SER B CA 1
ATOM 3604 C C . SER B 1 138 ? -3.502 31.109 -6.965 1 93.38 138 SER B C 1
ATOM 3606 O O . SER B 1 138 ? -2.506 31.328 -7.656 1 93.38 138 SER B O 1
ATOM 3608 N N . ASN B 1 139 ? -3.492 30.75 -5.742 1 90.12 139 ASN B N 1
ATOM 3609 C CA . ASN B 1 139 ? -2.213 30.641 -5.047 1 90.12 139 ASN B CA 1
ATOM 3610 C C . ASN B 1 139 ? -1.356 29.516 -5.613 1 90.12 139 ASN B C 1
ATOM 3612 O O . ASN B 1 139 ? -0.162 29.703 -5.852 1 90.12 139 ASN B O 1
ATOM 3616 N N . SER B 1 140 ? -1.96 28.375 -5.824 1 89.19 140 SER B N 1
ATOM 3617 C CA . SER B 1 140 ? -1.209 27.234 -6.344 1 89.19 140 SER B CA 1
ATOM 3618 C C . SER B 1 140 ? -0.72 27.5 -7.766 1 89.19 140 SER B C 1
ATOM 3620 O O . SER B 1 140 ? 0.375 27.062 -8.141 1 89.19 140 SER B O 1
ATOM 3622 N N . LYS B 1 141 ? -1.508 28.188 -8.516 1 92.62 141 LYS B N 1
ATOM 3623 C CA . LYS B 1 141 ? -1.111 28.531 -9.883 1 92.62 141 LYS B CA 1
ATOM 3624 C C . LYS B 1 141 ? 0.069 29.5 -9.875 1 92.62 141 LYS B C 1
ATOM 3626 O O . LYS B 1 141 ? 1.006 29.344 -10.664 1 92.62 141 LYS B O 1
ATOM 3631 N N . ALA B 1 142 ? -0.022 30.453 -9.047 1 91.12 142 ALA B N 1
ATOM 3632 C CA . ALA B 1 142 ? 1.053 31.438 -8.938 1 91.12 142 ALA B CA 1
ATOM 3633 C C . ALA B 1 142 ? 2.365 30.781 -8.531 1 91.12 142 ALA B C 1
ATOM 3635 O O . ALA B 1 142 ? 3.424 31.094 -9.078 1 91.12 142 ALA B O 1
ATOM 3636 N N . LEU B 1 143 ? 2.238 29.922 -7.566 1 86.75 143 LEU B N 1
ATOM 3637 C CA . LEU B 1 143 ? 3.416 29.203 -7.113 1 86.75 143 LEU B CA 1
ATOM 3638 C C . LEU B 1 143 ? 4.012 28.375 -8.25 1 86.75 143 LEU B C 1
ATOM 3640 O O . LEU B 1 143 ? 5.23 28.328 -8.422 1 86.75 143 LEU B O 1
ATOM 3644 N N . TYR B 1 144 ? 3.217 27.688 -8.992 1 89.75 144 TYR B N 1
ATOM 3645 C CA . TYR B 1 144 ? 3.65 26.859 -10.125 1 89.75 144 TYR B CA 1
ATOM 3646 C C . TYR B 1 144 ? 4.371 27.719 -11.164 1 89.75 144 TYR B C 1
ATOM 3648 O O . TYR B 1 144 ? 5.457 27.344 -11.625 1 89.75 144 TYR B O 1
ATOM 3656 N N . GLU B 1 145 ? 3.805 28.828 -11.492 1 91.44 145 GLU B N 1
ATOM 3657 C CA . GLU B 1 145 ? 4.387 29.703 -12.516 1 91.44 145 GLU B CA 1
ATOM 3658 C C . GLU B 1 145 ? 5.746 30.234 -12.07 1 91.44 145 GLU B C 1
ATOM 3660 O O . GLU B 1 145 ? 6.648 30.406 -12.891 1 91.44 145 GLU B O 1
ATOM 3665 N N . LYS B 1 146 ? 5.84 30.406 -10.852 1 86.25 146 LYS B N 1
ATOM 3666 C CA . LYS B 1 146 ? 7.074 30.953 -10.297 1 86.25 146 LYS B CA 1
ATOM 3667 C C . LYS B 1 146 ? 8.195 29.922 -10.305 1 86.25 146 LYS B C 1
ATOM 3669 O O . LYS B 1 146 ? 9.352 30.25 -10.539 1 86.25 146 LYS B O 1
ATOM 3674 N N . TYR B 1 147 ? 7.82 28.656 -10.086 1 83.25 147 TYR B N 1
ATOM 3675 C CA . TYR B 1 147 ? 8.875 27.688 -9.781 1 83.25 147 TYR B CA 1
ATOM 3676 C C . TYR B 1 147 ? 8.992 26.656 -10.891 1 83.25 147 TYR B C 1
ATOM 3678 O O . TYR B 1 147 ? 9.922 25.844 -10.891 1 83.25 147 TYR B O 1
ATOM 3686 N N . LYS B 1 148 ? 8.164 26.641 -11.836 1 82.5 148 LYS B N 1
ATOM 3687 C CA . LYS B 1 148 ? 8.141 25.594 -12.852 1 82.5 148 LYS B CA 1
ATOM 3688 C C . LYS B 1 148 ? 9.461 25.531 -13.602 1 82.5 148 LYS B C 1
ATOM 3690 O O . LYS B 1 148 ? 9.852 24.469 -14.102 1 82.5 148 LYS B O 1
ATOM 3695 N N . ASN B 1 149 ? 10.133 26.672 -13.68 1 78.56 149 ASN B N 1
ATOM 3696 C CA . ASN B 1 149 ? 11.367 26.719 -14.461 1 78.56 149 ASN B CA 1
ATOM 3697 C C . ASN B 1 149 ? 12.594 26.75 -13.562 1 78.56 149 ASN B C 1
ATOM 3699 O O . ASN B 1 149 ? 13.727 26.859 -14.047 1 78.56 149 ASN B O 1
ATOM 3703 N N . LEU B 1 150 ? 12.234 26.797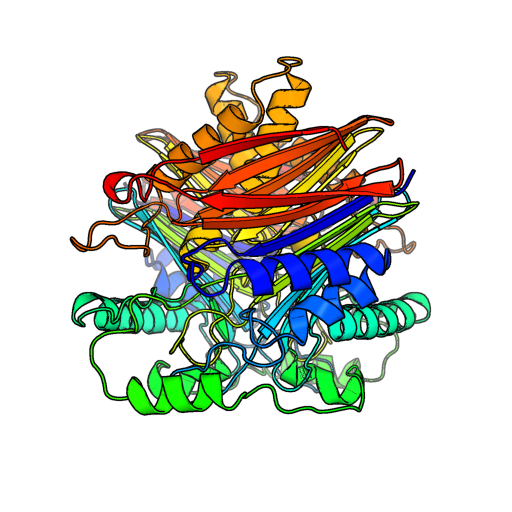 -12.273 1 66.38 150 LEU B N 1
ATOM 3704 C CA . LEU B 1 150 ? 13.359 26.938 -11.352 1 66.38 150 LEU B CA 1
ATOM 3705 C C . LEU B 1 150 ? 13.906 25.578 -10.961 1 66.38 150 LEU B C 1
ATOM 3707 O O . LEU B 1 150 ? 13.188 24.578 -10.984 1 66.38 150 LEU B O 1
ATOM 3711 N N . THR B 1 151 ? 15.227 25.625 -10.742 1 59.97 151 THR B N 1
ATOM 3712 C CA . THR B 1 151 ? 15.945 24.406 -10.398 1 59.97 151 THR B CA 1
ATOM 3713 C C . THR B 1 151 ? 15.781 24.078 -8.914 1 59.97 151 THR B C 1
ATOM 3715 O O . THR B 1 151 ? 16.203 23.016 -8.453 1 59.97 151 THR B O 1
ATOM 3718 N N . SER B 1 152 ? 15.234 25.141 -8.117 1 56.47 152 SER B N 1
ATOM 3719 C CA . SER B 1 152 ? 15.086 24.891 -6.688 1 56.47 152 SER B CA 1
ATOM 3720 C C . SER B 1 152 ? 13.625 24.969 -6.262 1 56.47 152 SER B C 1
ATOM 3722 O O . SER B 1 152 ? 12.867 25.797 -6.762 1 56.47 152 SER B O 1
ATOM 3724 N N . ALA B 1 153 ? 13.133 23.875 -5.598 1 56.41 153 ALA B N 1
ATOM 3725 C CA . ALA B 1 153 ? 11.766 23.875 -5.086 1 56.41 153 ALA B CA 1
ATOM 3726 C C . ALA B 1 153 ? 11.594 24.938 -3.994 1 56.41 153 ALA B C 1
ATOM 3728 O O . ALA B 1 153 ? 12.562 25.312 -3.328 1 56.41 153 ALA B O 1
ATOM 3729 N N . PRO B 1 154 ? 10.32 25.547 -3.943 1 55 154 PRO B N 1
ATOM 3730 C CA . PRO B 1 154 ? 10.094 26.469 -2.828 1 55 154 PRO B CA 1
ATOM 3731 C C . PRO B 1 154 ? 10.344 25.812 -1.468 1 55 154 PRO B C 1
ATOM 3733 O O . PRO B 1 154 ? 10.117 24.609 -1.302 1 55 154 PRO B O 1
ATOM 3736 N N . ILE B 1 155 ? 11.18 26.375 -0.618 1 50.28 155 ILE B N 1
ATOM 3737 C CA . ILE B 1 155 ? 11.57 25.953 0.724 1 50.28 155 ILE B CA 1
ATOM 3738 C C . ILE B 1 155 ? 10.336 25.484 1.492 1 50.28 155 ILE B C 1
ATOM 3740 O O . ILE B 1 155 ? 10.398 24.516 2.248 1 50.28 155 ILE B O 1
ATOM 3744 N N . GLU B 1 156 ? 9.172 26.312 1.324 1 50.53 156 GLU B N 1
ATOM 3745 C CA . GLU B 1 156 ? 8.047 26.094 2.223 1 50.53 156 GLU B CA 1
ATOM 3746 C C . GLU B 1 156 ? 7.012 25.156 1.593 1 50.53 156 GLU B C 1
ATOM 3748 O O . GLU B 1 156 ? 5.824 25.234 1.913 1 50.53 156 GLU B O 1
ATOM 3753 N N . SER B 1 157 ? 7.5 24.328 0.677 1 53.69 157 SER B N 1
ATOM 3754 C CA . SER B 1 157 ? 6.453 23.5 0.075 1 53.69 157 SER B CA 1
ATOM 3755 C C . SER B 1 157 ? 5.871 22.516 1.087 1 53.69 157 SER B C 1
ATOM 3757 O O . SER B 1 157 ? 6.609 21.766 1.722 1 53.69 157 SER B O 1
ATOM 3759 N N . ILE B 1 158 ? 4.551 22.984 1.59 1 53.84 158 ILE B N 1
ATOM 3760 C CA . ILE B 1 158 ? 3.777 22.25 2.58 1 53.84 158 ILE B CA 1
ATOM 3761 C C . ILE B 1 158 ? 3.428 20.859 2.035 1 53.84 158 ILE B C 1
ATOM 3763 O O . ILE B 1 158 ? 2.789 20.734 0.988 1 53.84 158 ILE B O 1
ATOM 3767 N N . GLN B 1 159 ? 4.168 19.812 2.381 1 59.03 159 GLN B N 1
ATOM 3768 C CA . GLN B 1 159 ? 3.902 18.422 2.023 1 59.03 159 GLN B CA 1
ATOM 3769 C C . GLN B 1 159 ? 2.936 17.781 3.01 1 59.03 159 GLN B C 1
ATOM 3771 O O . GLN B 1 159 ? 3.352 17.016 3.883 1 59.03 159 GLN B O 1
ATOM 3776 N N . ASP B 1 160 ? 1.534 18.266 2.855 1 79.31 160 ASP B N 1
ATOM 3777 C CA . ASP B 1 160 ? 0.788 17.812 4.02 1 79.31 160 ASP B CA 1
ATOM 3778 C C . ASP B 1 160 ? -0.353 16.875 3.605 1 79.31 160 ASP B C 1
ATOM 3780 O O . ASP B 1 160 ? -1.188 17.25 2.777 1 79.31 160 ASP B O 1
ATOM 3784 N N . THR B 1 161 ? -0.196 15.586 3.918 1 88.31 161 THR B N 1
ATOM 3785 C CA . THR B 1 161 ? -1.315 14.648 3.947 1 88.31 161 THR B CA 1
ATOM 3786 C C . THR B 1 161 ? -2.24 14.953 5.125 1 88.31 161 THR B C 1
ATOM 3788 O O . THR B 1 161 ? -1.774 15.211 6.234 1 88.31 161 THR B O 1
ATOM 3791 N N . ILE B 1 162 ? -3.521 15.141 4.82 1 97.81 162 ILE B N 1
ATOM 3792 C CA . ILE B 1 162 ? -4.438 15.344 5.941 1 97.81 162 ILE B CA 1
ATOM 3793 C C . ILE B 1 162 ? -4.988 13.992 6.402 1 97.81 162 ILE B C 1
ATOM 3795 O O . ILE B 1 162 ? -4.961 13.016 5.652 1 97.81 162 ILE B O 1
ATOM 3799 N N . GLY B 1 163 ? -5.434 13.914 7.609 1 98.44 163 GLY B N 1
ATOM 3800 C CA . GLY B 1 163 ? -6.078 12.742 8.18 1 98.44 163 GLY B CA 1
ATOM 3801 C C . GLY B 1 163 ? -7.266 13.078 9.055 1 98.44 163 GLY B C 1
ATOM 3802 O O . GLY B 1 163 ? -7.238 14.062 9.797 1 98.44 163 GLY B O 1
ATOM 3803 N N . VAL B 1 164 ? -8.312 12.312 8.906 1 98.62 164 VAL B N 1
ATOM 3804 C CA . VAL B 1 164 ? -9.5 12.461 9.742 1 98.62 164 VAL B CA 1
ATOM 3805 C C . VAL B 1 164 ? -9.93 11.102 10.273 1 98.62 164 VAL B C 1
ATOM 3807 O O . VAL B 1 164 ? -9.961 10.117 9.531 1 98.62 164 VAL B O 1
ATOM 3810 N N . LEU B 1 165 ? -10.172 10.992 11.531 1 98.5 165 LEU B N 1
ATOM 3811 C CA . LEU B 1 165 ? -10.672 9.789 12.195 1 98.5 165 LEU B CA 1
ATOM 3812 C C . LEU B 1 165 ? -11.891 10.109 13.047 1 98.5 165 LEU B C 1
ATOM 3814 O O . LEU B 1 165 ? -11.859 11.023 13.875 1 98.5 165 LEU B O 1
ATOM 3818 N N . HIS B 1 166 ? -12.938 9.469 12.789 1 97.62 166 HIS B N 1
ATOM 3819 C CA . HIS B 1 166 ? -14.172 9.609 13.555 1 97.62 166 HIS B CA 1
ATOM 3820 C C . HIS B 1 166 ? -14.617 8.266 14.125 1 97.62 166 HIS B C 1
ATOM 3822 O O . HIS B 1 166 ? -14.734 7.281 13.391 1 97.62 166 HIS B O 1
ATOM 3828 N N . TRP B 1 167 ? -14.727 8.203 15.422 1 95 167 TRP B N 1
ATOM 3829 C CA . TRP B 1 167 ? -15.273 7.031 16.094 1 95 167 TRP B CA 1
ATOM 3830 C C . TRP B 1 167 ? -16.609 7.352 16.734 1 95 167 TRP B C 1
ATOM 3832 O O . TRP B 1 167 ? -16.719 8.305 17.516 1 95 167 TRP B O 1
ATOM 3842 N N . ASP B 1 168 ? -17.578 6.57 16.469 1 90.31 168 ASP B N 1
ATOM 3843 C CA . ASP B 1 168 ? -18.875 6.543 17.125 1 90.31 168 ASP B CA 1
ATOM 3844 C C . ASP B 1 168 ? -19.391 5.113 17.297 1 90.31 168 ASP B C 1
ATOM 3846 O O . ASP B 1 168 ? -18.75 4.297 17.969 1 90.31 168 ASP B O 1
ATOM 3850 N N . LYS B 1 169 ? -20.219 4.57 16.594 1 83.81 169 LYS B N 1
ATOM 3851 C CA . LYS B 1 169 ? -20.609 3.164 16.562 1 83.81 169 LYS B CA 1
ATOM 3852 C C . LYS B 1 169 ? -19.734 2.387 15.57 1 83.81 169 LYS B C 1
ATOM 3854 O O . LYS B 1 169 ? -19.594 1.167 15.688 1 83.81 169 LYS B O 1
ATOM 3859 N N . LYS B 1 170 ? -19.344 3.172 14.742 1 91.19 170 LYS B N 1
ATOM 3860 C CA . LYS B 1 170 ? -18.438 2.643 13.719 1 91.19 170 LYS B CA 1
ATOM 3861 C C . LYS B 1 170 ? -17.25 3.57 13.508 1 91.19 170 LYS B C 1
ATOM 3863 O O . LYS B 1 170 ? -17.281 4.734 13.906 1 91.19 170 LYS B O 1
ATOM 3868 N N . LEU B 1 171 ? -16.203 3.029 13.062 1 95.81 171 LEU B N 1
ATOM 3869 C CA . LEU B 1 171 ? -15.016 3.82 12.773 1 95.81 171 LEU B CA 1
ATOM 3870 C C . LEU B 1 171 ? -14.977 4.234 11.305 1 95.81 171 LEU B C 1
ATOM 3872 O O . LEU B 1 171 ? -15.227 3.414 10.422 1 95.81 171 LEU B O 1
ATOM 3876 N N . SER B 1 172 ? -14.727 5.484 11.062 1 97.75 172 SER B N 1
ATOM 3877 C CA . SER B 1 172 ? -14.359 6 9.742 1 97.75 172 SER B CA 1
ATOM 3878 C C . SER B 1 172 ? -13.078 6.812 9.812 1 97.75 172 SER B C 1
ATOM 3880 O O . SER B 1 172 ? -12.922 7.672 10.68 1 97.75 172 SER B O 1
ATOM 3882 N N . MET B 1 173 ? -12.18 6.539 9.008 1 98.69 173 MET B N 1
ATOM 3883 C CA . MET B 1 173 ? -10.969 7.355 8.914 1 98.69 173 MET B CA 1
ATOM 3884 C C . MET B 1 173 ? -10.516 7.484 7.465 1 98.69 173 MET B C 1
ATOM 3886 O O . MET B 1 173 ? -10.812 6.617 6.637 1 98.69 173 MET B O 1
ATOM 3890 N N . ALA B 1 174 ? -9.852 8.555 7.133 1 98.88 174 ALA B N 1
ATOM 3891 C CA . ALA B 1 174 ? -9.383 8.797 5.77 1 98.88 174 ALA B CA 1
ATOM 3892 C C . ALA B 1 174 ? -8.133 9.672 5.766 1 98.88 174 ALA B C 1
ATOM 3894 O O . ALA B 1 174 ? -7.926 10.477 6.676 1 98.88 174 ALA B O 1
ATOM 3895 N N . THR B 1 175 ? -7.324 9.453 4.832 1 98.88 175 THR B N 1
ATOM 3896 C CA . THR B 1 175 ? -6.238 10.359 4.48 1 98.88 175 THR B CA 1
ATOM 3897 C C . THR B 1 175 ? -6.402 10.867 3.053 1 98.88 175 THR B C 1
ATOM 3899 O O . THR B 1 175 ? -6.918 10.156 2.189 1 98.88 175 THR B O 1
ATOM 3902 N N . SER B 1 176 ? -6 12.062 2.811 1 98.62 176 SER B N 1
ATOM 3903 C CA . SER B 1 176 ? -5.996 12.617 1.463 1 98.62 176 SER B CA 1
ATOM 3904 C C . SER B 1 176 ? -4.84 13.594 1.271 1 98.62 176 SER B C 1
ATOM 3906 O O . SER B 1 176 ? -4.402 14.242 2.223 1 98.62 176 SER B O 1
ATOM 3908 N N . SER B 1 177 ? -4.27 13.648 0.112 1 97.62 177 SER B N 1
ATOM 3909 C CA . SER B 1 177 ? -3.088 14.461 -0.158 1 97.62 177 SER B CA 1
ATOM 3910 C C . SER B 1 177 ? -2.975 14.797 -1.642 1 97.62 177 SER B C 1
ATOM 3912 O O . SER B 1 177 ? -3.303 13.969 -2.496 1 97.62 177 SER B O 1
ATOM 3914 N N . GLY B 1 178 ? -2.521 15.992 -1.887 1 95.25 178 GLY B N 1
ATOM 3915 C CA . GLY B 1 178 ? -2.195 16.391 -3.246 1 95.25 178 GLY B CA 1
ATOM 3916 C C . GLY B 1 178 ? -0.78 16.031 -3.652 1 95.25 178 GLY B C 1
ATOM 3917 O O . GLY B 1 178 ? -0.401 16.188 -4.816 1 95.25 178 GLY B O 1
ATOM 3918 N N . GLY B 1 179 ? -0.059 15.539 -2.736 1 91.62 179 GLY B N 1
ATOM 3919 C CA . GLY B 1 179 ? 1.313 15.164 -3.037 1 91.62 179 GLY B CA 1
ATOM 3920 C C . GLY B 1 179 ? 2.275 16.328 -3.006 1 91.62 179 GLY B C 1
ATOM 3921 O O . GLY B 1 179 ? 1.915 17.422 -2.566 1 91.62 179 GLY B O 1
ATOM 3922 N N . THR B 1 180 ? 3.512 16.094 -3.496 1 86.5 180 THR B N 1
ATOM 3923 C CA . THR B 1 180 ? 4.559 17.109 -3.443 1 86.5 180 THR B CA 1
ATOM 3924 C C . THR B 1 180 ? 4.43 18.078 -4.613 1 86.5 180 THR B C 1
ATOM 3926 O O . THR B 1 180 ? 3.963 17.703 -5.691 1 86.5 180 THR B O 1
ATOM 3929 N N . PHE B 1 181 ? 4.859 19.234 -4.32 1 86.81 181 PHE B N 1
ATOM 3930 C CA . PHE B 1 181 ? 4.859 20.234 -5.367 1 86.81 181 PHE B CA 1
ATOM 3931 C C . PHE B 1 181 ? 5.785 19.844 -6.512 1 86.81 181 PHE B C 1
ATOM 3933 O O . PHE B 1 181 ? 6.887 19.344 -6.277 1 86.81 181 PHE B O 1
ATOM 3940 N N . LEU B 1 182 ? 5.316 19.906 -7.73 1 88.12 182 LEU B N 1
ATOM 3941 C CA . LEU B 1 182 ? 6.016 19.578 -8.969 1 88.12 182 LEU B CA 1
ATOM 3942 C C . LEU B 1 182 ? 6.277 18.078 -9.062 1 88.12 182 LEU B C 1
ATOM 3944 O O . LEU B 1 182 ? 7.254 17.656 -9.688 1 88.12 182 LEU B O 1
ATOM 3948 N N . LYS B 1 183 ? 5.434 17.391 -8.414 1 88.31 183 LYS B N 1
ATOM 3949 C CA . LYS B 1 183 ? 5.52 15.938 -8.477 1 88.31 183 LYS B CA 1
ATOM 3950 C C . LYS B 1 183 ? 5.398 15.438 -9.914 1 88.31 183 LYS B C 1
ATOM 3952 O O . LYS B 1 183 ? 4.867 16.141 -10.773 1 88.31 183 LYS B O 1
ATOM 3957 N N . PHE B 1 184 ? 5.895 14.18 -10.133 1 91.81 184 PHE B N 1
ATOM 3958 C CA . PHE B 1 184 ? 5.629 13.5 -11.398 1 91.81 184 PHE B CA 1
ATOM 3959 C C . PHE B 1 184 ? 4.129 13.359 -11.633 1 91.81 184 PHE B C 1
ATOM 3961 O O . PHE B 1 184 ? 3.373 13.07 -10.703 1 91.81 184 PHE B O 1
ATOM 3968 N N . PRO B 1 185 ? 3.807 13.547 -12.938 1 93.88 185 PRO B N 1
ATOM 3969 C CA . PRO B 1 185 ? 2.416 13.188 -13.219 1 93.88 185 PRO B CA 1
ATOM 3970 C C . PRO B 1 185 ? 2.105 11.727 -12.891 1 93.88 185 PRO B C 1
ATOM 3972 O O . PRO B 1 185 ? 2.902 10.836 -13.203 1 93.88 185 PRO B O 1
ATOM 3975 N N . GLY B 1 186 ? 1.042 11.477 -12.188 1 95.81 186 GLY B N 1
ATOM 3976 C CA . GLY B 1 186 ? 0.638 10.117 -11.859 1 95.81 186 GLY B CA 1
ATOM 3977 C C . GLY B 1 186 ? 1.252 9.602 -10.578 1 95.81 186 GLY B C 1
ATOM 3978 O O . GLY B 1 186 ? 0.98 8.477 -10.164 1 95.81 186 GLY B O 1
ATOM 3979 N N . ARG B 1 187 ? 2.1 10.469 -9.977 1 96.75 187 ARG B N 1
ATOM 3980 C CA . ARG B 1 187 ? 2.648 10.047 -8.695 1 96.75 187 ARG B CA 1
ATOM 3981 C C . ARG B 1 187 ? 1.537 9.797 -7.68 1 96.75 187 ARG B C 1
ATOM 3983 O O . ARG B 1 187 ? 0.581 10.57 -7.59 1 96.75 187 ARG B O 1
ATOM 3990 N N . VAL B 1 188 ? 1.632 8.664 -6.977 1 98 188 VAL B N 1
ATOM 3991 C CA . VAL B 1 188 ? 0.672 8.32 -5.934 1 98 188 VAL B CA 1
ATOM 3992 C C . VAL B 1 188 ? 1.283 8.602 -4.559 1 98 188 VAL B C 1
ATOM 3994 O O . VAL B 1 188 ? 2.383 8.133 -4.258 1 98 188 VAL B O 1
ATOM 3997 N N . SER B 1 189 ? 0.619 9.344 -3.725 1 96.69 189 SER B N 1
ATOM 3998 C CA . SER B 1 189 ? 1.11 9.68 -2.393 1 96.69 189 SER B CA 1
ATOM 3999 C C . SER B 1 189 ? 0.816 8.562 -1.397 1 96.69 189 SER B C 1
ATOM 4001 O O . SER B 1 189 ? 0.053 7.641 -1.697 1 96.69 189 SER B O 1
ATOM 4003 N N . CYS B 1 190 ? 1.396 8.688 -0.23 1 97.69 190 CYS B N 1
ATOM 4004 C CA . CYS B 1 190 ? 1.163 7.707 0.819 1 97.69 190 CYS B CA 1
ATOM 4005 C C . CYS B 1 190 ? -0.293 7.719 1.267 1 97.69 190 CYS B C 1
ATOM 4007 O O . CYS B 1 190 ? -0.794 6.727 1.796 1 97.69 190 CYS B O 1
ATOM 4009 N N . ALA B 1 191 ? -1.019 8.812 0.975 1 98.5 191 ALA B N 1
ATOM 4010 C CA . ALA B 1 191 ? -2.428 8.93 1.341 1 98.5 191 ALA B CA 1
ATOM 4011 C C . ALA B 1 191 ? -3.279 7.934 0.556 1 98.5 191 ALA B C 1
ATOM 4013 O O . ALA B 1 191 ? -4.406 7.629 0.949 1 98.5 191 ALA B O 1
ATOM 4014 N N . GLY B 1 192 ? -2.762 7.477 -0.525 1 98.62 192 GLY B N 1
ATOM 4015 C CA . GLY B 1 192 ? -3.488 6.531 -1.358 1 98.62 192 GLY B CA 1
ATOM 4016 C C . GLY B 1 192 ? -3.094 5.086 -1.11 1 98.62 192 GLY B C 1
ATOM 4017 O O . GLY B 1 192 ? -3.566 4.18 -1.798 1 98.62 192 GLY B O 1
ATOM 4018 N N . ILE B 1 193 ? -2.264 4.848 -0.187 1 98.69 193 ILE B N 1
ATOM 4019 C CA . ILE B 1 193 ? -1.726 3.508 0.027 1 98.69 193 ILE B CA 1
ATOM 4020 C C . ILE B 1 193 ? -2.033 3.051 1.452 1 98.69 193 ILE B C 1
ATOM 4022 O O . ILE B 1 193 ? -1.384 3.49 2.404 1 98.69 193 ILE B O 1
ATOM 4026 N N . TYR B 1 194 ? -3.029 2.068 1.578 1 98.81 194 TYR B N 1
ATOM 4027 C CA . TYR B 1 194 ? -3.322 1.467 2.875 1 98.81 194 TYR B CA 1
ATOM 4028 C C . TYR B 1 194 ? -2.121 0.692 3.4 1 98.81 194 TYR B C 1
ATOM 4030 O O . TYR B 1 194 ? -1.507 -0.087 2.668 1 98.81 194 TYR B O 1
ATOM 4038 N N . GLY B 1 195 ? -1.734 0.926 4.664 1 98.56 195 GLY B N 1
ATOM 4039 C CA . GLY B 1 195 ? -0.538 0.353 5.262 1 98.56 195 GLY B CA 1
ATOM 4040 C C . GLY B 1 195 ? 0.629 1.321 5.309 1 98.56 195 GLY B C 1
ATOM 4041 O O . GLY B 1 195 ? 1.602 1.096 6.031 1 98.56 195 GLY B O 1
ATOM 4042 N N . SER B 1 196 ? 0.573 2.406 4.523 1 98.44 196 SER B N 1
ATOM 4043 C CA . SER B 1 196 ? 1.63 3.412 4.508 1 98.44 196 SER B CA 1
ATOM 4044 C C . SER B 1 196 ? 1.156 4.723 5.125 1 98.44 196 SER B C 1
ATOM 4046 O O . SER B 1 196 ? 1.528 5.055 6.25 1 98.44 196 SER B O 1
ATOM 4048 N N . GLY B 1 197 ? 0.207 5.363 4.5 1 98.44 197 GLY B N 1
ATOM 4049 C CA . GLY B 1 197 ? -0.299 6.621 5.02 1 98.44 197 GLY B CA 1
ATOM 4050 C C . GLY B 1 197 ? -1.366 6.445 6.086 1 98.44 197 GLY B C 1
ATOM 4051 O O . GLY B 1 197 ? -1.63 7.359 6.867 1 98.44 197 GLY B O 1
ATOM 4052 N N . ILE B 1 198 ? -1.986 5.301 6.086 1 98.88 198 ILE B N 1
ATOM 4053 C CA . ILE B 1 198 ? -3.121 5.031 6.961 1 98.88 198 ILE B CA 1
ATOM 4054 C C . ILE B 1 198 ? -3.207 3.533 7.246 1 98.88 198 ILE B C 1
ATOM 4056 O O . ILE B 1 198 ? -2.951 2.711 6.359 1 98.88 198 ILE B O 1
ATOM 4060 N N . ALA B 1 199 ? -3.469 3.121 8.43 1 98.56 199 ALA B N 1
ATOM 4061 C CA . ALA B 1 199 ? -3.668 1.725 8.805 1 98.56 199 ALA B CA 1
ATOM 4062 C C . ALA B 1 199 ? -4.594 1.612 10.016 1 98.56 199 ALA B C 1
ATOM 4064 O O . ALA B 1 199 ? -4.707 2.551 10.805 1 98.56 199 ALA B O 1
ATOM 4065 N N . HIS B 1 200 ? -5.227 0.528 10.109 1 98 200 HIS B N 1
ATOM 4066 C CA . HIS B 1 200 ? -6.148 0.268 11.211 1 98 200 HIS B CA 1
ATOM 4067 C C . HIS B 1 200 ? -6.133 -1.205 11.602 1 98 200 HIS B C 1
ATOM 4069 O O . HIS B 1 200 ? -6.105 -2.084 10.742 1 98 200 HIS B O 1
ATOM 4075 N N . ILE B 1 201 ? -5.969 -1.447 12.836 1 94.94 201 ILE B N 1
ATOM 4076 C CA . ILE B 1 201 ? -6.117 -2.775 13.422 1 94.94 201 ILE B CA 1
ATOM 4077 C C . ILE B 1 201 ? -7.332 -2.801 14.352 1 94.94 201 ILE B C 1
ATOM 4079 O O . ILE B 1 201 ? -7.492 -1.923 15.203 1 94.94 201 ILE B O 1
ATOM 4083 N N . GLU B 1 202 ? -8.18 -3.766 14.172 1 93 202 GLU B N 1
ATOM 4084 C CA . GLU B 1 202 ? -9.352 -3.93 15.031 1 93 202 GLU B CA 1
ATOM 4085 C C . GLU B 1 202 ? -9.43 -5.344 15.594 1 93 202 GLU B C 1
ATOM 4087 O O . GLU B 1 202 ? -9.359 -6.32 14.844 1 93 202 GLU B O 1
ATOM 4092 N N . MET B 1 203 ? -9.43 -5.484 16.828 1 88.88 203 MET B N 1
ATOM 4093 C CA . MET B 1 203 ? -9.617 -6.73 17.562 1 88.88 203 MET B CA 1
ATOM 4094 C C . MET B 1 203 ? -10.703 -6.57 18.625 1 88.88 203 MET B C 1
ATOM 4096 O O . MET B 1 203 ? -11.266 -5.488 18.781 1 88.88 203 MET B O 1
ATOM 4100 N N . GLU B 1 204 ? -10.93 -7.754 19.328 1 84.56 204 GLU B N 1
ATOM 4101 C CA . GLU B 1 204 ? -11.922 -7.664 20.391 1 84.56 204 GLU B CA 1
ATOM 4102 C C . GLU B 1 204 ? -11.492 -6.66 21.469 1 84.56 204 GLU B C 1
ATOM 4104 O O . GLU B 1 204 ? -10.43 -6.809 22.078 1 84.56 204 GLU B O 1
ATOM 4109 N N . ASN B 1 205 ? -12.086 -5.582 21.625 1 88.94 205 ASN B N 1
ATOM 4110 C CA . ASN B 1 205 ? -11.93 -4.562 22.656 1 88.94 205 ASN B CA 1
ATOM 4111 C C . ASN B 1 205 ? -10.695 -3.705 22.422 1 88.94 205 ASN B C 1
ATOM 4113 O O . ASN B 1 205 ? -10.164 -3.1 23.344 1 88.94 205 ASN B O 1
ATOM 4117 N N . LEU B 1 206 ? -10.047 -3.816 21.312 1 93.19 206 LEU B N 1
ATOM 4118 C CA . LEU B 1 206 ? -8.867 -3.018 20.984 1 93.19 206 LEU B CA 1
ATOM 4119 C C . LEU B 1 206 ? -8.945 -2.514 19.547 1 93.19 206 LEU B C 1
ATOM 4121 O O . LEU B 1 206 ? -9.312 -3.262 18.641 1 93.19 206 LEU B O 1
ATOM 4125 N N . SER B 1 207 ? -8.664 -1.299 19.406 1 95.12 207 SER B N 1
ATOM 4126 C CA . SER B 1 207 ? -8.469 -0.765 18.062 1 95.12 207 SER B CA 1
ATOM 4127 C C . SER B 1 207 ? -7.262 0.165 18 1 95.12 207 SER B C 1
ATOM 4129 O O . SER B 1 207 ? -6.996 0.904 18.953 1 95.12 207 SER B O 1
ATOM 4131 N N . ILE B 1 208 ? -6.504 0.083 17.016 1 96.81 208 ILE B N 1
ATOM 4132 C CA . ILE B 1 208 ? -5.352 0.947 16.781 1 96.81 208 ILE B CA 1
ATOM 4133 C C . ILE B 1 208 ? -5.461 1.578 15.391 1 96.81 208 ILE B C 1
ATOM 4135 O O . ILE B 1 208 ? -5.559 0.871 14.383 1 96.81 208 ILE B O 1
ATOM 4139 N N . SER B 1 209 ? -5.535 2.893 15.359 1 98.38 209 SER B N 1
ATOM 4140 C CA . SER B 1 209 ? -5.59 3.656 14.117 1 98.38 209 SER B CA 1
ATOM 4141 C C . SER B 1 209 ? -4.355 4.535 13.953 1 98.38 209 SER B C 1
ATOM 4143 O O . SER B 1 209 ? -3.863 5.113 14.922 1 98.38 209 SER B O 1
ATOM 4145 N N . CYS B 1 210 ? -3.854 4.559 12.773 1 98.81 210 CYS B N 1
ATOM 4146 C CA . CYS B 1 210 ? -2.658 5.355 12.516 1 98.81 210 CYS B CA 1
ATOM 4147 C C . CYS B 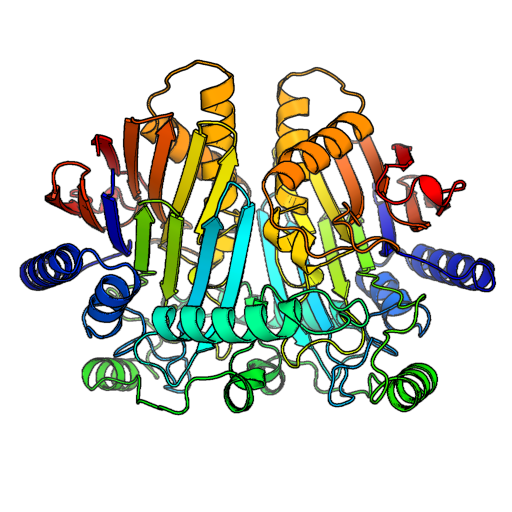1 210 ? -2.793 6.133 11.211 1 98.81 210 CYS B C 1
ATOM 4149 O O . CYS B 1 210 ? -3.18 5.574 10.188 1 98.81 210 CYS B O 1
ATOM 4151 N N . MET B 1 211 ? -2.551 7.434 11.211 1 98.81 211 MET B N 1
ATOM 4152 C CA . MET B 1 211 ? -2.506 8.305 10.047 1 98.81 211 MET B CA 1
ATOM 4153 C C . MET B 1 211 ? -1.182 9.062 9.977 1 98.81 211 MET B C 1
ATOM 4155 O O . MET B 1 211 ? -0.758 9.664 10.961 1 98.81 211 MET B O 1
ATOM 4159 N N . CYS B 1 212 ? -0.568 9.039 8.836 1 98.5 212 CYS B N 1
ATOM 4160 C CA . CYS B 1 212 ? 0.789 9.555 8.703 1 98.5 212 CYS B CA 1
ATOM 4161 C C . CYS B 1 212 ? 0.843 10.688 7.684 1 98.5 212 CYS B C 1
ATOM 4163 O O . CYS B 1 212 ? -0.025 10.789 6.812 1 98.5 212 CYS B O 1
ATOM 4165 N N . SER B 1 213 ? 1.802 11.539 7.848 1 97.56 213 SER B N 1
ATOM 4166 C CA . SER B 1 213 ? 2.121 12.633 6.934 1 97.56 213 SER B CA 1
ATOM 4167 C C . SER B 1 213 ? 3.625 12.875 6.867 1 97.56 213 SER B C 1
ATOM 4169 O O . SER B 1 213 ? 4.379 12.367 7.699 1 97.56 213 SER B O 1
ATOM 4171 N N . GLY B 1 214 ? 4.121 13.609 5.883 1 95.19 214 GLY B N 1
ATOM 4172 C CA . GLY B 1 214 ? 5.535 13.875 5.68 1 95.19 214 GLY B CA 1
ATOM 4173 C C . GLY B 1 214 ? 6.012 13.531 4.281 1 95.19 214 GLY B C 1
ATOM 4174 O O . GLY B 1 214 ? 5.32 13.812 3.299 1 95.19 214 GLY B O 1
ATOM 4175 N N . ASN B 1 215 ? 7.254 13.031 4.219 1 93.81 215 ASN B N 1
ATOM 4176 C CA . ASN B 1 215 ? 7.727 12.547 2.924 1 93.81 215 ASN B CA 1
ATOM 4177 C C . ASN B 1 215 ? 7.027 11.258 2.516 1 93.81 215 ASN B C 1
ATOM 4179 O O . ASN B 1 215 ? 7.371 10.18 3.004 1 93.81 215 ASN B O 1
ATOM 4183 N N . GLY B 1 216 ? 6.105 11.406 1.597 1 95.19 216 GLY B N 1
ATOM 4184 C CA . GLY B 1 216 ? 5.211 10.312 1.242 1 95.19 216 GLY B CA 1
ATOM 4185 C C . GLY B 1 216 ? 5.934 9.102 0.689 1 95.19 216 GLY B C 1
ATOM 4186 O O . GLY B 1 216 ? 5.547 7.965 0.956 1 95.19 216 GLY B O 1
ATOM 4187 N N . ASP B 1 217 ? 6.977 9.375 -0.068 1 95.31 217 ASP B N 1
ATOM 4188 C CA . ASP B 1 217 ? 7.707 8.273 -0.688 1 95.31 217 ASP B CA 1
ATOM 4189 C C . ASP B 1 217 ? 8.469 7.465 0.358 1 95.31 217 ASP B C 1
ATOM 4191 O O . ASP B 1 217 ? 8.508 6.234 0.288 1 95.31 217 ASP B O 1
ATOM 4195 N N . ASP B 1 218 ? 9.023 8.117 1.316 1 95.62 218 ASP B N 1
ATOM 4196 C CA . ASP B 1 218 ? 9.68 7.422 2.416 1 95.62 218 ASP B CA 1
ATOM 4197 C C . ASP B 1 218 ? 8.672 6.66 3.268 1 95.62 218 ASP B C 1
ATOM 4199 O O . ASP B 1 218 ? 8.945 5.543 3.715 1 95.62 218 ASP B O 1
ATOM 4203 N N . ILE B 1 219 ? 7.543 7.266 3.49 1 97.12 219 ILE B N 1
ATOM 4204 C CA . ILE B 1 219 ? 6.473 6.645 4.262 1 97.12 219 ILE B CA 1
ATOM 4205 C C . ILE B 1 219 ? 6.07 5.32 3.617 1 97.12 219 ILE B C 1
ATOM 4207 O O . ILE B 1 219 ? 5.848 4.328 4.309 1 97.12 219 ILE B O 1
ATOM 4211 N N . ILE B 1 220 ? 6.02 5.289 2.316 1 97.81 220 ILE B N 1
ATOM 4212 C CA . ILE B 1 220 ? 5.68 4.07 1.59 1 97.81 220 ILE B CA 1
ATOM 4213 C C . ILE B 1 220 ? 6.801 3.045 1.743 1 97.81 220 ILE B C 1
ATOM 4215 O O . ILE B 1 220 ? 6.551 1.891 2.098 1 97.81 220 ILE B O 1
ATOM 4219 N N . LYS B 1 221 ? 8.062 3.453 1.592 1 96.94 221 LYS B N 1
ATOM 4220 C CA . LYS B 1 221 ? 9.203 2.543 1.619 1 96.94 221 LYS B CA 1
ATOM 4221 C C . LYS B 1 221 ? 9.336 1.869 2.982 1 96.94 221 LYS B C 1
ATOM 4223 O O . LYS B 1 221 ? 9.742 0.708 3.07 1 96.94 221 LYS B O 1
ATOM 4228 N N . ILE B 1 222 ? 8.914 2.617 4.02 1 97 222 ILE B N 1
ATOM 4229 C CA . ILE B 1 222 ? 9.109 2.037 5.344 1 97 222 ILE B CA 1
ATOM 4230 C C . ILE B 1 222 ? 7.789 1.483 5.867 1 97 222 ILE B C 1
ATOM 4232 O O . ILE B 1 222 ? 7.707 1.036 7.012 1 97 222 ILE B O 1
ATOM 4236 N N . ARG B 1 223 ? 6.691 1.497 5.031 1 97.81 223 ARG B N 1
ATOM 4237 C CA . ARG B 1 223 ? 5.387 0.991 5.445 1 97.81 223 ARG B CA 1
ATOM 4238 C C . ARG B 1 223 ? 4.973 1.573 6.793 1 97.81 223 ARG B C 1
ATOM 4240 O O . ARG B 1 223 ? 4.594 0.834 7.703 1 97.81 223 ARG B O 1
ATOM 4247 N N . LEU B 1 224 ? 4.973 2.871 6.93 1 98.31 224 LEU B N 1
ATOM 4248 C CA . LEU B 1 224 ? 5.012 3.58 8.203 1 98.31 224 LEU B CA 1
ATOM 4249 C C . LEU B 1 224 ? 3.766 3.279 9.031 1 98.31 224 LEU B C 1
ATOM 4251 O O . LEU B 1 224 ? 3.867 2.865 10.188 1 98.31 224 LEU B O 1
ATOM 4255 N N . ALA B 1 225 ? 2.609 3.463 8.508 1 98.69 225 ALA B N 1
ATOM 4256 C CA . ALA B 1 225 ? 1.39 3.266 9.289 1 98.69 225 ALA B CA 1
ATOM 4257 C C . ALA B 1 225 ? 1.294 1.833 9.805 1 98.69 225 ALA B C 1
ATOM 4259 O O . ALA B 1 225 ? 0.893 1.604 10.953 1 98.69 225 ALA B O 1
ATOM 4260 N N . SER B 1 226 ? 1.661 0.873 8.977 1 97.88 226 SER B N 1
ATOM 4261 C CA . SER B 1 226 ? 1.617 -0.537 9.352 1 97.88 226 SER B CA 1
ATOM 4262 C C . SER B 1 226 ? 2.578 -0.833 10.5 1 97.88 226 SER B C 1
ATOM 4264 O O . SER B 1 226 ? 2.207 -1.485 11.477 1 97.88 226 SER B O 1
ATOM 4266 N N . ILE B 1 227 ? 3.775 -0.353 10.375 1 96.75 227 ILE B N 1
ATOM 4267 C CA . ILE B 1 227 ? 4.793 -0.678 11.367 1 96.75 227 ILE B CA 1
ATOM 4268 C C . ILE B 1 227 ? 4.414 -0.059 12.711 1 96.75 227 ILE B C 1
ATOM 4270 O O . ILE B 1 227 ? 4.598 -0.68 13.758 1 96.75 227 ILE B O 1
ATOM 4274 N N . VAL B 1 228 ? 3.889 1.124 12.648 1 97.31 228 VAL B N 1
ATOM 4275 C CA . VAL B 1 228 ? 3.473 1.79 13.875 1 97.31 228 VAL B CA 1
ATOM 4276 C C . VAL B 1 228 ? 2.32 1.019 14.516 1 97.31 228 VAL B C 1
ATOM 4278 O O . VAL B 1 228 ? 2.371 0.69 15.703 1 97.31 228 VAL B O 1
ATOM 4281 N N . ALA B 1 229 ? 1.297 0.717 13.742 1 96.31 229 ALA B N 1
ATOM 4282 C CA . ALA B 1 229 ? 0.134 0.005 14.266 1 96.31 229 ALA B CA 1
ATOM 4283 C C . ALA B 1 229 ? 0.53 -1.359 14.82 1 96.31 229 ALA B C 1
ATOM 4285 O O . ALA B 1 229 ? 0.103 -1.739 15.914 1 96.31 229 ALA B O 1
ATOM 4286 N N . ASP B 1 230 ? 1.354 -2.068 14.125 1 94.38 230 ASP B N 1
ATOM 4287 C CA . ASP B 1 230 ? 1.734 -3.42 14.516 1 94.38 230 ASP B CA 1
ATOM 4288 C C . ASP B 1 230 ? 2.611 -3.4 15.766 1 94.38 230 ASP B C 1
ATOM 4290 O O . ASP B 1 230 ? 2.492 -4.273 16.625 1 94.38 230 ASP B O 1
ATOM 4294 N N . ASN B 1 231 ? 3.514 -2.471 15.82 1 93.75 231 ASN B N 1
ATOM 4295 C CA . ASN B 1 231 ? 4.379 -2.398 17 1 93.75 231 ASN B CA 1
ATOM 4296 C C . ASN B 1 231 ? 3.609 -1.941 18.234 1 93.75 231 ASN B C 1
ATOM 4298 O O . ASN B 1 231 ? 3.912 -2.367 19.344 1 93.75 231 ASN B O 1
ATOM 4302 N N . LEU B 1 232 ? 2.658 -1.056 18.031 1 94.38 232 LEU B N 1
ATOM 4303 C CA . LEU B 1 232 ? 1.786 -0.695 19.141 1 94.38 232 LEU B CA 1
ATOM 4304 C C . LEU B 1 232 ? 0.992 -1.904 19.625 1 94.38 232 LEU B C 1
ATOM 4306 O O . LEU B 1 232 ? 0.821 -2.1 20.828 1 94.38 232 LEU B O 1
ATOM 4310 N N . LEU B 1 233 ? 0.475 -2.662 18.688 1 92.19 233 LEU B N 1
ATOM 4311 C CA . LEU B 1 233 ? -0.244 -3.881 19.047 1 92.19 233 LEU B CA 1
ATOM 4312 C C . LEU B 1 233 ? 0.649 -4.828 19.844 1 92.19 233 LEU B C 1
ATOM 4314 O O . LEU B 1 233 ? 0.222 -5.379 20.859 1 92.19 233 LEU B O 1
ATOM 4318 N N . GLN B 1 234 ? 1.864 -5.004 19.359 1 88.69 234 GLN B N 1
ATOM 4319 C CA . GLN B 1 234 ? 2.799 -5.887 20.047 1 88.69 234 GLN B CA 1
ATOM 4320 C C . GLN B 1 234 ? 3.105 -5.375 21.453 1 88.69 234 GLN B C 1
ATOM 4322 O O . GLN B 1 234 ? 3.225 -6.164 22.391 1 88.69 234 GLN B O 1
ATOM 4327 N N . SER B 1 235 ? 3.283 -4.117 21.469 1 88.25 235 SER B N 1
ATOM 4328 C CA . SER B 1 235 ? 3.545 -3.516 22.781 1 88.25 235 SER B CA 1
ATOM 4329 C C . SER B 1 235 ? 2.373 -3.73 23.719 1 88.25 235 SER B C 1
ATOM 4331 O O . SER B 1 235 ? 2.57 -3.961 24.922 1 88.25 235 SER B O 1
ATOM 4333 N N . HIS B 1 236 ? 1.196 -3.631 23.266 1 85.56 236 HIS B N 1
ATOM 4334 C CA . HIS B 1 236 ? -0.003 -3.871 24.062 1 85.56 236 HIS B CA 1
ATOM 4335 C C . HIS B 1 236 ? -0.062 -5.312 24.547 1 85.56 236 HIS B C 1
ATOM 4337 O O . HIS B 1 236 ? -0.409 -5.566 25.703 1 85.56 236 HIS B O 1
ATOM 4343 N N . LYS B 1 237 ? 0.257 -6.211 23.719 1 82.62 237 LYS B N 1
ATOM 4344 C CA . LYS B 1 237 ? 0.203 -7.629 24.062 1 82.62 237 LYS B CA 1
ATOM 4345 C C . LYS B 1 237 ? 1.221 -7.973 25.141 1 82.62 237 LYS B C 1
ATOM 4347 O O . LYS B 1 237 ? 1.006 -8.891 25.938 1 82.62 237 LYS B O 1
ATOM 4352 N N . LYS B 1 238 ? 2.295 -7.289 25.188 1 80.81 238 LYS B N 1
ATOM 4353 C CA . LYS B 1 238 ? 3.336 -7.559 26.188 1 80.81 238 LYS B CA 1
ATOM 4354 C C . LYS B 1 238 ? 3.014 -6.887 27.516 1 80.81 238 LYS B C 1
ATOM 4356 O O . LYS B 1 238 ? 3.734 -7.074 28.5 1 80.81 238 LYS B O 1
ATOM 4361 N N . GLU B 1 239 ? 1.824 -6.324 27.656 1 66 239 GLU B N 1
ATOM 4362 C CA . GLU B 1 239 ? 1.27 -5.742 28.875 1 66 239 GLU B CA 1
ATOM 4363 C C . GLU B 1 239 ? 2.199 -4.68 29.453 1 66 239 GLU B C 1
ATOM 4365 O O . GLU B 1 239 ? 2.213 -4.449 30.656 1 66 239 GLU B O 1
ATOM 4370 N N . LYS B 1 240 ? 3.105 -4.168 28.766 1 59.94 240 LYS B N 1
ATOM 4371 C CA . LYS B 1 240 ? 3.93 -3.082 29.281 1 59.94 240 LYS B CA 1
ATOM 4372 C C . LYS B 1 240 ? 3.379 -1.724 28.859 1 59.94 240 LYS B C 1
ATOM 4374 O O . LYS B 1 240 ? 3.049 -1.521 27.688 1 59.94 240 LYS B O 1
ATOM 4379 N N . TRP B 1 241 ? 2.465 -1.181 29.656 1 59.59 241 TRP B N 1
ATOM 4380 C CA . TRP B 1 241 ? 1.965 0.15 29.328 1 59.59 241 TRP B CA 1
ATOM 4381 C C . TRP B 1 241 ? 3.102 1.062 28.875 1 59.59 241 TRP B C 1
ATOM 4383 O O . TRP B 1 241 ? 3.625 1.849 29.672 1 59.59 241 TRP B O 1
ATOM 4393 N N . PRO B 1 242 ? 3.555 0.74 27.688 1 67 242 PRO B N 1
ATOM 4394 C CA . PRO B 1 242 ? 4.762 1.475 27.281 1 67 242 PRO B CA 1
ATOM 4395 C C . PRO B 1 242 ? 4.492 2.955 27.031 1 67 242 PRO B C 1
ATOM 4397 O O . PRO B 1 242 ? 3.332 3.367 26.938 1 67 242 PRO B O 1
ATOM 4400 N N . GLU B 1 243 ? 5.422 3.77 27.297 1 88.31 243 GLU B N 1
ATOM 4401 C CA . GLU B 1 243 ? 5.445 5.105 26.719 1 88.31 243 GLU B CA 1
ATOM 4402 C C . GLU B 1 243 ? 5.203 5.047 25.203 1 88.31 243 GLU B C 1
ATOM 4404 O O . GLU B 1 243 ? 6.148 4.895 24.422 1 88.31 243 GLU B O 1
ATOM 4409 N N . TYR B 1 244 ? 3.793 5.191 24.844 1 92.94 244 TYR B N 1
ATOM 4410 C CA . TYR B 1 244 ? 3.365 4.973 23.453 1 92.94 244 TYR B CA 1
ATOM 4411 C C . TYR B 1 244 ? 4.176 5.832 22.5 1 92.94 244 TYR B C 1
ATOM 4413 O O . TYR B 1 244 ? 4.605 5.355 21.438 1 92.94 244 TYR B O 1
ATOM 4421 N N . PRO B 1 245 ? 4.441 7.074 22.875 1 95.69 245 PRO B N 1
ATOM 4422 C CA . PRO B 1 245 ? 5.23 7.879 21.953 1 95.69 245 PRO B CA 1
ATOM 4423 C C . PRO B 1 245 ? 6.609 7.281 21.672 1 95.69 245 PRO B C 1
ATOM 4425 O O . PRO B 1 245 ? 7.09 7.324 20.531 1 95.69 245 PRO B O 1
ATOM 4428 N N . LYS B 1 246 ? 7.227 6.762 22.703 1 95.44 246 LYS B N 1
ATOM 4429 C CA . LYS B 1 246 ? 8.547 6.164 22.531 1 95.44 246 LYS B CA 1
ATOM 4430 C C . LYS B 1 246 ? 8.484 4.945 21.609 1 95.44 246 LYS B C 1
ATOM 4432 O O . LYS B 1 246 ? 9.383 4.727 20.797 1 95.44 246 LYS B O 1
ATOM 4437 N N . VAL B 1 247 ? 7.445 4.152 21.766 1 94.88 247 VAL B N 1
ATOM 4438 C CA . VAL B 1 247 ? 7.254 2.973 20.938 1 94.88 247 VAL B CA 1
ATOM 4439 C C . VAL B 1 247 ? 7.188 3.387 19.469 1 94.88 247 VAL B C 1
ATOM 4441 O O . VAL B 1 247 ? 7.836 2.777 18.609 1 94.88 247 VAL B O 1
ATOM 4444 N N . ILE B 1 248 ? 6.402 4.434 19.188 1 97.5 248 ILE B N 1
ATOM 4445 C CA . ILE B 1 248 ? 6.215 4.895 17.812 1 97.5 248 ILE B CA 1
ATOM 4446 C C . ILE B 1 248 ? 7.531 5.43 17.266 1 97.5 248 ILE B C 1
ATOM 4448 O O . ILE B 1 248 ? 7.961 5.043 16.172 1 97.5 248 ILE B O 1
ATOM 4452 N N . VAL B 1 249 ? 8.195 6.242 18.062 1 97.81 249 VAL B N 1
ATOM 4453 C CA . VAL B 1 249 ? 9.43 6.883 17.609 1 97.81 249 VAL B CA 1
ATOM 4454 C C . VAL B 1 249 ? 10.5 5.824 17.359 1 97.81 249 VAL B C 1
ATOM 4456 O O . VAL B 1 249 ? 11.164 5.848 16.312 1 97.81 249 VAL B O 1
ATOM 4459 N N . ASP B 1 250 ? 10.664 4.879 18.25 1 95.88 250 ASP B N 1
ATOM 4460 C CA . ASP B 1 250 ? 11.641 3.811 18.094 1 95.88 250 ASP B CA 1
ATOM 4461 C C . ASP B 1 250 ? 11.344 2.973 16.859 1 95.88 250 ASP B C 1
ATOM 4463 O O . ASP B 1 250 ? 12.266 2.557 16.141 1 95.88 250 ASP B O 1
ATOM 4467 N N . SER B 1 251 ? 10.07 2.748 16.625 1 94.69 251 SER B N 1
ATOM 4468 C CA . SER B 1 251 ? 9.656 1.977 15.461 1 94.69 251 SER B CA 1
ATOM 4469 C C . SER B 1 251 ? 10.078 2.662 14.164 1 94.69 251 SER B C 1
ATOM 4471 O O . SER B 1 251 ? 10.586 2.012 13.25 1 94.69 251 SER B O 1
ATOM 4473 N N . ILE B 1 252 ? 9.875 3.938 14.117 1 97.81 252 ILE B N 1
ATOM 4474 C CA . ILE B 1 252 ? 10.164 4.715 12.914 1 97.81 252 ILE B CA 1
ATOM 4475 C C . ILE B 1 252 ? 11.672 4.738 12.672 1 97.81 252 ILE B C 1
ATOM 4477 O O . ILE B 1 252 ? 12.133 4.5 11.555 1 97.81 252 ILE B O 1
ATOM 4481 N N . ILE B 1 253 ? 12.438 4.992 13.758 1 96.88 253 ILE B N 1
ATOM 4482 C CA . ILE B 1 253 ? 13.883 5.098 13.648 1 96.88 253 ILE B CA 1
ATOM 4483 C C . ILE B 1 253 ? 14.469 3.77 13.172 1 96.88 253 ILE B C 1
ATOM 4485 O O . ILE B 1 253 ? 15.281 3.74 12.242 1 96.88 253 ILE B O 1
ATOM 4489 N N . GLU B 1 254 ? 14.047 2.736 13.727 1 93.19 254 GLU B N 1
ATOM 4490 C CA . GLU B 1 254 ? 14.562 1.416 13.375 1 93.19 254 GLU B CA 1
ATOM 4491 C C . GLU B 1 254 ? 14.258 1.079 11.914 1 93.19 254 GLU B C 1
ATOM 4493 O O . GLU B 1 254 ? 15.141 0.636 11.18 1 93.19 254 GLU B O 1
ATOM 4498 N N . GLN B 1 255 ? 13.047 1.311 11.5 1 93.19 255 GLN B N 1
ATOM 4499 C CA . GLN B 1 255 ? 12.633 0.978 10.141 1 93.19 255 GLN B CA 1
ATOM 4500 C C . GLN B 1 255 ? 13.344 1.86 9.117 1 93.19 255 GLN B C 1
ATOM 4502 O O . GLN B 1 255 ? 13.648 1.416 8.008 1 93.19 255 GLN B O 1
ATOM 4507 N N . SER B 1 256 ? 13.594 3.074 9.477 1 94.81 256 SER B N 1
ATOM 4508 C CA . SER B 1 256 ? 14.172 4.047 8.555 1 94.81 256 SER B CA 1
ATOM 4509 C C . SER B 1 256 ? 15.648 3.758 8.297 1 94.81 256 SER B C 1
ATOM 4511 O O . SER B 1 256 ? 16.188 4.156 7.27 1 94.81 256 SER B O 1
ATOM 4513 N N . ARG B 1 257 ? 16.297 3.016 9.195 1 92.19 257 ARG B N 1
ATOM 4514 C CA . ARG B 1 257 ? 17.719 2.719 9.07 1 92.19 257 ARG B CA 1
ATOM 4515 C C . ARG B 1 257 ? 18 1.854 7.844 1 92.19 257 ARG B C 1
ATOM 4517 O O . ARG B 1 257 ? 19.094 1.891 7.285 1 92.19 257 ARG B O 1
ATOM 4524 N N . HIS B 1 258 ? 17 1.182 7.375 1 88.44 258 HIS B N 1
ATOM 4525 C CA . HIS B 1 258 ? 17.234 0.196 6.328 1 88.44 258 HIS B CA 1
ATOM 4526 C C . HIS B 1 258 ? 16.484 0.55 5.055 1 88.44 258 HIS B C 1
ATOM 4528 O O . HIS B 1 258 ? 16.219 -0.321 4.227 1 88.44 258 HIS B O 1
ATOM 4534 N N . ALA B 1 259 ? 16.047 1.744 4.996 1 92.75 259 ALA B N 1
ATOM 4535 C CA . ALA B 1 259 ? 15.383 2.244 3.797 1 92.75 259 ALA B CA 1
ATOM 4536 C C . ALA B 1 259 ? 16.219 3.316 3.107 1 92.75 259 ALA B C 1
ATOM 4538 O O . ALA B 1 259 ? 16.922 4.082 3.768 1 92.75 259 ALA B O 1
ATOM 4539 N N . SER B 1 260 ? 16.234 3.336 1.757 1 91.75 260 SER B N 1
ATOM 4540 C CA . SER B 1 260 ? 16.797 4.449 1.006 1 91.75 260 SER B CA 1
ATOM 4541 C C . SER B 1 260 ? 15.906 5.684 1.081 1 91.75 260 SER B C 1
ATOM 4543 O O . SER B 1 260 ? 15.055 5.891 0.217 1 91.75 260 SER B O 1
ATOM 4545 N N . LEU B 1 261 ? 16.141 6.523 2.098 1 91.69 261 LEU B N 1
ATOM 4546 C CA . LEU B 1 261 ? 15.273 7.676 2.33 1 91.69 261 LEU B CA 1
ATOM 4547 C C . LEU B 1 261 ? 15.484 8.742 1.258 1 91.69 261 LEU B C 1
ATOM 4549 O O . LEU B 1 261 ? 16.609 8.969 0.823 1 91.69 261 LEU B O 1
ATOM 4553 N N . SER B 1 262 ? 14.422 9.383 0.921 1 88 262 SER B N 1
ATOM 4554 C CA . SER B 1 262 ? 14.461 10.406 -0.116 1 88 262 SER B CA 1
ATOM 4555 C C . SER B 1 262 ? 14.398 11.805 0.487 1 88 262 SER B C 1
ATOM 4557 O O . SER B 1 262 ? 14.727 12.789 -0.178 1 88 262 SER B O 1
ATOM 4559 N N . GLY B 1 263 ? 13.844 11.875 1.718 1 84.94 263 GLY B N 1
ATOM 4560 C CA . GLY B 1 263 ? 13.852 13.156 2.404 1 84.94 263 GLY B CA 1
ATOM 4561 C C . GLY B 1 263 ? 15.25 13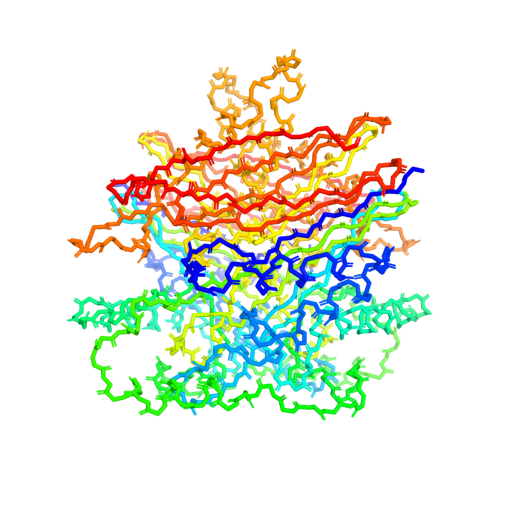.641 2.748 1 84.94 263 GLY B C 1
ATOM 4562 O O . GLY B 1 263 ? 16.094 12.852 3.18 1 84.94 263 GLY B O 1
ATOM 4563 N N . LEU B 1 264 ? 15.547 14.953 2.465 1 83.69 264 LEU B N 1
ATOM 4564 C CA . LEU B 1 264 ? 16.875 15.508 2.695 1 83.69 264 LEU B CA 1
ATOM 4565 C C . LEU B 1 264 ? 16.797 16.766 3.549 1 83.69 264 LEU B C 1
ATOM 4567 O O . LEU B 1 264 ? 15.82 17.516 3.479 1 83.69 264 LEU B O 1
ATOM 4571 N N . ASN B 1 265 ? 17.844 16.953 4.332 1 82.88 265 ASN B N 1
ATOM 4572 C CA . ASN B 1 265 ? 17.969 18.234 5.023 1 82.88 265 ASN B CA 1
ATOM 4573 C C . ASN B 1 265 ? 18.672 19.266 4.156 1 82.88 265 ASN B C 1
ATOM 4575 O O . ASN B 1 265 ? 18.859 19.062 2.957 1 82.88 265 ASN B O 1
ATOM 4579 N N . ASP B 1 266 ? 18.922 20.438 4.777 1 74.62 266 ASP B N 1
ATOM 4580 C CA . ASP B 1 266 ? 19.516 21.547 4.051 1 74.62 266 ASP B CA 1
ATOM 4581 C C . ASP B 1 266 ? 20.922 21.203 3.57 1 74.62 266 ASP B C 1
ATOM 4583 O O . ASP B 1 266 ? 21.469 21.891 2.701 1 74.62 266 ASP B O 1
ATOM 4587 N N . LYS B 1 267 ? 21.609 20.156 4.148 1 81 267 LYS B N 1
ATOM 4588 C CA . LYS B 1 267 ? 22.953 19.734 3.75 1 81 267 LYS B CA 1
ATOM 4589 C C . LYS B 1 267 ? 22.875 18.531 2.805 1 81 267 LYS B C 1
ATOM 4591 O O . LYS B 1 267 ? 23.875 17.844 2.592 1 81 267 LYS B O 1
ATOM 4596 N N . SER B 1 268 ? 21.609 18.188 2.346 1 81.12 268 SER B N 1
ATOM 4597 C CA . SER B 1 268 ? 21.375 17.109 1.406 1 81.12 268 SER B CA 1
ATOM 4598 C C . SER B 1 268 ? 21.672 15.75 2.043 1 81.12 268 SER B C 1
ATOM 4600 O O . SER B 1 268 ? 22.188 14.844 1.382 1 81.12 268 SER B O 1
ATOM 4602 N N . GLU B 1 269 ? 21.469 15.742 3.264 1 85.88 269 GLU B N 1
ATOM 4603 C CA . GLU B 1 269 ? 21.578 14.477 3.99 1 85.88 269 GLU B CA 1
ATOM 4604 C C . GLU B 1 269 ? 20.188 13.867 4.227 1 85.88 269 GLU B C 1
ATOM 4606 O O . GLU B 1 269 ? 19.234 14.586 4.5 1 85.88 269 GLU B O 1
ATOM 4611 N N . PRO B 1 270 ? 20.172 12.555 4.047 1 88.81 270 PRO B N 1
ATOM 4612 C CA . PRO B 1 270 ? 18.875 11.922 4.289 1 88.81 270 PRO B CA 1
ATOM 4613 C C . PRO B 1 270 ? 18.375 12.109 5.727 1 88.81 270 PRO B C 1
ATOM 4615 O O . PRO B 1 270 ? 19.172 12.016 6.668 1 88.81 270 PRO B O 1
ATOM 4618 N N . ILE B 1 271 ? 17.109 12.422 5.926 1 92.81 271 ILE B N 1
ATOM 4619 C CA . ILE B 1 271 ? 16.516 12.57 7.246 1 92.81 271 ILE B CA 1
ATOM 4620 C C . ILE B 1 271 ? 15.156 11.883 7.281 1 92.81 271 ILE B C 1
ATOM 4622 O O . ILE B 1 271 ? 14.547 11.641 6.238 1 92.81 271 ILE B O 1
ATOM 4626 N N . ILE B 1 272 ? 14.75 11.531 8.477 1 96.12 272 ILE B N 1
ATOM 4627 C CA . ILE B 1 272 ? 13.375 11.094 8.695 1 96.12 272 ILE B CA 1
ATOM 4628 C C . ILE B 1 272 ? 12.445 12.312 8.742 1 96.12 272 ILE B C 1
ATOM 4630 O O . ILE B 1 272 ? 12.602 13.18 9.602 1 96.12 272 ILE B O 1
ATOM 4634 N N . TYR B 1 273 ? 11.609 12.445 7.855 1 94.25 273 TYR B N 1
ATOM 4635 C CA . TYR B 1 273 ? 10.695 13.586 7.762 1 94.25 273 TYR B CA 1
ATOM 4636 C C . TYR B 1 273 ? 9.242 13.125 7.75 1 94.25 273 TYR B C 1
ATOM 4638 O O . TYR B 1 273 ? 8.625 13.039 6.691 1 94.25 273 TYR B O 1
ATOM 4646 N N . VAL B 1 274 ? 8.719 12.852 8.969 1 96.81 274 VAL B N 1
ATOM 4647 C CA . VAL B 1 274 ? 7.379 12.273 9.031 1 96.81 274 VAL B CA 1
ATOM 4648 C C . VAL B 1 274 ? 6.648 12.805 10.258 1 96.81 274 VAL B C 1
ATOM 4650 O O . VAL B 1 274 ? 7.27 13.359 11.172 1 96.81 274 VAL B O 1
ATOM 4653 N N . GLY B 1 275 ? 5.383 12.734 10.25 1 97.81 275 GLY B N 1
ATOM 4654 C CA . GLY B 1 275 ? 4.473 12.883 11.375 1 97.81 275 GLY B CA 1
ATOM 4655 C C . GLY B 1 275 ? 3.461 11.758 11.484 1 97.81 275 GLY B C 1
ATOM 4656 O O . GLY B 1 275 ? 2.969 11.258 10.469 1 97.81 275 GLY B O 1
ATOM 4657 N N . VAL B 1 276 ? 3.18 11.352 12.711 1 98.69 276 VAL B N 1
ATOM 4658 C CA . VAL B 1 276 ? 2.25 10.25 12.961 1 98.69 276 VAL B CA 1
ATOM 4659 C C . VAL B 1 276 ? 1.214 10.672 14 1 98.69 276 VAL B C 1
ATOM 4661 O O . VAL B 1 276 ? 1.556 11.281 15.016 1 98.69 276 VAL B O 1
ATOM 4664 N N . LEU B 1 277 ? 0.016 10.445 13.742 1 98.69 277 LEU B N 1
ATOM 4665 C CA . LEU B 1 277 ? -1.087 10.516 14.695 1 98.69 277 LEU B CA 1
ATOM 4666 C C . LEU B 1 277 ? -1.754 9.156 14.852 1 98.69 277 LEU B C 1
ATOM 4668 O O . LEU B 1 277 ? -2.266 8.594 13.883 1 98.69 277 LEU B O 1
ATOM 4672 N N . ALA B 1 278 ? -1.706 8.625 16.031 1 98.69 278 ALA B N 1
ATOM 4673 C CA . ALA B 1 278 ? -2.271 7.305 16.297 1 98.69 278 ALA B CA 1
ATOM 4674 C C . ALA B 1 278 ? -3.311 7.371 17.422 1 98.69 278 ALA B C 1
ATOM 4676 O O . ALA B 1 278 ? -3.189 8.188 18.344 1 98.69 278 ALA B O 1
ATOM 4677 N N . VAL B 1 279 ? -4.332 6.609 17.344 1 98.06 279 VAL B N 1
ATOM 4678 C CA . VAL B 1 279 ? -5.328 6.461 18.391 1 98.06 279 VAL B CA 1
ATOM 4679 C C . VAL B 1 279 ? -5.414 4.996 18.812 1 98.06 279 VAL B C 1
ATOM 4681 O O . VAL B 1 279 ? -5.633 4.113 17.984 1 98.06 279 VAL B O 1
ATOM 4684 N N . ILE B 1 280 ? -5.176 4.746 20.062 1 96.5 280 ILE B N 1
ATOM 4685 C CA . ILE B 1 280 ? -5.371 3.428 20.656 1 96.5 280 ILE B CA 1
ATOM 4686 C C . ILE B 1 280 ? -6.633 3.432 21.516 1 96.5 280 ILE B C 1
ATOM 4688 O O . ILE B 1 280 ? -6.73 4.203 22.469 1 96.5 280 ILE B O 1
ATOM 4692 N N . ARG B 1 281 ? -7.547 2.639 21.156 1 94.88 281 ARG B N 1
ATOM 4693 C CA . ARG B 1 281 ? -8.766 2.5 21.953 1 94.88 281 ARG B CA 1
ATOM 4694 C C . ARG B 1 281 ? -8.844 1.126 22.609 1 94.88 281 ARG B C 1
ATOM 4696 O O . ARG B 1 281 ? -8.719 0.103 21.922 1 94.88 281 ARG B O 1
ATOM 4703 N N . ILE B 1 282 ? -8.938 1.077 23.859 1 92.94 282 ILE B N 1
ATOM 4704 C CA . ILE B 1 282 ? -9.125 -0.132 24.656 1 92.94 282 ILE B CA 1
ATOM 4705 C C . ILE B 1 282 ? -10.422 -0.029 25.453 1 92.94 282 ILE B C 1
ATOM 4707 O O . ILE B 1 282 ? -10.508 0.738 26.406 1 92.94 282 ILE B O 1
ATOM 4711 N N . GLY B 1 283 ? -11.352 -0.836 25.047 1 90 283 GLY B N 1
ATOM 4712 C CA . GLY B 1 283 ? -12.656 -0.674 25.672 1 90 283 GLY B CA 1
ATOM 4713 C C . GLY B 1 283 ? -13.234 0.719 25.5 1 90 283 GLY B C 1
ATOM 4714 O O . GLY B 1 283 ? -13.398 1.192 24.375 1 90 283 GLY B O 1
ATOM 4715 N N . GLU B 1 284 ? -13.398 1.404 26.641 1 89.62 284 GLU B N 1
ATOM 4716 C CA . GLU B 1 284 ? -14.023 2.725 26.609 1 89.62 284 GLU B CA 1
ATOM 4717 C C . GLU B 1 284 ? -12.969 3.83 26.672 1 89.62 284 GLU B C 1
ATOM 4719 O O . GLU B 1 284 ? -13.312 5.016 26.688 1 89.62 284 GLU B O 1
ATOM 4724 N N . ARG B 1 285 ? -11.789 3.414 26.719 1 93 285 ARG B N 1
ATOM 4725 C CA . ARG B 1 285 ? -10.703 4.387 26.812 1 93 285 ARG B CA 1
ATOM 4726 C C . ARG B 1 285 ? -9.992 4.551 25.469 1 93 285 ARG B C 1
ATOM 4728 O O . ARG B 1 285 ? -9.82 3.578 24.734 1 93 285 ARG B O 1
ATOM 4735 N N . ALA B 1 286 ? -9.695 5.809 25.172 1 95.81 286 ALA B N 1
ATOM 4736 C CA . ALA B 1 286 ? -8.945 6.09 23.953 1 95.81 286 ALA B CA 1
ATOM 4737 C C . ALA B 1 286 ? -7.816 7.078 24.219 1 95.81 286 ALA B C 1
ATOM 4739 O O . ALA B 1 286 ? -7.984 8.039 24.969 1 95.81 286 ALA B O 1
ATOM 4740 N N . THR B 1 287 ? -6.68 6.746 23.719 1 96.31 287 THR B N 1
ATOM 4741 C CA . THR B 1 287 ? -5.5 7.59 23.844 1 96.31 287 THR B CA 1
ATOM 4742 C C . THR B 1 287 ? -5.004 8.023 22.469 1 96.31 287 THR B C 1
ATOM 4744 O O . THR B 1 287 ? -4.879 7.203 21.547 1 96.31 287 THR B O 1
ATOM 4747 N N . LEU B 1 288 ? -4.812 9.32 22.281 1 98.19 288 LEU B N 1
ATOM 4748 C CA . LEU B 1 288 ? -4.223 9.891 21.078 1 98.19 288 LEU B CA 1
ATOM 4749 C C . LEU B 1 288 ? -2.725 10.117 21.266 1 98.19 288 LEU B C 1
ATOM 4751 O O . LEU B 1 288 ? -2.303 10.719 22.25 1 98.19 288 LEU B O 1
ATOM 4755 N N . ILE B 1 289 ? -1.951 9.578 20.406 1 98.25 289 ILE B N 1
ATOM 4756 C CA . ILE B 1 289 ? -0.5 9.727 20.438 1 98.25 289 ILE B CA 1
ATOM 4757 C C . ILE B 1 289 ? -0.031 10.422 19.156 1 98.25 289 ILE B C 1
ATOM 4759 O O . ILE B 1 289 ? -0.533 10.133 18.062 1 98.25 289 ILE B O 1
ATOM 4763 N N . TYR B 1 290 ? 0.912 11.352 19.312 1 98.56 290 TYR B N 1
ATOM 4764 C CA . TYR B 1 290 ? 1.483 11.977 18.125 1 98.56 290 TYR B CA 1
ATOM 4765 C C . TYR B 1 290 ? 3 12.07 18.234 1 98.56 290 TYR B C 1
ATOM 4767 O O . TYR B 1 290 ? 3.551 12.07 19.344 1 98.56 290 TYR B O 1
ATOM 4775 N N . CYS B 1 291 ? 3.676 12.086 17.156 1 98.56 291 CYS B N 1
ATOM 4776 C CA . CYS B 1 291 ? 5.074 12.484 17.047 1 98.56 291 CYS B CA 1
ATOM 4777 C C . CYS B 1 291 ? 5.371 13.055 15.664 1 98.56 291 CYS B C 1
ATOM 4779 O O . CYS B 1 291 ? 4.637 12.797 14.711 1 98.56 291 CYS B O 1
ATOM 4781 N N . HIS B 1 292 ? 6.352 13.891 15.57 1 97.56 292 HIS B N 1
ATOM 4782 C CA . HIS B 1 292 ? 6.785 14.375 14.266 1 97.56 292 HIS B CA 1
ATOM 4783 C C . HIS B 1 292 ? 8.25 14.805 14.289 1 97.56 292 HIS B C 1
ATOM 4785 O O . HIS B 1 292 ? 8.75 15.25 15.32 1 97.56 292 HIS B O 1
ATOM 4791 N N . SER B 1 293 ? 8.906 14.656 13.219 1 96.94 293 SER B N 1
ATOM 4792 C CA . SER B 1 293 ? 10.297 15.07 13.047 1 96.94 293 SER B CA 1
ATOM 4793 C C . SER B 1 293 ? 10.398 16.281 12.117 1 96.94 293 SER B C 1
ATOM 4795 O O . SER B 1 293 ? 11.492 16.656 11.695 1 96.94 293 SER B O 1
ATOM 4797 N N . THR B 1 294 ? 9.25 16.797 11.742 1 94.88 294 THR B N 1
ATOM 4798 C CA . THR B 1 294 ? 9.141 17.953 10.852 1 94.88 294 THR B CA 1
ATOM 4799 C C . THR B 1 294 ? 9.133 19.25 11.641 1 94.88 294 THR B C 1
ATOM 4801 O O . THR B 1 294 ? 9.164 19.234 12.875 1 94.88 294 THR B O 1
ATOM 4804 N N . GLU B 1 295 ? 9.062 20.344 10.961 1 93.81 295 GLU B N 1
ATOM 4805 C CA . GLU B 1 295 ? 9 21.641 11.602 1 93.81 295 GLU B CA 1
ATOM 4806 C C . GLU B 1 295 ? 7.719 21.797 12.422 1 93.81 295 GLU B C 1
ATOM 4808 O O . GLU B 1 295 ? 7.738 22.359 13.516 1 93.81 295 GLU B O 1
ATOM 4813 N N . SER B 1 296 ? 6.648 21.266 11.906 1 95.06 296 SER B N 1
ATOM 4814 C CA . SER B 1 296 ? 5.363 21.406 12.586 1 95.06 296 SER B CA 1
ATOM 4815 C C . SER B 1 296 ? 4.438 20.25 12.25 1 95.06 296 SER B C 1
ATOM 4817 O O . SER B 1 296 ? 4.641 19.547 11.266 1 95.06 296 SER B O 1
ATOM 4819 N N . PHE B 1 297 ? 3.559 20 13.094 1 96.81 297 PHE B N 1
ATOM 4820 C CA . PHE B 1 297 ? 2.475 19.031 12.922 1 96.81 297 PHE B CA 1
ATOM 4821 C C . PHE B 1 297 ? 1.219 19.516 13.648 1 96.81 297 PHE B C 1
ATOM 4823 O O . PHE B 1 297 ? 1.158 19.484 14.875 1 96.81 297 PHE B O 1
ATOM 4830 N N . TYR B 1 298 ? 0.163 19.922 12.867 1 97.62 298 TYR B N 1
ATOM 4831 C CA . TYR B 1 298 ? -1.045 20.531 13.43 1 97.62 298 TYR B CA 1
ATOM 4832 C C . TYR B 1 298 ? -2.195 19.531 13.43 1 97.62 298 TYR B C 1
ATOM 4834 O O . TYR B 1 298 ? -2.457 18.875 12.414 1 97.62 298 TYR B O 1
ATOM 4842 N N . PHE B 1 299 ? -2.855 19.391 14.555 1 98.44 299 PHE B N 1
ATOM 4843 C CA . PHE B 1 299 ? -3.992 18.484 14.672 1 98.44 299 PHE B CA 1
ATOM 4844 C C . PHE B 1 299 ? -4.953 18.953 15.758 1 98.44 299 PHE B C 1
ATOM 4846 O O . PHE B 1 299 ? -4.664 19.906 16.484 1 98.44 299 PHE B O 1
ATOM 4853 N N . GLY B 1 300 ? -6.102 18.484 15.766 1 98.25 300 GLY B N 1
ATOM 4854 C CA . GLY B 1 300 ? -7.109 18.719 16.781 1 98.25 300 GLY B CA 1
ATOM 4855 C C . GLY B 1 300 ? -8.031 17.531 17 1 98.25 300 GLY B C 1
ATOM 4856 O O . GLY B 1 300 ? -8.016 16.578 16.234 1 98.25 300 GLY B O 1
ATOM 4857 N N . PHE B 1 301 ? -8.742 17.562 18.125 1 98.19 301 PHE B N 1
ATOM 4858 C CA . PHE B 1 301 ? -9.68 16.484 18.391 1 98.19 301 PHE B CA 1
ATOM 4859 C C . PHE B 1 301 ? -10.844 16.969 19.25 1 98.19 301 PHE B C 1
ATOM 4861 O O . PHE B 1 301 ? -10.742 18 19.922 1 98.19 301 PHE B O 1
ATOM 4868 N N . SER B 1 302 ? -11.961 16.359 19.062 1 96.75 302 SER B N 1
ATOM 4869 C CA . SER B 1 302 ? -13.086 16.391 19.984 1 96.75 302 SER B CA 1
ATOM 4870 C C . SER B 1 302 ? -13.227 15.07 20.734 1 96.75 302 SER B C 1
ATOM 4872 O O . SER B 1 302 ? -13.336 14.008 20.125 1 96.75 302 SER B O 1
ATOM 4874 N N . ASN B 1 303 ? -13.164 15.156 22.078 1 94.75 303 ASN B N 1
ATOM 4875 C CA . ASN B 1 303 ? -13.172 13.93 22.859 1 94.75 303 ASN B CA 1
ATOM 4876 C C . ASN B 1 303 ? -14.594 13.445 23.141 1 94.75 303 ASN B C 1
ATOM 4878 O O . ASN B 1 303 ? -15.555 13.984 22.578 1 94.75 303 ASN B O 1
ATOM 4882 N N . PHE B 1 304 ? -14.75 12.414 23.953 1 91.88 304 PHE B N 1
ATOM 4883 C CA . PHE B 1 304 ? -16.031 11.758 24.234 1 91.88 304 PHE B CA 1
ATOM 4884 C C . PHE B 1 304 ? -16.984 12.711 24.938 1 91.88 304 PHE B C 1
ATOM 4886 O O . PHE B 1 304 ? -18.203 12.547 24.859 1 91.88 304 PHE B O 1
ATOM 4893 N N . LYS B 1 305 ? -16.406 13.734 25.625 1 91.56 305 LYS B N 1
ATOM 4894 C CA . LYS B 1 305 ? -17.219 14.711 26.359 1 91.56 305 LYS B CA 1
ATOM 4895 C C . LYS B 1 305 ? -17.594 15.883 25.453 1 91.56 305 LYS B C 1
ATOM 4897 O O . LYS B 1 305 ? -18.328 16.781 25.875 1 91.56 305 LYS B O 1
ATOM 4902 N N . GLY B 1 306 ? -17.047 15.867 24.266 1 89.94 306 GLY B N 1
ATOM 4903 C CA . GLY B 1 306 ? -17.344 16.953 23.328 1 89.94 306 GLY B CA 1
ATOM 4904 C C . GLY B 1 306 ? -16.375 18.109 23.453 1 89.94 306 GLY B C 1
ATOM 4905 O O . GLY B 1 306 ? -16.531 19.125 22.781 1 89.94 306 GLY B O 1
ATOM 4906 N N . GLU B 1 307 ? -15.383 17.969 24.328 1 94.69 307 GLU B N 1
ATOM 4907 C CA . GLU B 1 307 ? -14.352 19 24.453 1 94.69 307 GLU B CA 1
ATOM 4908 C C . GLU B 1 307 ? -13.398 18.984 23.266 1 94.69 307 GLU B C 1
ATOM 4910 O O . GLU B 1 307 ? -13.055 17.906 22.766 1 94.69 307 GLU B O 1
ATOM 4915 N N . ARG B 1 308 ? -13.07 20.156 22.859 1 96.19 308 ARG B N 1
ATOM 4916 C CA . ARG B 1 308 ? -12.203 20.281 21.688 1 96.19 308 ARG B CA 1
ATOM 4917 C C . ARG B 1 308 ? -10.828 20.812 22.078 1 96.19 308 ARG B C 1
ATOM 4919 O O . ARG B 1 308 ? -10.719 21.672 22.953 1 96.19 308 ARG B O 1
ATOM 4926 N N . GLU B 1 309 ? -9.867 20.266 21.469 1 97.75 309 GLU B N 1
ATOM 4927 C CA . GLU B 1 309 ? -8.492 20.703 21.656 1 97.75 309 GLU B CA 1
ATOM 4928 C C . GLU B 1 309 ? -7.762 20.828 20.312 1 97.75 309 GLU B C 1
ATOM 4930 O O . GLU B 1 309 ? -7.941 19.984 19.422 1 97.75 309 GLU B O 1
ATOM 4935 N N . ILE B 1 310 ? -7.059 21.891 20.172 1 98.38 310 ILE B N 1
ATOM 4936 C CA . ILE B 1 310 ? -6.227 22.125 19 1 98.38 310 ILE B CA 1
ATOM 4937 C C . ILE B 1 310 ? -4.754 22.172 19.406 1 98.38 310 ILE B C 1
ATOM 4939 O O . ILE B 1 310 ? -4.391 22.875 20.359 1 98.38 310 ILE B O 1
ATOM 4943 N N . VAL B 1 311 ? -3.961 21.406 18.766 1 98.56 311 VAL B N 1
ATOM 4944 C CA . VAL B 1 311 ? -2.539 21.312 19.062 1 98.56 311 VAL B CA 1
ATOM 4945 C C . VAL B 1 311 ? -1.716 21.734 17.859 1 98.56 311 VAL B C 1
ATOM 4947 O O . VAL B 1 311 ? -1.711 21.062 16.828 1 98.56 311 VAL B O 1
ATOM 4950 N N . LEU B 1 312 ? -1.015 22.844 17.984 1 97.38 312 LEU B N 1
ATOM 4951 C CA . LEU B 1 312 ? -0.102 23.312 16.938 1 97.38 312 LEU B CA 1
ATOM 4952 C C . LEU B 1 312 ? 1.347 23.031 17.312 1 97.38 312 LEU B C 1
ATOM 4954 O O . LEU B 1 312 ? 2.111 23.938 17.625 1 97.38 312 LEU B O 1
ATOM 4958 N N . SER B 1 313 ? 1.712 21.75 17.188 1 97.12 313 SER B N 1
ATOM 4959 C CA . SER B 1 313 ? 3.027 21.281 17.625 1 97.12 313 SER B CA 1
ATOM 4960 C C . SER B 1 313 ? 4.121 21.781 16.688 1 97.12 313 SER B C 1
ATOM 4962 O O . SER B 1 313 ? 3.951 21.781 15.461 1 97.12 313 SER B O 1
ATOM 4964 N N . ARG B 1 314 ? 5.258 22.219 17.25 1 95.12 314 ARG B N 1
ATOM 4965 C CA . ARG B 1 314 ? 6.383 22.719 16.469 1 95.12 314 ARG B CA 1
ATOM 4966 C C . ARG B 1 314 ? 7.711 22.266 17.062 1 95.12 314 ARG B C 1
ATOM 4968 O O . ARG B 1 314 ? 7.82 22.094 18.281 1 95.12 314 ARG B O 1
ATOM 4975 N N . GLN B 1 315 ? 8.57 22.047 16.156 1 92.5 315 GLN B N 1
ATOM 4976 C CA . GLN B 1 315 ? 9.969 21.875 16.547 1 92.5 315 GLN B CA 1
ATOM 4977 C C . GLN B 1 315 ? 10.641 23.219 16.766 1 92.5 315 GLN B C 1
ATOM 4979 O O . GLN B 1 315 ? 10.883 23.969 15.812 1 92.5 315 GLN B O 1
ATOM 4984 N N . LEU B 1 316 ? 10.969 23.531 17.953 1 85.69 316 LEU B N 1
ATOM 4985 C CA . LEU B 1 316 ? 11.453 24.875 18.297 1 85.69 316 LEU B CA 1
ATOM 4986 C C . LEU B 1 316 ? 12.875 25.078 17.797 1 85.69 316 LEU B C 1
ATOM 4988 O O . LEU B 1 316 ? 13.258 26.203 17.469 1 85.69 316 LEU B O 1
ATOM 4992 N N . ASP B 1 317 ? 13.656 24 17.781 1 90 317 ASP B N 1
ATOM 4993 C CA . ASP B 1 317 ? 15.039 24.062 17.312 1 90 317 ASP B CA 1
ATOM 4994 C C . ASP B 1 317 ? 15.156 23.469 15.906 1 90 317 ASP B C 1
ATOM 4996 O O . ASP B 1 317 ? 15.109 22.25 15.727 1 90 317 ASP B O 1
ATOM 5000 N N . LYS B 1 318 ? 15.445 24.344 14.984 1 86.19 318 LYS B N 1
ATOM 5001 C CA . LYS B 1 318 ? 15.531 23.922 13.586 1 86.19 318 LYS B CA 1
ATOM 5002 C C . LYS B 1 318 ? 16.625 22.875 13.383 1 86.19 318 LYS B C 1
ATOM 5004 O O . LYS B 1 318 ? 16.531 22.062 12.477 1 86.19 318 LYS B O 1
ATOM 5009 N N . SER B 1 319 ? 17.547 22.906 14.227 1 86.94 319 SER B N 1
ATOM 5010 C CA . SER B 1 319 ? 18.656 21.969 14.117 1 86.94 319 SER B CA 1
ATOM 5011 C C . SER B 1 319 ? 18.203 20.547 14.477 1 86.94 319 SER B C 1
ATOM 5013 O O . SER B 1 319 ? 18.906 19.578 14.203 1 86.94 319 SER B O 1
ATOM 5015 N N . HIS B 1 320 ? 16.953 20.5 14.93 1 89.5 320 HIS B N 1
ATOM 5016 C CA . HIS B 1 320 ? 16.469 19.203 15.383 1 89.5 320 HIS B CA 1
ATOM 5017 C C . HIS B 1 320 ? 15.477 18.609 14.391 1 89.5 320 HIS B C 1
ATOM 5019 O O . HIS B 1 320 ? 14.859 17.578 14.664 1 89.5 320 HIS B O 1
ATOM 5025 N N . ILE B 1 321 ? 15.406 19.344 13.289 1 88.88 321 ILE B N 1
ATOM 5026 C CA . ILE B 1 321 ? 14.594 18.719 12.25 1 88.88 321 ILE B CA 1
ATOM 5027 C C . ILE B 1 321 ? 15.172 17.344 11.898 1 88.88 321 ILE B C 1
ATOM 5029 O O . ILE B 1 321 ? 16.391 17.188 11.75 1 88.88 321 ILE B O 1
ATOM 5033 N N . GLY B 1 322 ? 14.305 16.312 11.875 1 91 322 GLY B N 1
ATOM 5034 C CA . GLY B 1 322 ? 14.758 14.945 11.758 1 91 322 GLY B CA 1
ATOM 5035 C C . GLY B 1 322 ? 14.727 14.188 13.07 1 91 322 GLY B C 1
ATOM 5036 O O . GLY B 1 322 ? 14.781 12.953 13.086 1 91 322 GLY B O 1
ATOM 5037 N N . SER B 1 323 ? 14.609 14.977 14.133 1 93.56 323 SER B N 1
ATOM 5038 C CA . SER B 1 323 ? 14.383 14.398 15.461 1 93.56 323 SER B CA 1
ATOM 5039 C C . SER B 1 323 ? 12.938 14.586 15.906 1 93.56 323 SER B C 1
ATOM 5041 O O . SER B 1 323 ? 12.219 15.422 15.352 1 93.56 323 SER B O 1
ATOM 5043 N N . PHE B 1 324 ? 12.547 13.898 16.953 1 97.25 324 PHE B N 1
ATOM 5044 C CA . PHE B 1 324 ? 11.102 13.781 17.141 1 97.25 324 PHE B CA 1
ATOM 5045 C C . PHE B 1 324 ? 10.633 14.609 18.328 1 97.25 324 PHE B C 1
ATOM 5047 O O . PHE B 1 324 ? 11.289 14.633 19.375 1 97.25 324 PHE B O 1
ATOM 5054 N N . VAL B 1 325 ? 9.578 15.336 18.078 1 97.5 325 VAL B N 1
ATOM 5055 C CA . VAL B 1 325 ? 8.68 15.844 19.109 1 97.5 325 VAL B CA 1
ATOM 5056 C C . VAL B 1 325 ? 7.492 14.891 19.266 1 97.5 325 VAL B C 1
ATOM 5058 O O . VAL B 1 325 ? 6.973 14.359 18.281 1 97.5 325 VAL B O 1
ATOM 5061 N N . SER B 1 326 ? 7.109 14.57 20.516 1 97.62 326 SER B N 1
ATOM 5062 C CA . SER B 1 326 ? 6.023 13.617 20.703 1 97.62 326 SER B CA 1
ATOM 5063 C C . SER B 1 326 ? 5.195 13.945 21.938 1 97.62 326 SER B C 1
ATOM 5065 O O . SER B 1 326 ? 5.617 14.75 22.766 1 97.62 326 SER B O 1
ATOM 5067 N N . GLY B 1 327 ? 4.062 13.445 21.984 1 97.19 327 GLY B N 1
ATOM 5068 C CA . GLY B 1 327 ? 3.148 13.594 23.109 1 97.19 327 GLY B CA 1
ATOM 5069 C C . GLY B 1 327 ? 1.918 12.719 23 1 97.19 327 GLY B C 1
ATOM 5070 O O . GLY B 1 327 ? 1.827 11.867 22.109 1 97.19 327 GLY B O 1
ATOM 5071 N N . GLN B 1 328 ? 1.054 12.758 24.031 1 97.06 328 GLN B N 1
ATOM 5072 C CA . GLN B 1 328 ? -0.177 11.977 24.016 1 97.06 328 GLN B CA 1
ATOM 5073 C C . GLN B 1 328 ? -1.299 12.703 24.766 1 97.06 328 GLN B C 1
ATOM 5075 O O . GLN B 1 328 ? -1.038 13.578 25.594 1 97.06 328 GLN B O 1
ATOM 5080 N N . TYR B 1 329 ? -2.471 12.414 24.422 1 96.75 329 TYR B N 1
ATOM 5081 C CA . TYR B 1 329 ? -3.688 12.945 25.031 1 96.75 329 TYR B CA 1
ATOM 5082 C C . TYR B 1 329 ? -4.684 11.828 25.312 1 96.75 329 TYR B C 1
ATOM 5084 O O . TYR B 1 329 ? -4.703 10.812 24.609 1 96.75 329 TYR B O 1
ATOM 5092 N N . LYS B 1 330 ? -5.445 12.023 26.328 1 95.19 330 LYS B N 1
ATOM 5093 C CA . LYS B 1 330 ? -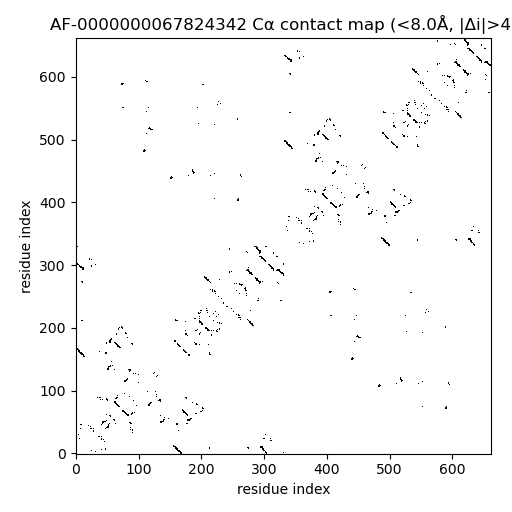6.598 11.156 26.547 1 95.19 330 LYS B CA 1
ATOM 5094 C C . LYS B 1 330 ? -7.844 11.695 25.859 1 95.19 330 LYS B C 1
ATOM 5096 O O . LYS B 1 330 ? -8.109 12.898 25.891 1 95.19 330 LYS B O 1
ATOM 5101 N N . LEU B 1 331 ? -8.508 10.891 25.125 1 95.88 331 LEU B N 1
ATOM 5102 C CA . LEU B 1 331 ? -9.719 11.312 24.422 1 95.88 331 LEU B CA 1
ATOM 5103 C C . LEU B 1 331 ? -10.953 11.07 25.297 1 95.88 331 LEU B C 1
ATOM 5105 O O . LEU B 1 331 ? -10.992 10.109 26.062 1 95.88 331 LEU B O 1
#